Protein AF-A0A232FC56-F1 (afdb_monomer)

pLDDT: mean 75.75, std 22.45, range [29.06, 98.5]

Organism: NCBI:txid543379

Solvent-accessible surface area (backbone atoms only — not comparable to full-atom values): 25636 Å² total; per-residue (Å²): 140,79,86,85,84,91,86,78,90,81,88,80,90,76,88,80,89,85,82,89,82,84,87,84,91,85,81,89,82,89,86,88,88,80,90,79,92,80,81,89,80,88,79,88,84,85,89,83,85,78,91,80,86,84,81,91,82,88,83,77,88,79,90,85,90,76,86,85,78,86,85,81,76,92,76,78,90,75,93,75,88,89,87,82,78,78,82,78,58,68,67,71,63,67,73,72,69,74,78,70,48,70,65,59,51,49,50,52,52,47,51,53,48,49,55,53,48,50,51,52,50,50,51,52,52,48,55,51,50,52,54,52,51,51,52,56,39,63,73,30,86,90,45,34,82,61,46,85,76,55,58,84,70,68,77,69,46,63,65,62,58,48,52,52,48,53,54,49,50,50,52,50,50,54,50,48,56,53,48,53,52,50,53,53,52,47,50,55,50,51,54,52,46,54,55,51,51,51,52,50,50,53,54,50,52,56,46,52,53,49,51,51,60,49,55,67,67,66,67,65,97,86,61,59,68,71,60,53,47,55,51,50,52,50,50,53,51,51,49,55,51,53,53,49,52,53,49,50,53,52,50,53,49,53,52,50,50,52,54,51,51,56,48,49,52,52,51,52,56,66,34,44,77,48,96,94,35,43,53,66,54,52,53,51,50,51,52,51,53,50,55,51,49,54,50,52,49,53,49,51,52,49,49,56,51,49,54,54,50,52,53,53,49,52,53,52,50,50,52,51,49,55,52,48,51,57,47,52,50,53,51,52,53,50,50,55,52,51,53,49,53,51,51,52,51,51,51,54,51,50,54,51,50,53,52,50,50,53,52,52,50,51,49,53,49,54,50,49,52,48,60,75,52,47,55,69,86,35,57,69,58,43,54,47,53,52,51,51,50,52,50,52,52,52,51,47,54,50,51,50,52,48,49,53,46,49,56,51,47,52,51,48,51,54,52,55,61,65,74,73,116

Secondary structure (DSSP, 8-state):
-----------------------------------------------------------------------------------------HHHHHTS-----HHHHHHHHHHHHHHHHHHHHHHHHHHHHHHHHHHHHHT-TTTHHHHTTS-TTTTS-HHHHHHHHHHHHHHHHHHHHHHHHHHHHHHHHHHHHHHHHHHHHHHHHHHHHHHHHHHTTS--TTS-HHHHHHHHHHHHHHHHHHHHHHHHHHHHHHHHHHHHHHHHHHHHHHHEEETTEEHHHHHHHHHHHHHHHHHHHHHHHHHHHHHHHHHHHHHHHHHHHHHHHHHHHHHHHHHHHHHHHHHHHHHHHHHHHHHHHHHHHHHHHHHHHHHHHTTTT-HHHHHHHHHHHHHHHHHHHHHHHHHHHHHHHHHHHHHHHTT--

Mean predicted aligned error: 22.35 Å

Radius of gyration: 77.14 Å; Cα contacts (8 Å, |Δi|>4): 34; chains: 1; bounding box: 156×90×248 Å

Sequence (421 aa):
MDPTPNNGDSTLDLLDDNKPDANDEVDASDTIFTEADASSHELEEDVNSRDDETEIEDRQDFFDAKSIDHHVEEGSYNDFEDTDRPVIDYDAIRFRYDALTDDERNEIVAKLGELRNDFRVQMVKNKFLHKNYINVLRNSPSLANALDKFDEALVFEDVRYQIALENYTQIVEDLTARKESLESSLKSLEESYSALESSHHELREKLFTRELTTARKIRPGKIQQKLWHGEIDRLIESQKNRSLDVAKIRLDHVRLHYRLEKLKSKLKELDNLGPGFSMVDYESLRKKKQVYGEKCEEQRDNALKIGRRNLAQAATIRHIDEEFELYNEKVRNKSQVLNRLECENKIEHCNAVELAEKRTNLFKEITKLREEIGLLDKPFLLHKMESDLREIARLKKRSESVKSKIISDDRRISQLSNQNR

InterPro domains:
  IPR025254 CCDC113/CCDC96, coiled-coil [PF13870] (243-410)
  IPR051885 Coiled-coil domain-containing protein involved in ciliogenesis [PTHR15654] (126-405)

Structure (mmCIF, N/CA/C/O backbone):
data_AF-A0A232FC56-F1
#
_entry.id   AF-A0A232FC56-F1
#
loop_
_atom_site.group_PDB
_atom_site.id
_atom_site.type_symbol
_atom_site.label_atom_id
_atom_site.label_alt_id
_atom_site.label_comp_id
_atom_site.label_asym_id
_atom_site.label_entity_id
_atom_site.label_seq_id
_atom_site.pdbx_PDB_ins_code
_atom_site.Cartn_x
_atom_site.Cartn_y
_atom_site.Cartn_z
_atom_site.occupancy
_atom_site.B_iso_or_equiv
_atom_site.auth_seq_id
_atom_site.auth_comp_id
_atom_site.auth_asym_id
_atom_site.auth_atom_id
_atom_site.pdbx_PDB_model_num
ATOM 1 N N . MET A 1 1 ? 46.905 -38.685 4.005 1.00 44.09 1 MET A N 1
ATOM 2 C CA . MET A 1 1 ? 46.625 -38.004 2.721 1.00 44.09 1 MET A CA 1
ATOM 3 C C . MET A 1 1 ? 45.443 -37.046 2.907 1.00 44.09 1 MET A C 1
ATOM 5 O O . MET A 1 1 ? 44.421 -37.191 2.254 1.00 44.09 1 MET A O 1
ATOM 9 N N . ASP A 1 2 ? 45.406 -36.228 3.954 1.00 36.16 2 ASP A N 1
ATOM 10 C CA . ASP A 1 2 ? 46.302 -35.104 4.310 1.00 36.16 2 ASP A CA 1
ATOM 11 C C . ASP A 1 2 ? 45.860 -33.805 3.612 1.00 36.16 2 ASP A C 1
ATOM 13 O O . ASP A 1 2 ? 46.256 -33.553 2.474 1.00 36.16 2 ASP A O 1
ATOM 17 N N . PRO A 1 3 ? 45.015 -32.992 4.279 1.00 67.44 3 PRO A N 1
ATOM 18 C CA . PRO A 1 3 ? 44.788 -31.590 3.931 1.00 67.44 3 PRO A CA 1
ATOM 19 C C . PRO A 1 3 ? 45.934 -30.727 4.487 1.00 67.44 3 PRO A C 1
ATOM 21 O O . PRO A 1 3 ? 46.675 -31.207 5.341 1.00 67.44 3 PRO A O 1
ATOM 24 N N . THR A 1 4 ? 46.069 -29.458 4.075 1.00 53.41 4 THR A N 1
ATOM 25 C CA . THR A 1 4 ? 46.755 -28.363 4.822 1.00 53.41 4 THR A CA 1
ATOM 26 C C . THR A 1 4 ? 46.614 -27.003 4.059 1.00 53.41 4 THR A C 1
ATOM 28 O O . THR A 1 4 ? 46.105 -27.032 2.940 1.00 53.41 4 THR A O 1
ATOM 31 N N . PRO A 1 5 ? 46.882 -25.802 4.641 1.00 59.69 5 PRO A N 1
ATOM 32 C CA . PRO A 1 5 ? 45.889 -25.164 5.520 1.00 59.69 5 PRO A CA 1
ATOM 33 C C . PRO A 1 5 ? 45.857 -23.600 5.460 1.00 59.69 5 PRO A C 1
ATOM 35 O O . PRO A 1 5 ? 46.519 -22.969 4.648 1.00 59.69 5 PRO A O 1
ATOM 38 N N . ASN A 1 6 ? 45.123 -23.013 6.413 1.00 42.81 6 ASN A N 1
ATOM 39 C CA . ASN A 1 6 ? 45.411 -21.808 7.219 1.00 42.81 6 ASN A CA 1
ATOM 40 C C . ASN A 1 6 ? 45.897 -20.460 6.636 1.00 42.81 6 ASN A C 1
ATOM 42 O O . ASN A 1 6 ? 46.946 -20.362 6.005 1.00 42.81 6 ASN A O 1
ATOM 46 N N . ASN A 1 7 ? 45.216 -19.418 7.141 1.00 42.38 7 ASN A N 1
ATOM 47 C CA . ASN A 1 7 ? 45.668 -18.104 7.657 1.00 42.38 7 ASN A CA 1
ATOM 48 C C . ASN A 1 7 ? 44.749 -17.013 7.078 1.00 42.38 7 ASN A C 1
ATOM 50 O O . ASN A 1 7 ? 44.497 -17.008 5.880 1.00 42.38 7 ASN A O 1
ATOM 54 N N . GLY A 1 8 ? 44.207 -16.048 7.813 1.00 36.53 8 GLY A N 1
ATOM 55 C CA . GLY A 1 8 ? 44.360 -15.598 9.202 1.00 36.53 8 GLY A CA 1
ATOM 56 C C . GLY A 1 8 ? 43.785 -14.172 9.201 1.00 36.53 8 GLY A C 1
ATOM 57 O O . GLY A 1 8 ? 44.148 -13.380 8.340 1.00 36.53 8 GLY A O 1
ATOM 58 N N . ASP A 1 9 ? 42.657 -13.944 9.866 1.00 41.59 9 ASP A N 1
ATOM 59 C CA . ASP A 1 9 ? 42.582 -13.191 11.128 1.00 41.59 9 ASP A CA 1
ATOM 60 C C . ASP A 1 9 ? 43.237 -11.792 11.093 1.00 41.59 9 ASP A C 1
ATOM 62 O O . ASP A 1 9 ? 44.452 -11.653 10.961 1.00 41.59 9 ASP A O 1
ATOM 66 N N . SER A 1 10 ? 42.405 -10.757 11.240 1.00 47.94 10 SER A N 1
ATOM 67 C CA . SER A 1 10 ? 42.782 -9.402 11.668 1.00 47.94 10 SER A CA 1
ATOM 68 C C . SER A 1 10 ? 41.530 -8.637 12.097 1.00 47.94 10 SER A C 1
ATOM 70 O O . SER A 1 10 ? 40.937 -7.866 11.344 1.00 47.94 10 SER A O 1
ATOM 72 N N . THR A 1 11 ? 41.136 -8.894 13.339 1.00 44.03 11 THR A N 1
ATOM 73 C CA . THR A 1 11 ? 40.238 -8.045 14.132 1.00 44.03 11 THR A CA 1
ATOM 74 C C . THR A 1 11 ? 40.790 -6.616 14.219 1.00 44.03 11 THR A C 1
ATOM 76 O O . THR A 1 11 ? 41.982 -6.449 14.478 1.00 44.03 11 THR A O 1
ATOM 79 N N . LEU A 1 12 ? 39.947 -5.587 14.071 1.00 45.06 12 LEU A N 1
ATOM 80 C CA . LEU A 1 12 ? 40.287 -4.231 14.515 1.00 45.06 12 LEU A CA 1
ATOM 81 C C . LEU A 1 12 ? 39.025 -3.414 14.833 1.00 45.06 12 LEU A C 1
ATOM 83 O O . LEU A 1 12 ? 38.358 -2.893 13.940 1.00 45.06 12 LEU A O 1
ATOM 87 N N . ASP A 1 13 ? 38.720 -3.322 16.126 1.00 43.16 13 ASP A N 1
ATOM 88 C CA . ASP A 1 13 ? 37.767 -2.360 16.675 1.00 43.16 13 ASP A CA 1
ATOM 89 C C . ASP A 1 13 ? 38.292 -0.930 16.499 1.00 43.16 13 ASP A C 1
ATOM 91 O O . ASP A 1 13 ? 39.433 -0.638 16.862 1.00 43.16 13 ASP A O 1
ATOM 95 N N . LEU A 1 14 ? 37.426 -0.017 16.061 1.00 51.19 14 LEU A N 1
ATOM 96 C CA . LEU A 1 14 ? 37.528 1.393 16.430 1.00 51.19 14 LEU A CA 1
ATOM 97 C C . LEU A 1 14 ? 36.142 1.923 16.794 1.00 51.19 14 LEU A C 1
ATOM 99 O O . LEU A 1 14 ? 35.265 2.087 15.947 1.00 51.19 14 LEU A O 1
ATOM 103 N N . LEU A 1 15 ? 35.985 2.186 18.089 1.00 45.53 15 LEU A N 1
ATOM 104 C CA . LEU A 1 15 ? 35.001 3.111 18.630 1.00 45.53 15 LEU A CA 1
ATOM 105 C C . LEU A 1 15 ? 35.329 4.524 18.125 1.00 45.53 15 LEU A C 1
ATOM 107 O O . LEU A 1 15 ? 36.504 4.887 18.102 1.00 45.53 15 LEU A O 1
ATOM 111 N N . ASP A 1 16 ? 34.312 5.339 17.854 1.00 44.12 16 ASP A N 1
ATOM 112 C CA . ASP A 1 16 ? 34.264 6.650 18.506 1.00 44.12 16 ASP A CA 1
ATOM 113 C C . ASP A 1 16 ? 32.816 7.133 18.666 1.00 44.12 16 ASP A C 1
ATOM 115 O O . ASP A 1 16 ? 31.933 6.820 17.860 1.00 44.12 16 ASP A O 1
ATOM 119 N N . ASP A 1 17 ? 32.584 7.867 19.746 1.00 43.56 17 ASP A N 1
ATOM 120 C CA . ASP A 1 17 ? 31.291 8.414 20.137 1.00 43.56 17 ASP A CA 1
ATOM 121 C C . ASP A 1 17 ? 30.974 9.710 19.370 1.00 43.56 17 ASP A C 1
ATOM 123 O O . ASP A 1 17 ? 31.878 10.423 18.943 1.00 43.56 17 ASP A O 1
ATOM 127 N N . ASN A 1 18 ? 29.682 10.053 19.242 1.00 41.53 18 ASN A N 1
ATOM 128 C CA . ASN A 1 18 ? 29.158 11.416 19.469 1.00 41.53 18 ASN A CA 1
ATOM 129 C C . ASN A 1 18 ? 27.628 11.496 19.250 1.00 41.53 18 ASN A C 1
ATOM 131 O O . ASN A 1 18 ? 27.125 11.710 18.148 1.00 41.53 18 ASN A O 1
ATOM 135 N N . LYS A 1 19 ? 26.888 11.394 20.358 1.00 42.50 19 LYS A N 1
ATOM 136 C CA . LYS A 1 19 ? 25.696 12.220 20.647 1.00 42.50 19 LYS A CA 1
ATOM 137 C C . LYS A 1 19 ? 26.191 13.420 21.491 1.00 42.50 19 LYS A C 1
ATOM 139 O O . LYS A 1 19 ? 27.216 13.229 22.146 1.00 42.50 19 LYS A O 1
ATOM 144 N N . PRO A 1 20 ? 25.510 14.588 21.581 1.00 51.34 20 PRO A N 1
ATOM 145 C CA . PRO A 1 20 ? 24.043 14.714 21.647 1.00 51.34 20 PRO A CA 1
ATOM 146 C C . PRO A 1 20 ? 23.539 16.010 20.914 1.00 51.34 20 PRO A C 1
ATOM 148 O O . PRO A 1 20 ? 24.274 16.516 20.074 1.00 51.34 20 PRO A O 1
ATOM 151 N N . ASP A 1 21 ? 22.360 16.629 21.102 1.00 38.84 21 ASP A N 1
ATOM 152 C CA . ASP A 1 21 ? 21.077 16.273 21.748 1.00 38.84 21 ASP A CA 1
ATOM 153 C C . ASP A 1 21 ? 19.902 17.109 21.155 1.00 38.84 21 ASP A C 1
ATOM 155 O O . ASP A 1 21 ? 20.118 17.899 20.244 1.00 38.84 21 ASP A O 1
ATOM 159 N N . ALA A 1 22 ? 18.701 16.950 21.733 1.00 39.12 22 ALA A N 1
ATOM 160 C CA . ALA A 1 22 ? 17.673 17.972 22.023 1.00 39.12 22 ALA A CA 1
ATOM 161 C C . ALA A 1 22 ? 17.167 18.978 20.950 1.00 39.12 22 ALA A C 1
ATOM 163 O O . ALA A 1 22 ? 17.882 19.861 20.497 1.00 39.12 22 ALA A O 1
ATOM 164 N N . ASN A 1 23 ? 15.836 18.936 20.783 1.00 36.97 23 ASN A N 1
ATOM 165 C CA . ASN A 1 23 ? 14.885 20.060 20.697 1.00 36.97 23 ASN A CA 1
ATOM 166 C C . ASN A 1 23 ? 15.017 21.118 19.580 1.00 36.97 23 ASN A C 1
ATOM 168 O O . ASN A 1 23 ? 15.924 21.938 19.582 1.00 36.97 23 ASN A O 1
ATOM 172 N N . ASP A 1 24 ? 13.953 21.238 18.778 1.00 38.94 24 ASP A N 1
ATOM 173 C CA . ASP A 1 24 ? 13.073 22.410 18.906 1.00 38.94 24 ASP A CA 1
ATOM 174 C C . ASP A 1 24 ? 11.635 22.073 18.466 1.00 38.94 24 ASP A C 1
ATOM 176 O O . ASP A 1 24 ? 11.407 21.429 17.439 1.00 38.94 24 ASP A O 1
ATOM 180 N N . GLU A 1 25 ? 10.664 22.499 19.275 1.00 40.34 25 GLU A N 1
ATOM 181 C CA . GLU A 1 25 ? 9.236 22.508 18.945 1.00 40.34 25 GLU A CA 1
ATOM 182 C C . GLU A 1 25 ? 8.905 23.813 18.208 1.00 40.34 25 GLU A C 1
ATOM 184 O O . GLU A 1 25 ? 9.217 24.888 18.718 1.00 40.34 25 GLU A O 1
ATOM 189 N N . VAL A 1 26 ? 8.183 23.756 17.084 1.00 46.97 26 VAL A N 1
ATOM 190 C CA . VAL A 1 26 ? 7.295 24.862 16.682 1.00 46.97 26 VAL A CA 1
ATOM 191 C C . VAL A 1 26 ? 5.987 24.285 16.143 1.00 46.97 26 VAL A C 1
ATOM 193 O O . VAL A 1 26 ? 5.981 23.354 15.339 1.00 46.97 26 VAL A O 1
ATOM 196 N N . ASP A 1 27 ? 4.895 24.850 16.644 1.00 37.78 27 ASP A N 1
ATOM 197 C CA . ASP A 1 27 ? 3.503 24.434 16.474 1.00 37.78 27 ASP A CA 1
ATOM 198 C C . ASP A 1 27 ? 2.767 25.293 15.414 1.00 37.78 27 ASP A C 1
ATOM 200 O O . ASP A 1 27 ? 3.274 26.332 14.985 1.00 37.78 27 ASP A O 1
ATOM 204 N N . ALA A 1 28 ? 1.536 24.892 15.075 1.00 36.06 28 ALA A N 1
ATOM 205 C CA . ALA A 1 28 ? 0.545 25.579 14.235 1.00 36.06 28 ALA A CA 1
ATOM 206 C C . ALA A 1 28 ? 0.846 25.644 12.708 1.00 36.06 28 ALA A C 1
ATOM 208 O O . ALA A 1 28 ? 1.976 25.791 12.261 1.00 36.06 28 ALA A O 1
ATOM 209 N N . SER A 1 29 ? -0.147 25.564 11.812 1.00 39.06 29 SER A N 1
ATOM 210 C CA . SER A 1 29 ? -1.576 25.894 11.975 1.00 39.06 29 SER A CA 1
ATOM 211 C C . SER A 1 29 ? -2.504 25.121 11.021 1.00 39.06 29 SER A C 1
ATOM 213 O O . SER A 1 29 ? -2.070 24.564 10.013 1.00 39.06 29 SER A O 1
ATOM 215 N N . ASP A 1 30 ? -3.795 25.122 11.364 1.00 34.16 30 ASP A N 1
ATOM 216 C CA . ASP A 1 30 ? -4.915 24.533 10.624 1.00 34.16 30 ASP A CA 1
ATOM 217 C C . ASP A 1 30 ? -5.039 24.957 9.153 1.00 34.16 30 ASP A C 1
ATOM 219 O O . ASP A 1 30 ? -4.794 26.104 8.775 1.00 34.16 30 ASP A O 1
ATOM 223 N N . THR A 1 31 ? -5.649 24.085 8.344 1.00 36.56 31 THR A N 1
ATOM 224 C CA . THR A 1 31 ? -6.622 24.556 7.344 1.00 36.56 31 THR A CA 1
ATOM 225 C C . THR A 1 31 ? -7.725 23.517 7.127 1.00 36.56 31 THR A C 1
ATOM 227 O O . THR A 1 31 ? -7.490 22.429 6.608 1.00 36.56 31 THR A O 1
ATOM 230 N N . ILE A 1 32 ? -8.941 23.864 7.550 1.00 36.19 32 ILE A N 1
ATOM 231 C CA . ILE A 1 32 ? -10.180 23.094 7.362 1.00 36.19 32 ILE A CA 1
ATOM 232 C C . ILE A 1 32 ? -10.914 23.640 6.126 1.00 36.19 32 ILE A C 1
ATOM 234 O O . ILE A 1 32 ? -10.909 24.854 5.945 1.00 36.19 32 ILE A O 1
ATOM 238 N N . PHE A 1 33 ? -11.563 22.746 5.359 1.00 31.14 33 PHE A N 1
ATOM 239 C CA . PHE A 1 33 ? -12.666 22.889 4.368 1.00 31.14 33 PHE A CA 1
ATOM 240 C C . PHE A 1 33 ? -12.358 22.046 3.111 1.00 31.14 33 PHE A C 1
ATOM 242 O O . PHE A 1 33 ? -11.256 22.131 2.583 1.00 31.14 33 PHE A O 1
ATOM 249 N N . THR A 1 34 ? -13.256 21.243 2.529 1.00 35.72 34 THR A N 1
ATOM 250 C CA . THR A 1 34 ? -14.577 20.709 2.944 1.00 35.72 34 THR A CA 1
ATOM 251 C C . THR A 1 34 ? -14.877 19.507 2.047 1.00 35.72 34 THR A C 1
ATOM 253 O O . THR A 1 34 ? -14.597 19.567 0.850 1.00 35.72 34 THR A O 1
ATOM 256 N N . GLU A 1 35 ? -15.502 18.461 2.583 1.00 35.81 35 GLU A N 1
ATOM 257 C CA . GLU A 1 35 ? -16.172 17.442 1.765 1.00 35.81 35 GLU A CA 1
ATOM 258 C C . GLU A 1 35 ? -17.496 17.995 1.212 1.00 35.81 35 GLU A C 1
ATOM 260 O O . GLU A 1 35 ? -18.143 18.831 1.848 1.00 35.81 35 GLU A O 1
ATOM 265 N N . ALA A 1 36 ? -17.906 17.521 0.034 1.00 36.69 36 ALA A N 1
ATOM 266 C CA . ALA A 1 36 ? -19.243 17.742 -0.506 1.00 36.69 36 ALA A CA 1
ATOM 267 C C . ALA A 1 36 ? -19.734 16.456 -1.183 1.00 36.69 36 ALA A C 1
ATOM 269 O O . ALA A 1 36 ? -19.163 16.011 -2.180 1.00 36.69 36 ALA A O 1
ATOM 270 N N . ASP A 1 37 ? -20.785 15.869 -0.612 1.00 36.06 37 ASP A N 1
ATOM 271 C CA . ASP A 1 37 ? -21.491 14.705 -1.144 1.00 36.06 37 ASP A CA 1
ATOM 272 C C . ASP A 1 37 ? -22.093 14.960 -2.533 1.00 36.06 37 ASP A C 1
ATOM 274 O O . ASP A 1 37 ? -22.637 16.032 -2.809 1.00 36.06 37 ASP A O 1
ATOM 278 N N . ALA A 1 38 ? -22.136 13.910 -3.356 1.00 35.84 38 ALA A N 1
ATOM 279 C CA . ALA A 1 38 ? -23.133 13.771 -4.414 1.00 35.84 38 ALA A CA 1
ATOM 280 C C . ALA A 1 38 ? -23.520 12.291 -4.570 1.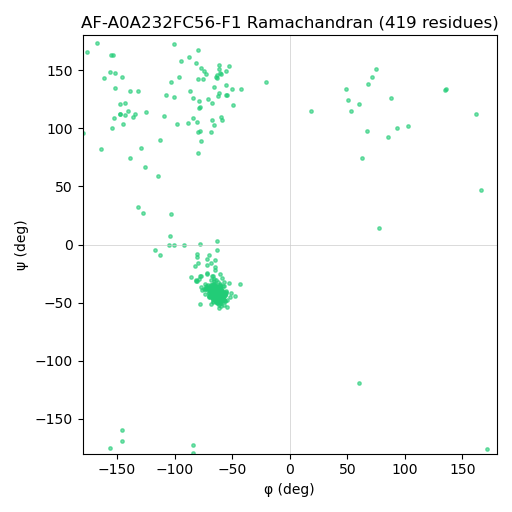00 35.84 38 ALA A C 1
ATOM 282 O O . ALA A 1 38 ? -22.772 11.479 -5.111 1.00 35.84 38 ALA A O 1
ATOM 283 N N . SER A 1 39 ? -24.698 11.954 -4.041 1.00 30.23 39 SER A N 1
ATOM 284 C CA . SER A 1 39 ? -25.276 10.608 -4.027 1.00 30.23 39 SER A CA 1
ATOM 285 C C . SER A 1 39 ? -25.576 10.055 -5.424 1.00 30.23 39 SER A C 1
ATOM 287 O O . SER A 1 39 ? -26.064 10.758 -6.304 1.00 30.23 39 SER A O 1
ATOM 289 N N . SER A 1 40 ? -25.406 8.738 -5.531 1.00 35.53 40 SER A N 1
ATOM 290 C CA . SER A 1 40 ? -26.207 7.802 -6.330 1.00 35.53 40 SER A CA 1
ATOM 291 C C . SER A 1 40 ? -27.617 8.267 -6.729 1.00 35.53 40 SER A C 1
ATOM 293 O O . SER A 1 40 ? -28.376 8.743 -5.880 1.00 35.53 40 SER A O 1
ATOM 295 N N . HIS A 1 41 ? -28.002 7.960 -7.973 1.00 31.12 41 HIS A N 1
ATOM 296 C CA . HIS A 1 41 ? -29.390 7.682 -8.346 1.00 31.12 41 HIS A CA 1
ATOM 297 C C . HIS A 1 41 ? -29.440 6.650 -9.487 1.00 31.12 41 HIS A C 1
ATOM 299 O O . HIS A 1 41 ? -29.021 6.929 -10.609 1.00 31.12 41 HIS A O 1
ATOM 305 N N . GLU A 1 42 ? -29.946 5.454 -9.193 1.00 38.97 42 GLU A N 1
ATOM 306 C CA . GLU A 1 42 ? -30.465 4.521 -10.201 1.00 38.97 42 GLU A CA 1
ATOM 307 C C . GLU A 1 42 ? -31.876 4.977 -10.594 1.00 38.97 42 GLU A C 1
ATOM 309 O O . GLU A 1 42 ? -32.628 5.402 -9.715 1.00 38.97 42 GLU A O 1
ATOM 314 N N . LEU A 1 43 ? -32.255 4.858 -11.867 1.00 35.88 43 LEU A N 1
ATOM 315 C CA . LEU A 1 43 ? -33.654 4.730 -12.284 1.00 35.88 43 LEU A CA 1
ATOM 316 C C . LEU A 1 43 ? -33.727 3.845 -13.534 1.00 35.88 43 LEU A C 1
ATOM 318 O O . LEU A 1 43 ? -33.133 4.156 -14.566 1.00 35.88 43 LEU A O 1
ATOM 322 N N . GLU A 1 44 ? -34.462 2.744 -13.411 1.00 38.12 44 GLU A N 1
ATOM 323 C CA . GLU A 1 44 ? -35.078 2.051 -14.541 1.00 38.12 44 GLU A CA 1
ATOM 324 C C . GLU A 1 44 ? -36.256 2.895 -15.047 1.00 38.12 44 GLU A C 1
ATOM 326 O O . GLU A 1 44 ? -36.961 3.490 -14.234 1.00 38.12 44 GLU A O 1
ATOM 331 N N . GLU A 1 45 ? -36.538 2.879 -16.350 1.00 32.09 45 GLU A N 1
ATOM 332 C CA . GLU A 1 45 ? -37.909 3.084 -16.830 1.00 32.09 45 GLU A CA 1
ATOM 333 C C . GLU A 1 45 ? -38.114 2.376 -18.178 1.00 32.09 45 GLU A C 1
ATOM 335 O O . GLU A 1 45 ? -37.556 2.745 -19.211 1.00 32.09 45 GLU A O 1
ATOM 340 N N . ASP A 1 46 ? -38.897 1.302 -18.123 1.00 33.62 46 ASP A N 1
ATOM 341 C CA . ASP A 1 46 ? -39.505 0.626 -19.268 1.00 33.62 46 ASP A CA 1
ATOM 342 C C . ASP A 1 46 ? -40.830 1.343 -19.642 1.00 33.62 46 ASP A C 1
ATOM 344 O O . ASP A 1 46 ? -41.289 2.228 -18.920 1.00 33.62 46 ASP A O 1
ATOM 348 N N . VAL A 1 47 ? -41.526 0.839 -20.673 1.00 35.28 47 VAL A N 1
ATOM 349 C CA . VAL A 1 47 ? -42.991 0.982 -20.920 1.00 35.28 47 VAL A CA 1
ATOM 350 C C . VAL A 1 47 ? -43.488 1.992 -21.993 1.00 35.28 47 VAL A C 1
ATOM 352 O O . VAL A 1 47 ? -43.785 3.154 -21.741 1.00 35.28 47 VAL A O 1
ATOM 355 N N . ASN A 1 48 ? -43.845 1.383 -23.137 1.00 29.06 48 ASN A N 1
ATOM 356 C CA . ASN A 1 48 ? -45.024 1.599 -24.009 1.00 29.06 48 ASN A CA 1
ATOM 357 C C . ASN A 1 48 ? -45.092 2.627 -25.158 1.00 29.06 48 ASN A C 1
ATOM 359 O O . ASN A 1 48 ? -45.255 3.828 -24.964 1.00 29.06 48 ASN A O 1
ATOM 363 N N . SER A 1 49 ? -45.464 2.026 -26.300 1.00 31.34 49 SER A N 1
ATOM 364 C CA . SER A 1 49 ? -46.423 2.510 -27.311 1.00 31.34 49 SER A CA 1
ATOM 365 C C . SER A 1 49 ? -45.936 3.639 -28.238 1.00 31.34 49 SER A C 1
ATOM 367 O O . SER A 1 49 ? -45.081 4.429 -27.872 1.00 31.34 49 SER A O 1
ATOM 369 N N . ARG A 1 50 ? -46.432 3.747 -29.475 1.00 32.66 50 ARG A N 1
ATOM 370 C CA . ARG A 1 50 ? -47.688 3.211 -30.033 1.00 32.66 50 ARG A CA 1
ATOM 371 C C . ARG A 1 50 ? -47.575 3.039 -31.553 1.00 32.66 50 ARG A C 1
ATOM 373 O O . ARG A 1 50 ? -46.680 3.615 -32.161 1.00 32.66 50 ARG A O 1
ATOM 380 N N . ASP A 1 51 ? -48.482 2.261 -32.131 1.00 37.47 51 ASP A N 1
ATOM 381 C CA . ASP A 1 51 ? -48.649 2.131 -33.580 1.00 37.47 51 ASP A CA 1
ATOM 382 C C . ASP A 1 51 ? -48.991 3.479 -34.236 1.00 37.47 51 ASP A C 1
ATOM 384 O O . ASP A 1 51 ? -49.740 4.263 -33.654 1.00 37.47 51 ASP A O 1
ATOM 388 N N . ASP A 1 52 ? -48.528 3.679 -35.471 1.00 34.25 52 ASP A N 1
ATOM 389 C CA . ASP A 1 52 ? -49.288 4.392 -36.502 1.00 34.25 52 ASP A CA 1
ATOM 390 C C . ASP A 1 52 ? -49.032 3.710 -37.859 1.00 34.25 52 ASP A C 1
ATOM 392 O O . ASP A 1 52 ? -47.891 3.533 -38.296 1.00 34.25 52 ASP A O 1
ATOM 396 N N . GLU A 1 53 ? -50.120 3.261 -38.486 1.00 35.72 53 GLU A N 1
ATOM 397 C CA . GLU A 1 53 ? -50.157 2.658 -39.823 1.00 35.72 53 GLU A CA 1
ATOM 398 C C . GLU A 1 53 ? -50.227 3.745 -40.922 1.00 35.72 53 GLU A C 1
ATOM 400 O O . GLU A 1 53 ? -50.208 4.939 -40.636 1.00 35.72 53 GLU A O 1
ATOM 405 N N . THR A 1 54 ? -50.415 3.308 -42.175 1.00 34.19 54 THR A N 1
ATOM 406 C CA . THR A 1 54 ? -50.552 4.045 -43.456 1.00 34.19 54 THR A CA 1
ATOM 407 C C . THR A 1 54 ? -49.236 4.221 -44.222 1.00 34.19 54 THR A C 1
ATOM 409 O O . THR A 1 54 ? -48.314 4.915 -43.813 1.00 34.19 54 THR A O 1
ATOM 412 N N . GLU A 1 55 ? -48.974 3.406 -45.246 1.00 33.09 55 GLU A N 1
ATOM 413 C CA . GLU A 1 55 ? -49.651 3.334 -46.560 1.00 33.09 55 GLU A CA 1
ATOM 414 C C . GLU A 1 55 ? -49.427 4.582 -47.427 1.00 33.09 55 GLU A C 1
ATOM 416 O O . GLU A 1 55 ? -50.085 5.605 -47.290 1.00 33.09 55 GLU A O 1
ATOM 421 N N . ILE A 1 56 ? -48.447 4.438 -48.327 1.00 45.16 56 ILE A N 1
ATOM 422 C CA . ILE A 1 56 ? -48.503 4.761 -49.762 1.00 45.16 56 ILE A CA 1
ATOM 423 C C . ILE A 1 56 ? -49.639 5.712 -50.184 1.00 45.16 56 ILE A C 1
ATOM 425 O O . ILE A 1 56 ? -50.786 5.288 -50.290 1.00 45.16 56 ILE A O 1
ATOM 429 N N . GLU A 1 57 ? -49.283 6.911 -50.652 1.00 31.62 57 GLU A N 1
ATOM 430 C CA . GLU A 1 57 ? -50.014 7.512 -51.773 1.00 31.62 57 GLU A CA 1
ATOM 431 C C . GLU A 1 57 ? -49.090 8.341 -52.679 1.00 31.62 57 GLU A C 1
ATOM 433 O O . GLU A 1 57 ? -48.107 8.945 -52.235 1.00 31.62 57 GLU A O 1
ATOM 438 N N . ASP A 1 58 ? -49.373 8.303 -53.980 1.00 36.56 58 ASP A N 1
ATOM 439 C CA . ASP A 1 58 ? -48.486 8.782 -55.035 1.00 36.56 58 ASP A CA 1
ATOM 440 C C . ASP A 1 58 ? -48.426 10.313 -55.144 1.00 36.56 58 ASP A C 1
ATOM 442 O O . ASP A 1 58 ? -49.444 11.009 -55.134 1.00 36.56 58 ASP A O 1
ATOM 446 N N . ARG A 1 59 ? -47.228 10.839 -55.433 1.00 32.78 59 ARG A N 1
ATOM 447 C CA . ARG A 1 59 ? -47.080 12.095 -56.187 1.00 32.78 59 ARG A CA 1
ATOM 448 C C . ARG A 1 59 ? -46.116 11.936 -57.353 1.00 32.78 59 ARG A C 1
ATOM 450 O O . ARG A 1 59 ? -44.936 12.271 -57.287 1.00 32.78 59 ARG A O 1
ATOM 457 N N . GLN A 1 60 ? -46.691 11.423 -58.432 1.00 36.31 60 GLN A N 1
ATOM 458 C CA . GLN A 1 60 ? -46.201 11.579 -59.794 1.00 36.31 60 GLN A CA 1
ATOM 459 C C . GLN A 1 60 ? -46.183 13.071 -60.200 1.00 36.31 60 GLN A C 1
ATOM 461 O O . GLN A 1 60 ? -47.021 13.836 -59.726 1.00 36.31 60 GLN A O 1
ATOM 466 N N . ASP A 1 61 ? -45.300 13.417 -61.148 1.00 34.75 61 ASP A N 1
ATOM 467 C CA . ASP A 1 61 ? -45.324 14.628 -61.999 1.00 34.75 61 ASP A CA 1
ATOM 468 C C . ASP A 1 61 ? -45.084 15.993 -61.291 1.00 34.75 61 ASP A C 1
ATOM 470 O O . ASP A 1 61 ? -45.592 16.274 -60.217 1.00 34.75 61 ASP A O 1
ATOM 474 N N . PHE A 1 62 ? -44.316 16.959 -61.803 1.00 31.42 62 PHE A N 1
ATOM 475 C CA . PHE A 1 62 ? -43.935 17.310 -63.171 1.00 31.42 62 PHE A CA 1
ATOM 476 C C . PHE A 1 62 ? -42.766 18.332 -63.135 1.00 31.42 62 PHE A C 1
ATOM 478 O O . PHE A 1 62 ? -42.391 18.824 -62.070 1.00 31.42 62 PHE A O 1
ATOM 485 N N . PHE A 1 63 ? -42.196 18.670 -64.295 1.00 37.34 63 PHE A N 1
ATOM 486 C CA . PHE A 1 63 ? -41.117 19.663 -64.445 1.00 37.34 63 PHE A CA 1
ATOM 487 C C . PHE A 1 63 ? -41.519 21.078 -63.990 1.00 37.34 63 PHE A C 1
ATOM 489 O O . PHE A 1 63 ? -42.645 21.490 -64.249 1.00 37.34 63 PHE A O 1
ATOM 496 N N . ASP A 1 64 ? -40.544 21.879 -63.531 1.00 29.95 64 ASP A N 1
ATOM 497 C CA . ASP A 1 64 ? -40.305 23.155 -64.223 1.00 29.95 64 ASP A CA 1
ATOM 498 C C . ASP A 1 64 ? -38.888 23.727 -64.046 1.00 29.95 64 ASP A C 1
ATOM 500 O O . ASP A 1 64 ? -38.235 23.545 -63.017 1.00 29.95 64 ASP A O 1
ATOM 504 N N . ALA A 1 65 ? -38.414 24.439 -65.070 1.00 43.44 65 ALA A N 1
ATOM 505 C CA . ALA A 1 65 ? -37.096 25.067 -65.093 1.00 43.44 65 ALA A CA 1
ATOM 506 C C . ALA A 1 65 ? -37.180 26.572 -64.785 1.00 43.44 65 ALA A C 1
ATOM 508 O O . ALA A 1 65 ? -37.860 27.321 -65.483 1.00 43.44 65 ALA A O 1
ATOM 509 N N . LYS A 1 66 ? -36.400 27.040 -63.803 1.00 34.28 66 LYS A N 1
ATOM 510 C CA . LYS A 1 66 ? -36.013 28.453 -63.633 1.00 34.28 66 LYS A CA 1
ATOM 511 C C . LYS A 1 66 ? -34.510 28.491 -63.349 1.00 34.28 66 LYS A C 1
ATOM 513 O O . LYS A 1 66 ? -34.044 27.872 -62.405 1.00 34.28 66 LYS A O 1
ATOM 518 N N . SER A 1 67 ? -33.704 29.029 -64.264 1.00 37.59 67 SER A N 1
ATOM 519 C CA . SER A 1 67 ? -33.456 30.475 -64.373 1.00 37.59 67 SER A CA 1
ATOM 520 C C . SER A 1 67 ? -32.786 31.005 -63.104 1.00 37.59 67 SER A C 1
ATOM 522 O O . SER A 1 67 ? -33.434 31.653 -62.285 1.00 37.59 67 SER A O 1
ATOM 524 N N . ILE A 1 68 ? -31.494 30.702 -62.946 1.00 34.75 68 ILE A N 1
ATOM 525 C CA . ILE A 1 68 ? -30.641 31.349 -61.944 1.00 34.75 68 ILE A CA 1
ATOM 526 C C . ILE A 1 68 ? -30.246 32.714 -62.503 1.00 34.75 68 ILE A C 1
ATOM 528 O O . ILE A 1 68 ? -29.627 32.799 -63.564 1.00 34.75 68 ILE A O 1
ATOM 532 N N . ASP A 1 69 ? -30.666 33.758 -61.798 1.00 32.00 69 ASP A N 1
ATOM 533 C CA . ASP A 1 69 ? -30.467 35.152 -62.181 1.00 32.00 69 ASP A CA 1
ATOM 534 C C . ASP A 1 69 ? -29.027 35.619 -61.894 1.00 32.00 69 ASP A C 1
ATOM 536 O O . ASP A 1 69 ? -28.350 35.102 -61.000 1.00 32.00 69 ASP A O 1
ATOM 540 N N . HIS A 1 70 ? -28.544 36.589 -62.667 1.00 34.97 70 HIS A N 1
ATOM 541 C CA . HIS A 1 70 ? -27.178 37.106 -62.568 1.00 34.97 70 HIS A CA 1
ATOM 542 C C . HIS A 1 70 ? -27.111 38.242 -61.541 1.00 34.97 70 HIS A C 1
ATOM 544 O O . HIS A 1 70 ? -27.484 39.377 -61.837 1.00 34.97 70 HIS A O 1
ATOM 550 N N . HIS A 1 71 ? -26.564 37.971 -60.352 1.00 34.66 71 HIS A N 1
ATOM 551 C CA . HIS A 1 71 ? -26.153 39.048 -59.453 1.00 34.66 71 HIS A CA 1
ATOM 552 C C . HIS A 1 71 ? -24.786 39.596 -59.876 1.00 34.66 71 HIS A C 1
ATOM 554 O O . HIS A 1 71 ? -23.749 38.964 -59.685 1.00 34.66 71 HIS A O 1
ATOM 560 N N . VAL A 1 72 ? -24.813 40.787 -60.471 1.00 37.16 72 VAL A N 1
ATOM 561 C CA . VAL A 1 72 ? -23.634 41.615 -60.733 1.00 37.16 72 VAL A CA 1
ATOM 562 C C . VAL A 1 72 ? -23.241 42.315 -59.431 1.00 37.16 72 VAL A C 1
ATOM 564 O O . VAL A 1 72 ? -24.054 43.048 -58.871 1.00 37.16 72 VAL A O 1
ATOM 567 N N . GLU A 1 73 ? -22.002 42.129 -58.974 1.00 36.66 73 GLU A N 1
ATOM 568 C CA . GLU A 1 73 ? -21.365 43.024 -58.001 1.00 36.66 73 GLU A CA 1
ATOM 569 C C . GLU A 1 73 ? -20.292 43.868 -58.698 1.00 36.66 73 GLU A C 1
ATOM 571 O O . GLU A 1 73 ? -19.430 43.361 -59.420 1.00 36.66 73 GLU A O 1
ATOM 576 N N . GLU A 1 74 ? -20.369 45.183 -58.498 1.00 37.50 74 GLU A N 1
ATOM 577 C CA . GLU A 1 74 ? -19.491 46.170 -59.123 1.00 37.50 74 GLU A CA 1
ATOM 578 C C . GLU A 1 74 ? -18.122 46.213 -58.420 1.00 37.50 74 GLU A C 1
ATOM 580 O O . GLU A 1 74 ? -17.933 46.877 -57.400 1.00 37.50 74 GLU A O 1
ATOM 585 N N . GLY A 1 75 ? -17.137 45.512 -58.986 1.00 35.53 75 GLY A N 1
ATOM 586 C CA . GLY A 1 75 ? -15.735 45.591 -58.571 1.00 35.53 75 GLY A CA 1
ATOM 587 C C . GLY A 1 75 ? -15.010 46.769 -59.230 1.00 35.53 75 GLY A C 1
ATOM 588 O O . GLY A 1 75 ? -14.730 46.727 -60.425 1.00 35.53 75 GLY A O 1
ATOM 589 N N . SER A 1 76 ? -14.700 47.805 -58.443 1.00 35.47 76 SER A N 1
ATOM 590 C CA . SER A 1 76 ? -14.028 49.046 -58.868 1.00 35.47 76 SER A CA 1
ATOM 591 C C . SER A 1 76 ? -12.851 48.845 -59.831 1.00 35.47 76 SER A C 1
ATOM 593 O O . SER A 1 76 ? -11.922 48.089 -59.545 1.00 35.47 76 SER A O 1
ATOM 595 N N . TYR A 1 77 ? -12.828 49.652 -60.897 1.00 35.47 77 TYR A N 1
ATOM 596 C CA . TYR A 1 77 ? -11.634 49.889 -61.708 1.00 35.47 77 TYR A CA 1
ATOM 597 C C . TYR A 1 77 ? -10.445 50.268 -60.814 1.00 35.47 77 TYR A C 1
ATOM 599 O O . TYR A 1 77 ? -10.562 51.154 -59.964 1.00 35.47 77 TYR A O 1
ATOM 607 N N . ASN A 1 78 ? -9.294 49.648 -61.067 1.00 40.69 78 ASN A N 1
ATOM 608 C CA . ASN A 1 78 ? -7.997 50.243 -60.786 1.00 40.69 78 ASN A CA 1
ATOM 609 C C . ASN A 1 78 ? -7.116 50.092 -62.023 1.00 40.69 78 ASN A C 1
ATOM 611 O O . ASN A 1 78 ? -7.049 49.030 -62.640 1.00 40.69 78 ASN A O 1
ATOM 615 N N . ASP A 1 79 ? -6.506 51.211 -62.376 1.00 43.41 79 ASP A N 1
ATOM 616 C CA . ASP A 1 79 ? -5.756 51.447 -63.597 1.00 43.41 79 ASP A CA 1
ATOM 617 C C . ASP A 1 79 ? -4.433 50.664 -63.581 1.00 43.41 79 ASP A C 1
ATOM 619 O O . ASP A 1 79 ? -3.648 50.784 -62.637 1.00 43.41 79 ASP A O 1
ATOM 623 N N . PHE A 1 80 ? -4.193 49.848 -64.606 1.00 37.88 80 PHE A N 1
ATOM 624 C CA . PHE A 1 80 ? -2.889 49.242 -64.868 1.00 37.88 80 PHE A CA 1
ATOM 625 C C . PHE A 1 80 ? -2.680 49.186 -66.379 1.00 37.88 80 PHE A C 1
ATOM 627 O O . PHE A 1 80 ? -3.386 48.467 -67.089 1.00 37.88 80 PHE A O 1
ATOM 634 N N . GLU A 1 81 ? -1.729 49.989 -66.855 1.00 44.81 81 GLU A N 1
ATOM 635 C CA . GLU A 1 81 ? -1.440 50.155 -68.277 1.00 44.81 81 GLU A CA 1
ATOM 636 C C . GLU A 1 81 ? -0.958 48.846 -68.925 1.00 44.81 81 GLU A C 1
ATOM 638 O O . GLU A 1 81 ? -0.244 48.036 -68.329 1.00 44.81 81 GLU A O 1
ATOM 643 N N . ASP A 1 82 ? -1.379 48.649 -70.173 1.00 42.84 82 ASP A N 1
ATOM 644 C CA . ASP A 1 82 ? -1.255 47.402 -70.922 1.00 42.84 82 ASP A CA 1
ATOM 645 C C . ASP A 1 82 ? -0.034 47.448 -71.859 1.00 42.84 82 ASP A C 1
ATOM 647 O O . ASP A 1 82 ? -0.079 48.076 -72.918 1.00 42.84 82 ASP A O 1
ATOM 651 N N . THR A 1 83 ? 1.058 46.769 -71.495 1.00 50.16 83 THR A N 1
ATOM 652 C CA . THR A 1 83 ? 2.169 46.453 -72.416 1.00 50.16 83 THR A CA 1
ATOM 653 C C . THR A 1 83 ? 2.668 45.023 -72.204 1.00 50.16 83 THR A C 1
ATOM 655 O O . THR A 1 83 ? 3.693 44.816 -71.561 1.00 50.16 83 THR A O 1
ATOM 658 N N . ASP A 1 84 ? 1.886 44.047 -72.680 1.00 56.09 84 ASP A N 1
ATOM 659 C CA . ASP A 1 84 ? 2.347 42.822 -73.380 1.00 56.09 84 ASP A CA 1
ATOM 660 C C . ASP A 1 84 ? 1.224 41.764 -73.482 1.00 56.09 84 ASP A C 1
ATOM 662 O O . ASP A 1 84 ? 1.414 40.566 -73.249 1.00 56.09 84 ASP A O 1
ATOM 666 N N . ARG A 1 85 ? 0.013 42.177 -73.884 1.00 49.44 85 ARG A N 1
ATOM 667 C CA . ARG A 1 85 ? -0.985 41.224 -74.392 1.00 49.44 85 ARG A CA 1
ATOM 668 C C . ARG A 1 85 ? -0.640 40.844 -75.835 1.00 49.44 85 ARG A C 1
ATOM 670 O O . ARG A 1 85 ? -0.675 41.719 -76.703 1.00 49.44 85 ARG A O 1
ATOM 677 N N . PRO A 1 86 ? -0.351 39.564 -76.143 1.00 48.16 86 PRO A N 1
ATOM 678 C CA . PRO A 1 86 ? -0.203 39.143 -77.527 1.00 48.16 86 PRO A CA 1
ATOM 679 C C . PRO A 1 86 ? -1.534 39.359 -78.251 1.00 48.16 86 PRO A C 1
ATOM 681 O O . PRO A 1 86 ? -2.584 38.899 -77.796 1.00 48.16 86 PRO A O 1
ATOM 684 N N . VAL A 1 87 ? -1.483 40.057 -79.386 1.00 49.22 87 VAL A N 1
ATOM 685 C CA . VAL A 1 87 ? -2.636 40.231 -80.273 1.00 49.22 87 VAL A CA 1
ATOM 686 C C . VAL A 1 87 ? -3.095 38.844 -80.714 1.00 49.22 87 VAL A C 1
ATOM 688 O O . VAL A 1 87 ? -2.418 38.181 -81.499 1.00 49.22 87 VAL A O 1
ATOM 691 N N . ILE A 1 88 ? -4.234 38.391 -80.185 1.00 51.34 88 ILE A N 1
ATOM 692 C CA . ILE A 1 88 ? -4.867 37.155 -80.638 1.00 51.34 88 ILE A CA 1
ATOM 693 C C . ILE A 1 88 ? -5.349 37.411 -82.063 1.00 51.34 88 ILE A C 1
ATOM 695 O O . ILE A 1 88 ? -6.309 38.147 -82.287 1.00 51.34 88 ILE A O 1
ATOM 699 N N . ASP A 1 89 ? -4.654 36.809 -83.022 1.00 46.75 89 ASP A N 1
ATOM 700 C CA . ASP A 1 89 ? -5.069 36.778 -84.415 1.00 46.75 89 ASP A CA 1
ATOM 701 C C . ASP A 1 89 ? -6.325 35.898 -84.543 1.00 46.75 89 ASP A C 1
ATOM 703 O O . ASP A 1 89 ? -6.267 34.665 -84.603 1.00 46.75 89 ASP A O 1
ATOM 707 N N . TYR A 1 90 ? -7.486 36.552 -84.539 1.00 53.53 90 TYR A N 1
ATOM 708 C CA . TYR A 1 90 ? -8.783 35.892 -84.667 1.00 53.53 90 TYR A CA 1
ATOM 709 C C . TYR A 1 90 ? -9.010 35.274 -86.058 1.00 53.53 90 TYR A C 1
ATOM 711 O O . TYR A 1 90 ? -9.870 34.397 -86.178 1.00 53.53 90 TYR A O 1
ATOM 719 N N . ASP A 1 91 ? -8.229 35.638 -87.083 1.00 53.88 91 ASP A N 1
ATOM 720 C CA . ASP A 1 91 ? -8.284 34.982 -88.394 1.00 53.88 91 ASP A CA 1
ATOM 721 C C . ASP A 1 91 ? -7.475 33.668 -88.404 1.00 53.88 91 ASP A C 1
ATOM 723 O O . ASP A 1 91 ? -7.900 32.691 -89.029 1.00 53.88 91 ASP A O 1
ATOM 727 N N . ALA A 1 92 ? -6.400 33.561 -87.611 1.00 52.66 92 ALA A N 1
ATOM 728 C CA . ALA A 1 92 ? -5.651 32.308 -87.428 1.00 52.66 92 ALA A CA 1
ATOM 729 C C . ALA A 1 92 ? -6.447 31.207 -86.689 1.00 52.66 92 ALA A C 1
ATOM 731 O O . ALA A 1 92 ? -6.225 30.015 -86.918 1.00 52.66 92 ALA A O 1
ATOM 732 N N . ILE A 1 93 ? -7.405 31.581 -85.831 1.00 52.06 93 ILE A N 1
ATOM 733 C CA . ILE A 1 93 ? -8.336 30.635 -85.180 1.00 52.06 93 ILE A CA 1
ATOM 734 C C . ILE A 1 93 ? -9.439 30.188 -86.159 1.00 52.06 93 ILE A C 1
ATOM 736 O O . ILE A 1 93 ? -9.949 29.069 -86.072 1.00 52.06 93 ILE A O 1
ATOM 740 N N . ARG A 1 94 ? -9.771 31.029 -87.145 1.00 48.81 94 ARG A N 1
ATOM 741 C CA . ARG A 1 94 ? -10.835 30.781 -88.129 1.00 48.81 94 ARG A CA 1
ATOM 742 C C . ARG A 1 94 ? -10.491 29.704 -89.164 1.00 48.81 94 ARG A C 1
ATOM 744 O O . ARG A 1 94 ? -11.398 29.151 -89.777 1.00 48.81 94 ARG A O 1
ATOM 751 N N . PHE A 1 95 ? -9.207 29.371 -89.307 1.00 47.84 95 PHE A N 1
ATOM 752 C CA . PHE A 1 95 ? -8.675 28.367 -90.238 1.00 47.84 95 PHE A CA 1
ATOM 753 C C . PHE A 1 95 ? -8.298 27.025 -89.579 1.00 47.84 95 PHE A C 1
ATOM 755 O O . PHE A 1 95 ? -7.448 26.295 -90.084 1.00 47.84 95 PHE A O 1
ATOM 762 N N . ARG A 1 96 ? -8.926 26.668 -88.447 1.00 49.06 96 ARG A N 1
ATOM 763 C CA . ARG A 1 96 ? -8.780 25.327 -87.839 1.00 49.06 96 ARG A CA 1
ATOM 764 C C . ARG A 1 96 ? -10.103 24.609 -87.542 1.00 49.06 96 ARG A C 1
ATOM 766 O O . ARG A 1 96 ? -10.165 23.744 -86.676 1.00 49.06 96 ARG A O 1
ATOM 773 N N . TYR A 1 97 ? -11.132 24.945 -88.317 1.00 50.84 97 TYR A N 1
ATOM 774 C CA . TYR A 1 97 ? -12.294 24.092 -88.574 1.00 50.84 97 TYR A CA 1
ATOM 775 C C . TYR A 1 97 ? -12.307 23.698 -90.058 1.00 50.84 97 TYR A C 1
ATOM 777 O O . TYR A 1 97 ? -13.270 23.959 -90.779 1.00 50.84 97 TYR A O 1
ATOM 785 N N . ASP A 1 98 ? -11.230 23.046 -90.511 1.00 57.69 98 ASP A N 1
ATOM 786 C CA . ASP A 1 98 ? -11.373 22.120 -91.635 1.00 57.69 98 ASP A CA 1
ATOM 787 C C . ASP A 1 98 ? -12.456 21.114 -91.242 1.00 57.69 98 ASP A C 1
ATOM 789 O O . ASP A 1 98 ? -12.467 20.598 -90.120 1.00 57.69 98 ASP A O 1
ATOM 793 N N . ALA A 1 99 ? -13.439 20.940 -92.120 1.00 59.84 99 ALA A N 1
ATOM 794 C CA . ALA A 1 99 ? -14.690 20.306 -91.750 1.00 59.84 99 ALA A CA 1
ATOM 795 C C . ALA A 1 99 ? -14.473 18.829 -91.393 1.00 59.84 99 ALA A C 1
ATOM 797 O O . ALA A 1 99 ? -14.403 17.991 -92.290 1.00 59.84 99 ALA A O 1
ATOM 798 N N . LEU A 1 100 ? -14.470 18.510 -90.087 1.00 59.94 100 LEU A N 1
ATOM 799 C CA . LEU A 1 100 ? -14.865 17.177 -89.633 1.00 59.94 100 LEU A CA 1
ATOM 800 C C . LEU A 1 100 ? -16.189 16.875 -90.315 1.00 59.94 100 LEU A C 1
ATOM 802 O O . LEU A 1 100 ? -17.165 17.623 -90.121 1.00 59.94 100 LEU A O 1
ATOM 806 N N . THR A 1 101 ? -16.193 15.803 -91.100 1.00 68.88 101 THR A N 1
ATOM 807 C CA . THR A 1 101 ? -17.408 15.299 -91.727 1.00 68.88 101 THR A CA 1
ATOM 808 C C . THR A 1 101 ? -18.445 15.034 -90.642 1.00 68.88 101 THR A C 1
ATOM 810 O O . THR A 1 101 ? -18.102 14.739 -89.491 1.00 68.88 101 THR A O 1
ATOM 813 N N . ASP A 1 102 ? -19.728 15.184 -90.974 1.00 70.75 102 ASP A N 1
ATOM 814 C CA . ASP A 1 102 ? -20.781 15.006 -89.972 1.00 70.75 102 ASP A CA 1
ATOM 815 C C . ASP A 1 102 ? -20.724 13.595 -89.357 1.00 70.75 102 ASP A C 1
ATOM 817 O O . ASP A 1 102 ? -20.998 13.442 -88.170 1.00 70.75 102 ASP A O 1
ATOM 821 N N . ASP A 1 103 ? -20.239 12.599 -90.106 1.00 73.69 103 ASP A N 1
ATOM 822 C CA . ASP A 1 103 ? -19.959 11.240 -89.630 1.00 73.69 103 ASP A CA 1
ATOM 823 C C . ASP A 1 103 ? -18.871 11.189 -88.538 1.00 73.69 103 ASP A C 1
ATOM 825 O O . ASP A 1 103 ? -19.117 10.638 -87.467 1.00 73.69 103 ASP A O 1
ATOM 829 N N . GLU A 1 104 ? -17.703 11.813 -88.736 1.00 76.88 104 GLU A N 1
ATOM 830 C CA . GLU A 1 104 ? -16.634 11.884 -87.716 1.00 76.88 104 GLU A CA 1
ATOM 831 C C . GLU A 1 104 ? -17.087 12.657 -86.471 1.00 76.88 104 GLU A C 1
ATOM 833 O O . GLU A 1 104 ? -16.747 12.314 -85.334 1.00 76.88 104 GLU A O 1
ATOM 838 N N . ARG A 1 105 ? -17.891 13.707 -86.671 1.00 74.00 105 ARG A N 1
ATOM 839 C CA . ARG A 1 105 ? -18.456 14.499 -85.575 1.00 74.00 105 ARG A CA 1
ATOM 840 C C . ARG A 1 105 ? -19.476 13.684 -84.781 1.00 74.00 105 ARG A C 1
ATOM 842 O O . ARG A 1 105 ? -19.445 13.711 -83.551 1.00 74.00 105 ARG A O 1
ATOM 849 N N . ASN A 1 106 ? -20.319 12.914 -85.468 1.00 79.06 106 ASN A N 1
ATOM 850 C CA . ASN A 1 106 ? -21.240 11.956 -84.863 1.00 79.06 106 ASN A CA 1
ATOM 851 C C . ASN A 1 106 ? -20.491 10.823 -84.144 1.00 79.06 106 ASN A C 1
ATOM 853 O O . ASN A 1 106 ? -20.916 10.424 -83.064 1.00 79.06 106 ASN A O 1
ATOM 857 N N . GLU A 1 107 ? -19.355 10.350 -84.666 1.00 83.69 107 GLU A N 1
ATOM 858 C CA . GLU A 1 107 ? -18.521 9.330 -84.015 1.00 83.69 107 GLU A CA 1
ATOM 859 C C . GLU A 1 107 ? -17.877 9.851 -82.718 1.00 83.69 107 GLU A C 1
ATOM 861 O O . GLU A 1 107 ? -17.874 9.155 -81.702 1.00 83.69 107 GLU A O 1
ATOM 866 N N . ILE A 1 108 ? -17.383 11.095 -82.703 1.00 81.50 108 ILE A N 1
ATOM 867 C CA . ILE A 1 108 ? -16.864 11.731 -81.480 1.00 81.50 108 ILE A CA 1
ATOM 868 C C . ILE A 1 108 ? -17.991 11.957 -80.464 1.00 81.50 108 ILE A C 1
ATOM 870 O O . ILE A 1 108 ? -17.805 11.683 -79.278 1.00 81.50 108 ILE A O 1
ATOM 874 N N . VAL A 1 109 ? -19.173 12.401 -80.903 1.00 82.50 109 VAL A N 1
ATOM 875 C CA . VAL A 1 109 ? -20.351 12.544 -80.028 1.00 82.50 109 VAL A CA 1
ATOM 876 C C . VAL A 1 109 ? -20.808 11.185 -79.483 1.00 82.50 109 VAL A C 1
ATOM 878 O O . VAL A 1 109 ? -21.135 11.096 -78.299 1.00 82.50 109 VAL A O 1
ATOM 881 N N . ALA A 1 110 ? -20.764 10.119 -80.286 1.00 84.12 110 ALA A N 1
ATOM 882 C CA . ALA A 1 110 ? -21.055 8.756 -79.848 1.00 84.12 110 ALA A CA 1
ATOM 883 C C . ALA A 1 110 ? -20.041 8.275 -78.800 1.00 84.12 110 ALA A C 1
ATOM 885 O O . ALA A 1 110 ? -20.451 7.862 -77.718 1.00 84.12 110 ALA A O 1
ATOM 886 N N . LYS A 1 111 ? -18.734 8.436 -79.048 1.00 85.12 111 LYS A N 1
ATOM 887 C CA . LYS A 1 111 ? -17.662 8.106 -78.090 1.00 85.12 111 LYS A CA 1
ATOM 888 C C . LYS A 1 111 ? -17.779 8.892 -76.784 1.00 85.12 111 LYS A C 1
ATOM 890 O O . LYS A 1 111 ? -17.621 8.316 -75.712 1.00 85.12 111 LYS A O 1
ATOM 895 N N . LEU A 1 112 ? -18.102 10.186 -76.839 1.00 82.00 112 LEU A N 1
ATOM 896 C CA . LEU A 1 112 ? -18.385 10.989 -75.643 1.00 82.00 112 LEU A CA 1
ATOM 897 C C . LEU A 1 112 ? -19.658 10.516 -74.920 1.00 82.00 112 LEU A C 1
ATOM 899 O O . LEU A 1 112 ? -19.709 10.548 -73.692 1.00 82.00 112 LEU A O 1
ATOM 903 N N . GLY A 1 113 ? -20.667 10.044 -75.656 1.00 85.75 113 GLY A N 1
ATOM 904 C CA . GLY A 1 113 ? -21.862 9.400 -75.109 1.00 85.75 113 GLY A CA 1
ATOM 905 C C . GLY A 1 113 ? -21.555 8.083 -74.389 1.00 85.75 113 GLY A C 1
ATOM 906 O O . GLY A 1 113 ? -22.023 7.884 -73.267 1.00 85.75 113 GLY A O 1
ATOM 907 N N . GLU A 1 114 ? -20.728 7.226 -74.992 1.00 86.88 114 GLU A N 1
ATOM 908 C CA . GLU A 1 114 ? -20.228 5.977 -74.405 1.00 86.88 114 GLU A CA 1
ATOM 909 C C . GLU A 1 114 ? -19.419 6.258 -73.136 1.00 86.88 114 GLU A C 1
ATOM 911 O O . GLU A 1 114 ? -19.808 5.797 -72.067 1.00 86.88 114 GLU A O 1
ATOM 916 N N . LEU A 1 115 ? -18.393 7.116 -73.204 1.00 87.31 115 LEU A N 1
ATOM 917 C CA . LEU A 1 115 ? -17.590 7.544 -72.048 1.00 87.31 115 LEU A CA 1
ATOM 918 C C . LEU A 1 115 ? -18.445 8.140 -70.919 1.00 87.31 115 LEU A C 1
ATOM 920 O O . LEU A 1 115 ? -18.208 7.856 -69.744 1.00 87.31 115 LEU A O 1
ATOM 924 N N . ARG A 1 116 ? -19.471 8.935 -71.246 1.00 81.00 116 ARG A N 1
ATOM 925 C CA . ARG A 1 116 ? -20.404 9.492 -70.254 1.00 81.00 116 ARG A CA 1
ATOM 926 C C . ARG A 1 116 ? -21.285 8.414 -69.621 1.00 81.00 116 ARG A C 1
ATOM 928 O O . ARG A 1 116 ? -21.582 8.495 -68.426 1.00 81.00 116 ARG A O 1
ATOM 935 N N . ASN A 1 117 ? -21.717 7.415 -70.388 1.00 83.25 117 ASN A N 1
ATOM 936 C CA . ASN A 1 117 ? -22.508 6.308 -69.860 1.00 83.25 117 ASN A CA 1
ATOM 937 C C . ASN A 1 117 ? -21.642 5.338 -69.039 1.00 83.25 117 ASN A C 1
ATOM 939 O O . ASN A 1 117 ? -22.076 4.925 -67.968 1.00 83.25 117 ASN A O 1
ATOM 943 N N . ASP A 1 118 ? -20.406 5.066 -69.457 1.00 84.94 118 ASP A N 1
ATOM 944 C CA . ASP A 1 118 ? -19.421 4.290 -68.699 1.00 84.94 118 ASP A CA 1
ATOM 945 C C . ASP A 1 118 ? -19.069 4.976 -67.380 1.00 84.94 118 ASP A C 1
ATOM 947 O O . ASP A 1 118 ? -19.120 4.338 -66.329 1.00 84.94 118 ASP A O 1
ATOM 951 N N . PHE A 1 119 ? -18.821 6.290 -67.388 1.00 80.88 119 PHE A N 1
ATOM 952 C CA . PHE A 1 119 ? -18.640 7.068 -66.160 1.00 80.88 119 PHE A CA 1
ATOM 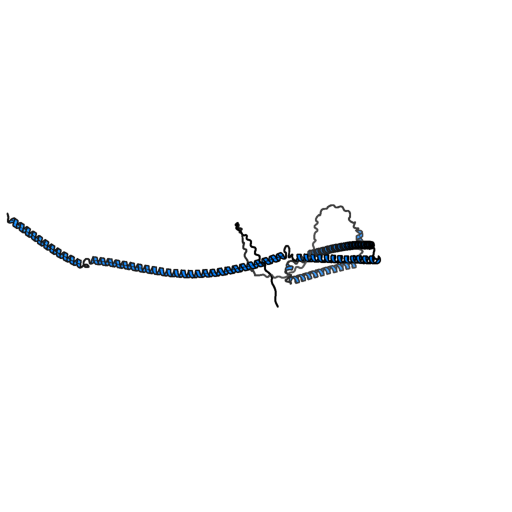953 C C . PHE A 1 119 ? -19.852 6.936 -65.225 1.00 80.88 119 PHE A C 1
ATOM 955 O O . PHE A 1 119 ? -19.698 6.690 -64.028 1.00 80.88 119 PHE A O 1
ATOM 962 N N . ARG A 1 120 ? -21.077 7.007 -65.768 1.00 81.12 120 ARG A N 1
ATOM 963 C CA . ARG A 1 120 ? -22.317 6.805 -65.002 1.00 81.12 120 ARG A CA 1
ATOM 964 C C . ARG A 1 120 ? -22.433 5.380 -64.440 1.00 81.12 120 ARG A C 1
ATOM 966 O O . ARG A 1 120 ? -22.845 5.218 -63.293 1.00 81.12 120 ARG A O 1
ATOM 973 N N . VAL A 1 121 ? -22.052 4.355 -65.204 1.00 85.38 121 VAL A N 1
ATOM 974 C CA . VAL A 1 121 ? -22.045 2.950 -64.762 1.00 85.38 121 VAL A CA 1
ATOM 975 C C . VAL A 1 121 ? -21.000 2.724 -63.668 1.00 85.38 121 VAL A C 1
ATOM 977 O O . VAL A 1 121 ? -21.320 2.109 -62.649 1.00 85.38 121 VAL A O 1
ATOM 980 N N . GLN A 1 122 ? -19.786 3.262 -63.814 1.00 82.88 122 GLN A N 1
ATOM 981 C CA . GLN A 1 122 ? -18.748 3.173 -62.783 1.00 82.88 122 GLN A CA 1
ATOM 982 C C . GLN A 1 122 ? -19.147 3.936 -61.515 1.00 82.88 122 GLN A C 1
ATOM 984 O O . GLN A 1 122 ? -18.970 3.405 -60.424 1.00 82.88 122 GLN A O 1
ATOM 989 N N . MET A 1 123 ? -19.780 5.108 -61.630 1.00 79.25 123 MET A N 1
ATOM 990 C CA . MET A 1 123 ? -20.379 5.830 -60.499 1.00 79.25 123 MET A CA 1
ATOM 991 C C . MET A 1 123 ? -21.399 4.975 -59.733 1.00 79.25 123 MET A C 1
ATOM 993 O O . MET A 1 123 ? -21.324 4.875 -58.508 1.00 79.25 123 MET A O 1
ATOM 997 N N . VAL A 1 124 ? -22.332 4.316 -60.429 1.00 79.56 124 VAL A N 1
ATOM 998 C CA . VAL A 1 124 ? -23.321 3.423 -59.792 1.00 79.56 124 VAL A CA 1
ATOM 999 C C . VAL A 1 124 ? -22.641 2.209 -59.150 1.00 79.56 124 VAL A C 1
ATOM 1001 O O . VAL A 1 124 ? -22.959 1.856 -58.014 1.00 79.56 124 VAL A O 1
ATOM 1004 N N . LYS A 1 125 ? -21.663 1.602 -59.831 1.00 86.56 125 LYS A N 1
ATOM 1005 C CA . LYS A 1 125 ? -20.879 0.477 -59.303 1.00 86.56 125 LYS A CA 1
ATOM 1006 C C . LYS A 1 125 ? -20.085 0.872 -58.056 1.00 86.56 125 LYS A C 1
ATOM 1008 O O . LYS A 1 125 ? -20.052 0.102 -57.100 1.00 86.56 125 LYS A O 1
ATOM 1013 N N . ASN A 1 126 ? -19.492 2.064 -58.035 1.00 79.94 126 ASN A N 1
ATOM 1014 C CA . ASN A 1 126 ? -18.727 2.551 -56.894 1.00 79.94 126 ASN A CA 1
ATOM 1015 C C . ASN A 1 126 ? -19.650 2.837 -55.698 1.00 79.94 126 ASN A C 1
ATOM 1017 O O . ASN A 1 126 ? -19.409 2.336 -54.602 1.00 79.94 126 ASN A O 1
ATOM 1021 N N . LYS A 1 127 ? -20.796 3.501 -55.922 1.00 77.56 127 LYS A N 1
ATOM 1022 C CA . LYS A 1 127 ? -21.849 3.670 -54.899 1.00 77.56 127 LYS A CA 1
ATOM 1023 C C . LYS A 1 127 ? -22.323 2.331 -54.316 1.00 77.56 127 LYS A C 1
ATOM 1025 O O . LYS A 1 127 ? -22.490 2.216 -53.103 1.00 77.56 127 LYS A O 1
ATOM 1030 N N . PHE A 1 128 ? -22.493 1.305 -55.152 1.00 81.69 128 PHE A N 1
ATOM 1031 C CA . PHE A 1 128 ? -22.845 -0.045 -54.700 1.00 81.69 128 PHE A CA 1
ATOM 1032 C C . PHE A 1 128 ? -21.735 -0.693 -53.852 1.00 81.69 128 PHE A C 1
ATOM 1034 O O . PHE A 1 128 ? -22.024 -1.258 -52.797 1.00 81.69 128 PHE A O 1
ATOM 1041 N N . LEU A 1 129 ? -20.470 -0.586 -54.274 1.00 82.38 129 LEU A N 1
ATOM 1042 C CA . LEU A 1 129 ? -19.324 -1.121 -53.532 1.00 82.38 129 LEU A CA 1
ATOM 1043 C C . LEU A 1 129 ? -19.147 -0.435 -52.172 1.00 82.38 129 LEU A C 1
ATOM 1045 O O . LEU A 1 129 ? -18.979 -1.134 -51.175 1.00 82.38 129 LEU A O 1
ATOM 1049 N N . HIS A 1 130 ? -19.272 0.894 -52.103 1.00 71.94 130 HIS A N 1
ATOM 1050 C CA . HIS A 1 130 ? -19.244 1.633 -50.838 1.00 71.94 130 HIS A CA 1
ATOM 1051 C C . HIS A 1 130 ? -20.375 1.199 -49.895 1.00 71.94 130 HIS A C 1
ATOM 1053 O O . HIS A 1 130 ? -20.107 0.908 -48.731 1.00 71.94 130 HIS A O 1
ATOM 1059 N N . LYS A 1 131 ? -21.613 1.044 -50.392 1.00 77.75 131 LYS A N 1
ATOM 1060 C CA . LYS A 1 131 ? -22.736 0.533 -49.584 1.00 77.75 131 LYS A CA 1
ATOM 1061 C C . LYS A 1 131 ? -22.472 -0.881 -49.046 1.00 77.75 131 LYS A C 1
ATOM 1063 O O . LYS A 1 131 ? -22.742 -1.156 -47.879 1.00 77.75 131 LYS A O 1
ATOM 1068 N N . ASN A 1 132 ? -21.902 -1.768 -49.863 1.00 80.75 132 ASN A N 1
ATOM 1069 C CA . ASN A 1 132 ? -21.521 -3.113 -49.420 1.00 80.75 132 ASN A CA 1
ATOM 1070 C C . ASN A 1 132 ? -20.390 -3.089 -48.380 1.00 80.75 132 ASN A C 1
ATOM 1072 O O . ASN A 1 132 ? -20.441 -3.838 -47.408 1.00 80.75 132 ASN A O 1
ATOM 1076 N N . TYR A 1 133 ? -19.396 -2.216 -48.550 1.00 75.62 133 TYR A N 1
ATOM 1077 C CA . TYR A 1 133 ? -18.296 -2.058 -47.600 1.00 75.62 133 TYR A CA 1
ATOM 1078 C C . TYR A 1 133 ? -18.795 -1.542 -46.241 1.00 75.62 133 TYR A C 1
ATOM 1080 O O . TYR A 1 133 ? -18.470 -2.130 -45.212 1.00 75.62 133 TYR A O 1
ATOM 1088 N N . ILE A 1 134 ? -19.675 -0.533 -46.235 1.00 69.94 134 ILE A N 1
ATOM 1089 C CA . ILE A 1 134 ? -20.342 -0.024 -45.024 1.00 69.94 134 ILE A CA 1
ATOM 1090 C C . ILE A 1 134 ? -21.121 -1.140 -44.315 1.00 69.94 134 ILE A C 1
ATOM 1092 O O . ILE A 1 134 ? -20.983 -1.297 -43.104 1.00 69.94 134 ILE A O 1
ATOM 1096 N N . ASN A 1 135 ? -21.878 -1.965 -45.048 1.00 76.62 135 ASN A N 1
ATOM 1097 C CA . ASN A 1 135 ? -22.602 -3.101 -44.464 1.00 76.62 135 ASN A CA 1
ATOM 1098 C C . ASN A 1 135 ? -21.660 -4.133 -43.818 1.00 76.62 135 ASN A C 1
ATOM 1100 O O . ASN A 1 135 ? -21.930 -4.606 -42.716 1.00 76.62 135 ASN A O 1
ATOM 1104 N N . VAL A 1 136 ? -20.540 -4.471 -44.469 1.00 77.44 136 VAL A N 1
ATOM 1105 C CA . VAL A 1 136 ? -19.532 -5.390 -43.908 1.00 77.44 136 VAL A CA 1
ATOM 1106 C C . VAL A 1 136 ? -18.903 -4.814 -42.636 1.00 77.44 136 VAL A C 1
ATOM 1108 O O . VAL A 1 136 ? -18.717 -5.552 -41.670 1.00 77.44 136 VAL A O 1
ATOM 1111 N N . LEU A 1 137 ? -18.627 -3.507 -42.602 1.00 69.38 137 LEU A N 1
ATOM 1112 C CA . LEU A 1 137 ? -18.070 -2.842 -41.424 1.00 69.38 137 LEU A CA 1
ATOM 1113 C C . LEU A 1 137 ? -19.077 -2.743 -40.266 1.00 69.38 137 LEU A C 1
ATOM 1115 O O . LEU A 1 137 ? -18.716 -3.094 -39.142 1.00 69.38 137 LEU A O 1
ATOM 1119 N N . ARG A 1 138 ? -20.339 -2.365 -40.529 1.00 69.50 138 ARG A N 1
ATOM 1120 C CA . ARG A 1 138 ? -21.431 -2.359 -39.529 1.00 69.50 138 ARG A CA 1
ATOM 1121 C C . ARG A 1 138 ? -21.647 -3.746 -38.908 1.00 69.50 138 ARG A C 1
ATOM 1123 O O . ARG A 1 138 ? -21.876 -3.847 -37.709 1.00 69.50 138 ARG A O 1
ATOM 1130 N N . ASN A 1 139 ? -21.489 -4.813 -39.693 1.00 73.31 139 ASN A N 1
ATOM 1131 C CA . ASN A 1 139 ? -21.609 -6.199 -39.226 1.00 73.31 139 ASN A CA 1
ATOM 1132 C C . ASN A 1 139 ? -20.375 -6.721 -38.455 1.00 73.31 139 ASN A C 1
ATOM 1134 O O . ASN A 1 139 ? -20.368 -7.880 -38.037 1.00 73.31 139 ASN A O 1
ATOM 1138 N N . SER A 1 140 ? -19.326 -5.909 -38.262 1.00 69.69 140 SER A N 1
ATOM 1139 C CA . SER A 1 140 ? -18.102 -6.301 -37.550 1.00 69.69 140 SER A CA 1
ATOM 1140 C C . SER A 1 140 ? -17.996 -5.605 -36.175 1.00 69.69 140 SER A C 1
ATOM 1142 O O . SER A 1 140 ? -17.763 -4.395 -36.115 1.00 69.69 140 SER A O 1
ATOM 1144 N N . PRO A 1 141 ? -18.122 -6.333 -35.042 1.00 65.94 141 PRO A N 1
ATOM 1145 C CA . PRO A 1 141 ? -18.211 -5.710 -33.713 1.00 65.94 141 PRO A CA 1
ATOM 1146 C C . PRO A 1 141 ? -16.992 -4.872 -33.302 1.00 65.94 141 PRO A C 1
ATOM 1148 O O . PRO A 1 141 ? -17.118 -3.959 -32.494 1.00 65.94 141 PRO A O 1
ATOM 1151 N N . SER A 1 142 ? -15.806 -5.160 -33.849 1.00 65.19 142 SER A N 1
ATOM 1152 C CA . SER A 1 142 ? -14.575 -4.422 -33.541 1.00 65.19 142 SER A CA 1
ATOM 1153 C C . SER A 1 142 ? -14.408 -3.114 -34.321 1.00 65.19 142 SER A C 1
ATOM 1155 O O . SER A 1 142 ? -13.606 -2.280 -33.903 1.00 65.19 142 SER A O 1
ATOM 1157 N N . LEU A 1 143 ? -15.126 -2.922 -35.438 1.00 60.66 143 LEU A N 1
ATOM 1158 C CA . LEU A 1 143 ? -15.047 -1.711 -36.271 1.00 60.66 143 LEU A CA 1
ATOM 1159 C C . LEU A 1 143 ? -16.332 -0.867 -36.258 1.00 60.66 143 LEU A C 1
ATOM 1161 O O . LEU A 1 143 ? -16.288 0.273 -36.715 1.00 60.66 143 LEU A O 1
ATOM 1165 N N . ALA A 1 144 ? -17.436 -1.349 -35.676 1.00 59.97 144 ALA A N 1
ATOM 1166 C CA . ALA A 1 144 ? -18.655 -0.555 -35.489 1.00 59.97 144 ALA A CA 1
ATOM 1167 C C . ALA A 1 144 ? -18.381 0.797 -34.787 1.00 59.97 144 ALA A C 1
ATOM 1169 O O . ALA A 1 144 ? -18.771 1.844 -35.296 1.00 59.97 144 ALA A O 1
ATOM 1170 N N . ASN A 1 145 ? -17.576 0.801 -33.714 1.00 61.88 145 ASN A N 1
ATOM 1171 C CA . ASN A 1 145 ? -17.168 2.021 -32.992 1.00 61.88 145 ASN A CA 1
ATOM 1172 C C . ASN A 1 145 ? -16.290 2.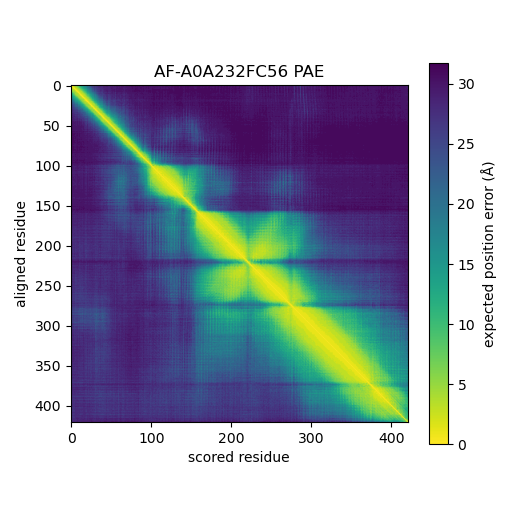991 -33.814 1.00 61.88 145 ASN A C 1
ATOM 1174 O O . ASN A 1 145 ? -16.059 4.123 -33.385 1.00 61.88 145 ASN A O 1
ATOM 1178 N N . ALA A 1 146 ? -15.754 2.564 -34.962 1.00 60.22 146 ALA A N 1
ATOM 1179 C CA . ALA A 1 146 ? -15.063 3.456 -35.889 1.00 60.22 146 ALA A CA 1
ATOM 1180 C C . ALA A 1 146 ? -16.043 4.145 -36.855 1.00 60.22 146 ALA A C 1
ATOM 1182 O O . ALA A 1 146 ? -15.757 5.256 -37.292 1.00 60.22 146 ALA A O 1
ATOM 1183 N N . LEU A 1 147 ? -17.188 3.517 -37.161 1.00 53.94 147 LEU A N 1
ATOM 1184 C CA . LEU A 1 147 ? -18.192 4.034 -38.098 1.00 53.94 147 LEU A CA 1
ATOM 1185 C C . LEU A 1 147 ? -19.075 5.140 -37.518 1.00 53.94 147 LEU A C 1
ATOM 1187 O O . LEU A 1 147 ? -19.485 6.009 -38.274 1.00 53.94 147 LEU A O 1
ATOM 1191 N N . ASP A 1 148 ? -19.291 5.173 -36.203 1.00 57.53 148 ASP A N 1
ATOM 1192 C CA . ASP A 1 148 ? -20.054 6.236 -35.515 1.00 57.53 148 ASP A CA 1
ATOM 1193 C C . ASP A 1 148 ? -19.406 7.637 -35.623 1.00 57.53 148 ASP A C 1
ATOM 1195 O O . ASP A 1 148 ? -19.964 8.637 -35.182 1.00 57.53 148 ASP A O 1
ATOM 1199 N N . LYS A 1 149 ? -18.207 7.722 -36.217 1.00 57.69 149 LYS A N 1
ATOM 1200 C CA . LYS A 1 149 ? -17.497 8.969 -36.553 1.00 57.69 149 LYS A CA 1
ATOM 1201 C C . LYS A 1 149 ? -17.526 9.308 -38.049 1.00 57.69 149 LYS A C 1
ATOM 1203 O O . LYS A 1 149 ? -16.940 10.312 -38.452 1.00 57.69 149 LYS A O 1
ATOM 1208 N N . PHE A 1 150 ? -18.151 8.467 -38.872 1.00 54.41 150 PHE A N 1
ATOM 1209 C CA . PHE A 1 150 ? -18.310 8.655 -40.311 1.00 54.41 150 PHE A CA 1
ATOM 1210 C C . PHE A 1 150 ? -19.786 8.885 -40.638 1.00 54.41 150 PHE A C 1
ATOM 1212 O O . PHE A 1 150 ? -20.522 7.947 -40.942 1.00 54.41 150 PHE A O 1
ATOM 1219 N N . ASP A 1 151 ? -20.196 10.153 -40.624 1.00 54.94 151 ASP A N 1
ATOM 1220 C CA . ASP A 1 151 ? -21.491 10.566 -41.160 1.00 54.94 151 ASP A CA 1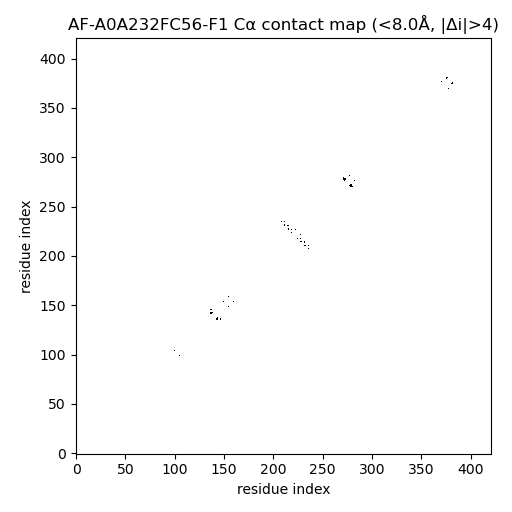
ATOM 1221 C C . ASP A 1 151 ? -21.650 10.095 -42.612 1.00 54.94 151 ASP A C 1
ATOM 1223 O O . ASP A 1 151 ? -20.806 10.358 -43.475 1.00 54.94 151 ASP A O 1
ATOM 1227 N N . GLU A 1 152 ? -22.770 9.431 -42.901 1.00 53.22 152 GLU A N 1
ATOM 1228 C CA . GLU A 1 152 ? -23.032 8.785 -44.195 1.00 53.22 152 GLU A CA 1
ATOM 1229 C C . GLU A 1 152 ? -23.125 9.802 -45.357 1.00 53.22 152 GLU A C 1
ATOM 1231 O O . GLU A 1 152 ? -22.909 9.444 -46.513 1.00 53.22 152 GLU A O 1
ATOM 1236 N N . ALA A 1 153 ? -23.355 11.088 -45.052 1.00 53.69 153 ALA A N 1
ATOM 1237 C CA . ALA A 1 153 ? -23.300 12.204 -46.002 1.00 53.69 153 ALA A CA 1
ATOM 1238 C C . ALA A 1 153 ? -21.867 12.704 -46.295 1.00 53.69 153 ALA A C 1
ATOM 1240 O O . ALA A 1 153 ? -21.576 13.137 -47.408 1.00 53.69 153 ALA A O 1
ATOM 1241 N N . LEU A 1 154 ? -20.952 12.606 -45.326 1.00 52.56 154 LEU A N 1
ATOM 1242 C CA . LEU A 1 154 ? -19.591 13.165 -45.387 1.00 52.56 154 LEU A CA 1
ATOM 1243 C C . LEU A 1 154 ? -18.595 12.306 -46.180 1.00 52.56 154 LEU A C 1
ATOM 1245 O O . LEU A 1 154 ? -17.482 12.745 -46.466 1.00 52.56 154 LEU A O 1
ATOM 1249 N N . VAL A 1 155 ? -19.003 11.096 -46.572 1.00 53.06 155 VAL A N 1
ATOM 1250 C CA . VAL A 1 155 ? -18.285 10.243 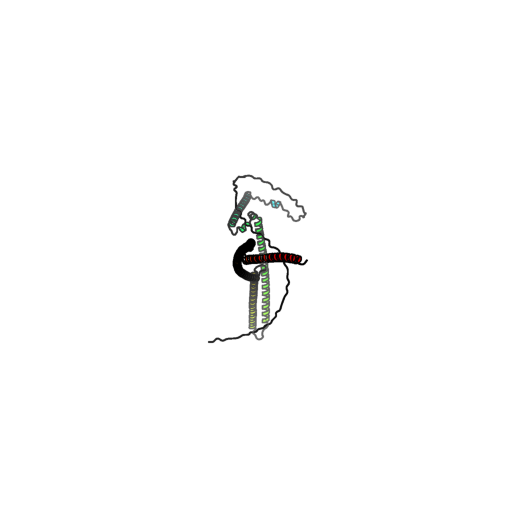-47.535 1.00 53.06 155 VAL A CA 1
ATOM 1251 C C . VAL A 1 155 ? -18.554 10.679 -48.988 1.00 53.06 155 VAL A C 1
ATOM 1253 O O . VAL A 1 155 ? -17.804 10.299 -49.883 1.00 53.06 155 VAL A O 1
ATOM 1256 N N . PHE A 1 156 ? -19.593 11.491 -49.236 1.00 52.19 156 PHE A N 1
ATOM 1257 C CA . PHE A 1 156 ? -19.990 11.943 -50.579 1.00 52.19 156 PHE A CA 1
ATOM 1258 C C . PHE A 1 156 ? -19.539 13.364 -50.945 1.00 52.19 156 PHE A C 1
ATOM 1260 O O . PHE A 1 156 ? -19.789 13.800 -52.068 1.00 52.19 156 PHE A O 1
ATOM 1267 N N . GLU A 1 157 ? -18.841 14.077 -50.059 1.00 57.78 157 GLU A N 1
ATOM 1268 C CA . GLU A 1 157 ? -18.097 15.273 -50.459 1.00 57.78 157 GLU A CA 1
ATOM 1269 C C . GLU A 1 157 ? -16.766 14.854 -51.094 1.00 57.78 157 GLU A C 1
ATOM 1271 O O . GLU A 1 157 ? -15.772 14.642 -50.391 1.00 57.78 157 GLU A O 1
ATOM 1276 N N . ASP A 1 158 ? -16.741 14.792 -52.435 1.00 59.12 158 ASP A N 1
ATOM 1277 C CA . ASP A 1 158 ? -15.528 14.589 -53.254 1.00 59.12 158 ASP A CA 1
ATOM 1278 C C . ASP A 1 158 ? -14.351 15.438 -52.741 1.00 59.12 158 ASP A C 1
ATOM 1280 O O . ASP A 1 158 ? -13.215 14.975 -52.716 1.00 59.12 158 ASP A O 1
ATOM 1284 N N . VAL A 1 159 ? -14.642 16.637 -52.223 1.00 64.88 159 VAL A N 1
ATOM 1285 C CA . VAL A 1 159 ? -13.710 17.583 -51.594 1.00 64.88 159 VAL A CA 1
ATOM 1286 C C . VAL A 1 159 ? -12.782 16.936 -50.555 1.00 64.88 159 VAL A C 1
ATOM 1288 O O . VAL A 1 159 ? -11.586 17.206 -50.582 1.00 64.88 159 VAL A O 1
ATOM 1291 N N . ARG A 1 160 ? -13.255 16.063 -49.649 1.00 64.25 160 ARG A N 1
ATOM 1292 C CA . ARG A 1 160 ? -12.359 15.449 -48.640 1.00 64.25 160 ARG A CA 1
ATOM 1293 C C . ARG A 1 160 ? -11.430 14.401 -49.241 1.00 64.25 160 ARG A C 1
ATOM 1295 O O . ARG A 1 160 ? -10.272 14.308 -48.835 1.00 64.25 160 ARG A O 1
ATOM 1302 N N . TYR A 1 161 ? -11.927 13.620 -50.196 1.00 75.56 161 TYR A N 1
ATOM 1303 C CA . TYR A 1 161 ? -11.115 12.644 -50.920 1.00 75.56 161 TYR A CA 1
ATOM 1304 C C . TYR A 1 161 ? -10.104 13.344 -51.837 1.00 75.56 161 TYR A C 1
ATOM 1306 O O . TYR A 1 161 ? -8.945 12.943 -51.895 1.00 75.56 161 TYR A O 1
ATOM 1314 N N . GLN A 1 162 ? -10.511 14.444 -52.465 1.00 80.50 162 GLN A N 1
ATOM 1315 C CA . GLN A 1 162 ? -9.666 15.291 -53.291 1.00 80.50 162 GLN A CA 1
ATOM 1316 C C . GLN A 1 162 ? -8.582 15.994 -52.463 1.00 80.50 162 GLN A C 1
ATOM 1318 O O . GLN A 1 162 ? -7.417 15.883 -52.816 1.00 80.50 162 GLN A O 1
ATOM 1323 N N . ILE A 1 163 ? -8.907 16.578 -51.304 1.00 83.06 163 ILE A N 1
ATOM 1324 C CA . ILE A 1 163 ? -7.906 17.113 -50.361 1.00 83.06 163 ILE A CA 1
ATOM 1325 C C . ILE A 1 163 ? -6.946 16.006 -49.892 1.00 83.06 163 ILE A C 1
ATOM 1327 O O . ILE A 1 163 ? -5.748 16.240 -49.750 1.00 83.06 163 ILE A O 1
ATOM 1331 N N . ALA A 1 164 ? -7.426 14.783 -49.646 1.00 81.62 164 ALA A N 1
ATOM 1332 C CA . ALA A 1 164 ? -6.555 13.663 -49.283 1.00 81.62 164 ALA A CA 1
ATOM 1333 C C . ALA A 1 164 ? -5.629 13.234 -50.441 1.00 81.62 164 ALA A C 1
ATOM 1335 O O . ALA A 1 164 ? -4.469 12.901 -50.195 1.00 81.62 164 ALA A O 1
ATOM 1336 N N . LEU A 1 165 ? -6.114 13.278 -51.687 1.00 87.00 165 LEU A N 1
ATOM 1337 C CA . LEU A 1 165 ? -5.316 13.047 -52.892 1.00 87.00 165 LEU A CA 1
ATOM 1338 C C . LEU A 1 165 ? -4.291 14.161 -53.124 1.00 87.00 165 LEU A C 1
ATOM 1340 O O . LEU A 1 165 ? -3.136 13.839 -53.361 1.00 87.00 165 LEU A O 1
ATOM 1344 N N . GLU A 1 166 ? -4.673 15.431 -52.994 1.00 89.44 166 GLU A N 1
ATOM 1345 C CA . GLU A 1 166 ? -3.791 16.599 -53.140 1.00 89.44 166 GLU A CA 1
ATOM 1346 C C . GLU A 1 166 ? -2.680 16.598 -52.077 1.00 89.44 166 GLU A C 1
ATOM 1348 O O . GLU A 1 166 ? -1.506 16.796 -52.389 1.00 89.44 166 GLU A O 1
ATOM 1353 N N . ASN A 1 167 ? -3.012 16.263 -50.825 1.00 89.62 167 ASN A N 1
ATOM 1354 C CA . ASN A 1 167 ? -2.010 16.043 -49.779 1.00 89.62 167 ASN A CA 1
ATOM 1355 C C . ASN A 1 167 ? -1.088 14.856 -50.105 1.00 89.62 167 ASN A C 1
ATOM 1357 O O . ASN A 1 167 ? 0.113 14.918 -49.850 1.00 89.62 167 ASN A O 1
ATOM 1361 N N . TYR A 1 168 ? -1.622 13.768 -50.670 1.00 91.12 168 TYR A N 1
ATOM 1362 C CA . TYR A 1 168 ? -0.812 12.621 -51.077 1.00 91.12 168 TYR A CA 1
ATOM 1363 C C . TYR A 1 168 ? 0.117 12.958 -52.252 1.00 91.12 168 TYR A C 1
ATOM 1365 O O . TYR A 1 168 ? 1.291 12.594 -52.201 1.00 91.12 168 TYR A O 1
ATOM 1373 N N . THR A 1 169 ? -0.356 13.682 -53.273 1.00 93.50 169 THR A N 1
ATOM 1374 C CA . THR A 1 169 ? 0.485 14.133 -54.391 1.00 93.50 169 THR A CA 1
ATOM 1375 C C . THR A 1 169 ? 1.560 15.095 -53.911 1.00 93.50 169 THR A C 1
ATOM 1377 O O . THR A 1 169 ? 2.715 14.882 -54.258 1.00 93.50 169 THR A O 1
ATOM 1380 N N . GLN A 1 170 ? 1.242 16.044 -53.022 1.00 93.56 170 GLN A N 1
ATOM 1381 C CA . GLN A 1 170 ? 2.244 16.933 -52.425 1.00 93.56 170 GLN A CA 1
ATOM 1382 C C . GLN A 1 170 ? 3.322 16.149 -51.660 1.00 93.56 170 GLN A C 1
ATOM 1384 O O . GLN A 1 170 ? 4.510 16.390 -51.846 1.00 93.56 170 GLN A O 1
ATOM 1389 N N . ILE A 1 171 ? 2.936 15.157 -50.846 1.00 92.31 171 ILE A N 1
ATOM 1390 C CA . ILE A 1 171 ? 3.895 14.294 -50.135 1.00 92.31 171 ILE A CA 1
ATOM 1391 C C . ILE A 1 171 ? 4.761 13.493 -51.121 1.00 92.31 171 ILE A C 1
ATOM 1393 O O . ILE A 1 171 ? 5.957 13.320 -50.883 1.00 92.31 171 ILE A O 1
ATOM 1397 N N . VAL A 1 172 ? 4.189 12.989 -52.218 1.00 95.00 172 VAL A N 1
ATOM 1398 C CA . VAL A 1 172 ? 4.944 12.273 -53.258 1.00 95.00 172 VAL A CA 1
ATOM 1399 C C . VAL A 1 172 ? 5.920 13.213 -53.970 1.00 95.00 172 VAL A C 1
ATOM 1401 O O . VAL A 1 172 ? 7.088 12.855 -54.113 1.00 95.00 172 VAL A O 1
ATOM 1404 N N . GLU A 1 173 ? 5.485 14.412 -54.353 1.00 95.00 173 GLU A N 1
ATOM 1405 C CA . GLU A 1 173 ? 6.316 15.436 -54.990 1.00 95.00 173 GLU A CA 1
ATOM 1406 C C . GLU A 1 173 ? 7.475 15.857 -54.074 1.00 95.00 173 GLU A C 1
ATOM 1408 O O . GLU A 1 173 ? 8.636 15.731 -54.470 1.00 95.00 173 GLU A O 1
ATOM 1413 N N . ASP A 1 174 ? 7.197 16.199 -52.812 1.00 93.38 174 ASP A N 1
ATOM 1414 C CA . ASP A 1 174 ? 8.204 16.520 -51.791 1.00 93.38 174 ASP A CA 1
ATOM 1415 C C . ASP A 1 174 ? 9.224 15.379 -51.603 1.00 93.38 174 ASP A C 1
ATOM 1417 O O . ASP A 1 174 ? 10.435 15.612 -51.496 1.00 93.38 174 ASP A O 1
ATOM 1421 N N . LEU A 1 175 ? 8.760 14.122 -51.581 1.00 92.00 175 LEU A N 1
ATOM 1422 C CA . LEU A 1 175 ? 9.629 12.946 -51.489 1.00 92.00 175 LEU A CA 1
ATOM 1423 C C . LEU A 1 175 ? 10.480 12.754 -52.751 1.00 92.00 175 LEU A C 1
ATOM 1425 O O . LEU A 1 175 ? 11.657 12.408 -52.622 1.00 92.00 175 LEU A O 1
ATOM 1429 N N . THR A 1 176 ? 9.934 12.988 -53.949 1.00 93.94 176 THR A N 1
ATOM 1430 C CA . THR A 1 176 ? 10.703 12.916 -55.205 1.00 93.94 176 THR A CA 1
ATOM 1431 C C . THR A 1 176 ? 11.752 14.021 -55.291 1.00 93.94 176 THR A C 1
ATOM 1433 O O . THR A 1 176 ? 12.928 13.704 -55.459 1.00 93.94 176 THR A O 1
ATOM 1436 N N . ALA A 1 177 ? 11.390 15.281 -55.032 1.00 92.81 177 ALA A N 1
ATOM 1437 C CA . ALA A 1 177 ? 12.323 16.405 -55.010 1.00 92.81 177 ALA A CA 1
ATOM 1438 C C . ALA A 1 177 ? 13.444 16.196 -53.976 1.00 92.81 177 ALA A C 1
ATOM 1440 O O . ALA A 1 177 ? 14.627 16.412 -54.258 1.00 92.81 177 ALA A O 1
ATOM 1441 N N . ARG A 1 178 ? 13.109 15.688 -52.781 1.00 93.06 178 ARG A N 1
ATOM 1442 C CA . ARG A 1 178 ? 14.107 15.343 -51.759 1.00 93.06 178 ARG A CA 1
ATOM 1443 C C . ARG A 1 178 ? 15.002 14.178 -52.185 1.00 93.06 178 ARG A C 1
ATOM 1445 O O . ARG A 1 178 ? 16.195 14.199 -51.882 1.00 93.06 178 ARG A O 1
ATOM 1452 N N . LYS A 1 179 ? 14.464 13.173 -52.881 1.00 93.62 179 LYS A N 1
ATOM 1453 C CA . LYS A 1 179 ? 15.244 12.053 -53.425 1.00 93.62 179 LYS A CA 1
ATOM 1454 C C . LYS A 1 179 ? 16.223 12.534 -54.497 1.00 93.62 179 LYS A C 1
ATOM 1456 O O . LYS A 1 179 ? 17.400 12.204 -54.414 1.00 93.62 179 LYS A O 1
ATOM 1461 N N . GLU A 1 180 ? 15.776 13.356 -55.440 1.00 94.00 180 GLU A N 1
ATOM 1462 C CA . GLU A 1 180 ? 16.615 13.930 -56.501 1.00 94.00 180 GLU A CA 1
ATOM 1463 C C . GLU A 1 180 ? 17.703 14.861 -55.942 1.00 94.00 180 GLU A C 1
ATOM 1465 O O . GLU A 1 180 ? 18.858 14.809 -56.374 1.00 94.00 180 GLU A O 1
ATOM 1470 N N . SER A 1 181 ? 17.380 15.649 -54.912 1.00 93.94 181 SER A N 1
ATOM 1471 C CA . SER A 1 181 ? 18.357 16.452 -54.164 1.00 93.94 181 SER A CA 1
ATOM 1472 C C . SER A 1 181 ? 19.416 15.583 -53.465 1.00 93.94 181 SER A C 1
ATOM 1474 O O . SER A 1 181 ? 20.610 15.879 -53.533 1.00 93.94 181 SER A O 1
ATOM 1476 N N . LEU A 1 182 ? 19.019 14.463 -52.851 1.00 92.81 182 LEU A N 1
ATOM 1477 C CA . LEU A 1 182 ? 19.962 13.520 -52.241 1.00 92.81 182 LEU A CA 1
ATOM 1478 C C . LEU A 1 182 ? 20.808 12.779 -53.288 1.00 92.81 182 LEU A C 1
ATOM 1480 O O . LEU A 1 182 ? 22.005 12.608 -53.081 1.00 92.81 182 LEU A O 1
ATOM 1484 N N . GLU A 1 183 ? 20.228 12.370 -54.418 1.00 94.25 183 GLU A N 1
ATOM 1485 C CA . GLU A 1 183 ? 20.952 11.702 -55.508 1.00 94.25 183 GLU A CA 1
ATOM 1486 C C . GLU A 1 183 ? 21.960 12.634 -56.200 1.00 94.25 183 GLU A C 1
ATOM 1488 O O . GLU A 1 183 ? 23.072 12.211 -56.514 1.00 94.25 183 GLU A O 1
ATOM 1493 N N . SER A 1 184 ? 21.613 13.905 -56.418 1.00 92.81 184 SER A N 1
ATOM 1494 C CA . SER A 1 184 ? 22.542 14.911 -56.958 1.00 92.81 184 SER A CA 1
ATOM 1495 C C . SER A 1 184 ? 23.643 15.279 -55.952 1.00 92.81 184 SER A C 1
ATOM 1497 O O . SER A 1 184 ? 24.818 15.373 -56.323 1.00 92.81 184 SER A O 1
ATOM 1499 N N . SER A 1 185 ? 23.311 15.381 -54.660 1.00 93.38 185 SER A N 1
ATOM 1500 C CA . SER A 1 185 ? 24.310 15.545 -53.598 1.00 93.38 185 SER A CA 1
ATOM 1501 C C . SER A 1 185 ? 25.253 14.339 -53.494 1.00 93.38 185 SER A C 1
ATOM 1503 O O . SER A 1 185 ? 26.450 14.536 -53.300 1.00 93.38 185 SER A O 1
ATOM 1505 N N . LEU A 1 186 ? 24.757 13.107 -53.647 1.00 92.62 186 LEU A N 1
ATOM 1506 C CA . LEU A 1 186 ? 25.594 11.902 -53.666 1.00 92.62 186 LEU A CA 1
ATOM 1507 C C . LEU A 1 186 ? 26.550 11.900 -54.862 1.00 92.62 186 LEU A C 1
ATOM 1509 O O . LEU A 1 186 ? 27.746 11.729 -54.658 1.00 92.62 186 LEU A O 1
ATOM 1513 N N . LYS A 1 187 ? 26.058 12.175 -56.077 1.00 93.44 187 LYS A N 1
ATOM 1514 C CA . LYS A 1 187 ? 26.892 12.244 -57.293 1.00 93.44 187 LYS A CA 1
ATOM 1515 C C . LYS A 1 187 ? 28.020 13.270 -57.163 1.00 93.44 187 LYS A C 1
ATOM 1517 O O . LYS A 1 187 ? 29.178 12.938 -57.390 1.00 93.44 187 LYS A O 1
ATOM 1522 N N . SER A 1 188 ? 27.713 14.487 -56.708 1.00 93.00 188 SER A N 1
ATOM 1523 C CA . SER A 1 188 ? 28.742 15.522 -56.492 1.00 93.00 188 SER A CA 1
ATOM 1524 C C . SER A 1 188 ? 29.759 15.149 -55.400 1.00 93.00 188 SER A C 1
ATOM 1526 O O . SER A 1 188 ? 30.935 15.509 -55.499 1.00 93.00 188 SER A O 1
ATOM 1528 N N . LEU A 1 189 ? 29.349 14.380 -54.384 1.00 92.56 189 LEU A N 1
ATOM 1529 C CA . LEU A 1 189 ? 30.251 13.849 -53.361 1.00 92.56 189 LEU A CA 1
ATOM 1530 C C . LEU A 1 189 ? 31.130 12.703 -53.895 1.00 92.56 189 LEU A C 1
ATOM 1532 O O . LEU A 1 189 ? 32.310 12.649 -53.557 1.00 92.56 189 LEU A O 1
ATOM 1536 N N . GLU A 1 190 ? 30.594 11.820 -54.741 1.00 92.50 190 GLU A N 1
ATOM 1537 C CA . GLU A 1 190 ? 31.340 10.754 -55.431 1.00 92.50 190 GLU A CA 1
ATOM 1538 C C . GLU A 1 190 ? 32.379 11.332 -56.407 1.00 92.50 190 GLU A C 1
ATOM 1540 O O . GLU A 1 190 ? 33.543 10.924 -56.396 1.00 92.50 190 GLU A O 1
ATOM 1545 N N . GLU A 1 191 ? 32.000 12.343 -57.191 1.00 92.50 191 GLU A N 1
ATOM 1546 C CA . GLU A 1 191 ? 32.906 13.101 -58.062 1.00 92.50 191 GLU A CA 1
ATOM 1547 C C . GLU A 1 191 ? 34.024 13.768 -57.247 1.00 92.50 191 GLU A C 1
ATOM 1549 O O . GLU A 1 191 ? 35.207 13.564 -57.531 1.00 92.50 191 GLU A O 1
ATOM 1554 N N . SER A 1 192 ? 33.674 14.486 -56.172 1.00 93.19 192 SER A N 1
ATOM 1555 C CA . SER A 1 192 ? 34.648 15.108 -55.265 1.00 93.19 192 SER A CA 1
ATOM 1556 C C . SER A 1 192 ? 35.592 14.082 -54.622 1.00 93.19 192 SER A C 1
ATOM 1558 O O . SER A 1 192 ? 36.807 14.302 -54.572 1.00 93.19 192 SER A O 1
ATOM 1560 N N . TYR A 1 193 ? 35.061 12.936 -54.183 1.00 90.50 193 TYR A N 1
ATOM 1561 C CA . TYR A 1 193 ? 35.843 11.850 -53.596 1.00 90.50 193 TYR A CA 1
ATOM 1562 C C . TYR A 1 193 ? 36.817 11.239 -54.608 1.00 90.50 193 TYR A C 1
ATOM 1564 O O . TYR A 1 193 ? 37.996 11.096 -54.295 1.00 90.50 193 TYR A O 1
ATOM 1572 N N . SER A 1 194 ? 36.366 10.935 -55.829 1.00 91.19 194 SER A N 1
ATOM 1573 C CA . SER A 1 194 ? 37.212 10.339 -56.875 1.00 91.19 194 SER A CA 1
ATOM 1574 C C . SER A 1 194 ? 38.342 11.275 -57.331 1.00 91.19 194 SER A C 1
ATOM 1576 O O . SER A 1 194 ? 39.479 10.832 -57.535 1.00 91.19 194 SER A O 1
ATOM 1578 N N . ALA A 1 195 ? 38.080 12.584 -57.406 1.00 91.50 195 ALA A N 1
ATOM 1579 C CA . ALA A 1 195 ? 39.097 13.600 -57.671 1.00 91.50 195 ALA A CA 1
ATOM 1580 C C . ALA A 1 195 ? 40.127 13.694 -56.529 1.00 91.50 195 ALA A C 1
ATOM 1582 O O . ALA A 1 195 ? 41.337 13.760 -56.772 1.00 91.50 195 ALA A O 1
ATOM 1583 N N . LEU A 1 196 ? 39.666 13.649 -55.274 1.00 92.12 196 LEU A N 1
ATOM 1584 C CA . LEU A 1 196 ? 40.528 13.672 -54.093 1.00 92.12 196 LEU A CA 1
ATOM 1585 C C . LEU A 1 196 ? 41.361 12.384 -53.954 1.00 92.12 196 LEU A C 1
ATOM 1587 O O . LEU A 1 196 ? 42.552 12.457 -53.650 1.00 92.12 196 LEU A O 1
ATOM 1591 N N . GLU A 1 197 ? 40.777 11.216 -54.229 1.00 88.94 197 GLU A N 1
ATOM 1592 C CA . GLU A 1 197 ? 41.471 9.924 -54.255 1.00 88.94 197 GLU A CA 1
ATOM 1593 C C . GLU A 1 197 ? 4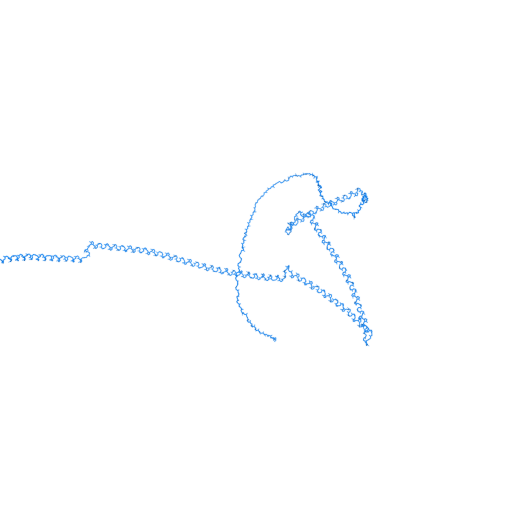2.562 9.901 -55.333 1.00 88.94 197 GLU A C 1
ATOM 1595 O O . GLU A 1 197 ? 43.701 9.530 -55.040 1.00 88.94 197 GLU A O 1
ATOM 1600 N N . SER A 1 198 ? 42.260 10.391 -56.539 1.00 90.62 198 SER A N 1
ATOM 1601 C CA . SER A 1 198 ? 43.234 10.523 -57.632 1.00 90.62 198 SER A CA 1
ATOM 1602 C C . SER A 1 198 ? 44.408 11.431 -57.239 1.00 90.62 198 SER A C 1
ATOM 1604 O O . SER A 1 198 ? 45.572 11.054 -57.391 1.00 90.62 198 SER A O 1
ATOM 1606 N N . SER A 1 199 ? 44.119 12.590 -56.637 1.00 93.06 199 SER A N 1
ATOM 1607 C CA . SER A 1 199 ? 45.132 13.525 -56.126 1.00 93.06 199 SER A CA 1
ATOM 1608 C C . SER A 1 199 ? 46.005 12.901 -55.023 1.00 93.06 199 SER A C 1
ATOM 1610 O O . SER A 1 199 ? 47.236 13.016 -55.042 1.00 93.06 199 SER A O 1
ATOM 1612 N N . HIS A 1 200 ? 45.399 12.163 -54.087 1.00 87.75 200 HIS A N 1
ATOM 1613 C CA . HIS A 1 200 ? 46.129 11.426 -53.056 1.00 87.75 200 HIS A CA 1
ATOM 1614 C C . HIS A 1 200 ? 46.983 10.289 -53.629 1.00 87.75 200 HIS A C 1
ATOM 1616 O O . HIS A 1 200 ? 48.107 10.091 -53.160 1.00 87.75 200 HIS A O 1
ATOM 1622 N N . HIS A 1 201 ? 46.492 9.563 -54.636 1.00 88.12 201 HIS A N 1
ATOM 1623 C CA . HIS A 1 201 ? 47.240 8.509 -55.315 1.00 88.12 201 HIS A CA 1
ATOM 1624 C C . HIS A 1 201 ? 48.478 9.081 -56.021 1.00 88.12 201 HIS A C 1
ATOM 1626 O O . HIS A 1 201 ? 49.594 8.612 -55.787 1.00 88.12 201 HIS A O 1
ATOM 1632 N N . GLU A 1 202 ? 48.312 10.162 -56.790 1.00 91.69 202 GLU A N 1
ATOM 1633 C CA . GLU A 1 202 ? 49.425 10.883 -57.410 1.00 91.69 202 GLU A CA 1
ATOM 1634 C C . GLU A 1 202 ? 50.462 11.357 -56.387 1.00 91.69 202 GLU A C 1
ATOM 1636 O O . GLU A 1 202 ? 51.663 11.159 -56.579 1.00 91.69 202 GLU A O 1
ATOM 1641 N N . LEU A 1 203 ? 50.023 11.999 -55.299 1.00 91.31 203 LEU A N 1
ATOM 1642 C CA . LEU A 1 203 ? 50.924 12.504 -54.262 1.00 91.31 203 LEU A CA 1
ATOM 1643 C C . LEU A 1 203 ? 51.691 11.363 -53.579 1.00 91.31 203 LEU A C 1
ATOM 1645 O O . LEU A 1 203 ? 52.879 11.505 -53.281 1.00 91.31 203 LEU A O 1
ATOM 1649 N N . ARG A 1 204 ? 51.033 10.219 -53.371 1.00 87.44 204 ARG A N 1
ATOM 1650 C CA . ARG A 1 204 ? 51.614 9.019 -52.765 1.00 87.44 204 ARG A CA 1
ATOM 1651 C C . ARG A 1 204 ? 52.661 8.364 -53.670 1.00 87.44 204 ARG A C 1
ATOM 1653 O O . ARG A 1 204 ? 53.743 8.041 -53.185 1.00 87.44 204 ARG A O 1
ATOM 1660 N N . GLU A 1 205 ? 52.419 8.248 -54.974 1.00 88.50 205 GLU A N 1
ATOM 1661 C CA . GLU A 1 205 ? 53.438 7.750 -55.913 1.00 88.50 205 GLU A CA 1
ATOM 1662 C C . GLU A 1 205 ? 54.581 8.761 -56.134 1.00 88.50 205 GLU A C 1
ATOM 1664 O O . GLU A 1 205 ? 55.748 8.364 -56.196 1.00 88.50 205 GLU A O 1
ATOM 1669 N N . LYS A 1 206 ? 54.308 10.075 -56.136 1.00 91.88 206 LYS A N 1
ATOM 1670 C CA . LYS A 1 206 ? 55.352 11.126 -56.111 1.00 91.88 206 LYS A CA 1
ATOM 1671 C C . LYS A 1 206 ? 56.226 11.028 -54.850 1.00 91.88 206 LYS A C 1
ATOM 1673 O O . LYS A 1 206 ? 57.441 11.215 -54.923 1.00 91.88 206 LYS A O 1
ATOM 1678 N N . LEU A 1 207 ? 55.641 10.686 -53.700 1.00 90.00 207 LEU A N 1
ATOM 1679 C CA . LEU A 1 207 ? 56.374 10.451 -52.455 1.00 90.00 207 LEU A CA 1
ATOM 1680 C C . LEU A 1 207 ? 57.236 9.182 -52.537 1.00 90.00 207 LEU A C 1
ATOM 1682 O O . LEU A 1 207 ? 58.444 9.275 -52.320 1.00 90.00 207 LEU A O 1
ATOM 1686 N N . PHE A 1 208 ? 56.671 8.037 -52.933 1.00 88.69 208 PHE A N 1
ATOM 1687 C CA . PHE A 1 208 ? 57.429 6.784 -53.049 1.00 88.69 208 PHE A CA 1
ATOM 1688 C C . PHE A 1 208 ? 58.556 6.859 -54.086 1.00 88.69 208 PHE A C 1
ATOM 1690 O O . PHE A 1 208 ? 59.656 6.374 -53.834 1.00 88.69 208 PHE A O 1
ATOM 1697 N N . THR A 1 209 ? 58.339 7.508 -55.233 1.00 88.50 209 THR A N 1
ATOM 1698 C CA . THR A 1 209 ? 59.395 7.714 -56.242 1.00 88.50 209 THR A CA 1
ATOM 1699 C C . THR A 1 209 ? 60.505 8.642 -55.737 1.00 88.50 209 THR A C 1
ATOM 1701 O O . THR A 1 209 ? 61.685 8.404 -56.022 1.00 88.50 209 THR A O 1
ATOM 1704 N N . ARG A 1 210 ? 60.183 9.657 -54.921 1.00 89.50 210 ARG A N 1
ATOM 1705 C CA . ARG A 1 210 ? 61.187 10.501 -54.250 1.00 89.50 210 ARG A CA 1
ATOM 1706 C C . ARG A 1 210 ? 61.971 9.733 -53.181 1.00 89.50 210 ARG A C 1
ATOM 1708 O O . ARG A 1 210 ? 63.192 9.869 -53.120 1.00 89.50 210 ARG A O 1
ATOM 1715 N N . GLU A 1 211 ? 61.305 8.920 -52.365 1.00 88.69 211 GLU A N 1
ATOM 1716 C CA . GLU A 1 211 ? 61.951 8.062 -51.360 1.00 88.69 211 GLU A CA 1
ATOM 1717 C C . GLU A 1 211 ? 62.887 7.050 -52.029 1.00 88.69 211 GLU A C 1
ATOM 1719 O O . GLU A 1 211 ? 64.074 7.004 -51.707 1.00 88.69 211 GLU A O 1
ATOM 1724 N N . LEU A 1 212 ? 62.396 6.346 -53.053 1.00 88.44 212 LEU A N 1
ATOM 1725 C CA . LEU A 1 212 ? 63.155 5.411 -53.879 1.00 88.44 212 LEU A CA 1
ATOM 1726 C C . LEU A 1 212 ? 64.401 6.068 -54.491 1.00 88.44 212 LEU A C 1
ATOM 1728 O O . LEU A 1 212 ? 65.518 5.585 -54.312 1.00 88.44 212 LEU A O 1
ATOM 1732 N N . THR A 1 213 ? 64.245 7.194 -55.192 1.00 87.94 213 THR A N 1
ATOM 1733 C CA . THR A 1 213 ? 65.380 7.891 -55.828 1.00 87.94 213 THR A CA 1
ATOM 1734 C C . THR A 1 213 ? 66.374 8.473 -54.822 1.00 87.94 213 THR A C 1
ATOM 1736 O O . THR A 1 213 ? 67.556 8.590 -55.150 1.00 87.94 213 THR A O 1
ATOM 1739 N N . THR A 1 214 ? 65.940 8.804 -53.604 1.00 87.75 214 THR A N 1
ATOM 1740 C CA . THR A 1 214 ? 66.817 9.294 -52.531 1.00 87.75 214 THR A CA 1
ATOM 1741 C C . THR A 1 214 ? 67.582 8.145 -51.875 1.00 87.75 214 THR A C 1
ATOM 1743 O O . THR A 1 214 ? 68.811 8.179 -51.839 1.00 87.75 214 THR A O 1
ATOM 1746 N N . ALA A 1 215 ? 66.897 7.077 -51.455 1.00 84.81 215 ALA A N 1
ATOM 1747 C CA . ALA A 1 215 ? 67.519 5.889 -50.868 1.00 84.81 215 ALA A CA 1
ATOM 1748 C C . ALA A 1 215 ? 68.540 5.244 -51.824 1.00 84.81 215 ALA A C 1
ATOM 1750 O O . ALA A 1 215 ? 69.655 4.906 -51.428 1.00 84.81 215 ALA A O 1
ATOM 1751 N N . ARG A 1 216 ? 68.215 5.173 -53.122 1.00 83.12 216 ARG A N 1
ATOM 1752 C CA . ARG A 1 216 ? 69.112 4.635 -54.160 1.00 83.12 216 ARG A CA 1
ATOM 1753 C C . ARG A 1 216 ? 70.395 5.461 -54.365 1.00 83.12 216 ARG A C 1
ATOM 1755 O O . ARG A 1 216 ? 71.382 4.907 -54.853 1.00 83.12 216 ARG A O 1
ATOM 1762 N N . LYS A 1 217 ? 70.415 6.750 -53.987 1.00 83.06 217 LYS A N 1
ATOM 1763 C CA . LYS A 1 217 ? 71.624 7.607 -53.987 1.00 83.06 217 LYS A CA 1
ATOM 1764 C C . LYS A 1 217 ? 72.496 7.394 -52.744 1.00 83.06 217 LYS A C 1
ATOM 1766 O O . LYS A 1 217 ? 73.716 7.510 -52.835 1.00 83.06 217 LYS A O 1
ATOM 1771 N N . ILE A 1 218 ? 71.896 7.053 -51.604 1.00 81.56 218 ILE A N 1
ATOM 1772 C CA . ILE A 1 218 ? 72.594 6.796 -50.337 1.00 81.56 218 ILE A CA 1
ATOM 1773 C C . ILE A 1 218 ? 73.174 5.372 -50.375 1.00 81.56 218 ILE A C 1
ATOM 1775 O O . ILE A 1 218 ? 72.596 4.440 -49.831 1.00 81.56 218 ILE A O 1
ATOM 1779 N N . ARG A 1 219 ? 74.305 5.163 -51.065 1.00 70.56 219 ARG A N 1
ATOM 1780 C CA . ARG A 1 219 ? 74.949 3.837 -51.149 1.00 70.56 219 ARG A CA 1
ATOM 1781 C C . ARG A 1 219 ? 75.860 3.566 -49.937 1.00 70.56 219 ARG A C 1
ATOM 1783 O O . ARG A 1 219 ? 76.834 4.297 -49.756 1.00 70.56 219 ARG A O 1
ATOM 1790 N N . PRO A 1 220 ? 75.688 2.448 -49.207 1.00 69.69 220 PRO A N 1
ATOM 1791 C CA . PRO A 1 220 ? 76.706 1.934 -48.293 1.00 69.69 220 PRO A CA 1
ATOM 1792 C C . PRO A 1 220 ? 77.932 1.438 -49.077 1.00 69.69 220 PRO A C 1
ATOM 1794 O O . PRO A 1 220 ? 77.823 0.533 -49.906 1.00 69.69 220 PRO A O 1
ATOM 1797 N N . GLY A 1 221 ? 79.116 1.995 -48.806 1.00 66.00 221 GLY A N 1
ATOM 1798 C CA . GLY A 1 221 ? 80.332 1.816 -49.623 1.00 66.00 221 GLY A CA 1
ATOM 1799 C C . GLY A 1 221 ? 80.915 0.395 -49.751 1.00 66.00 221 GLY A C 1
ATOM 1800 O O . GLY A 1 221 ? 81.959 0.237 -50.374 1.00 66.00 221 GLY A O 1
ATOM 1801 N N . LYS A 1 222 ? 80.274 -0.633 -49.178 1.00 65.38 222 LYS A N 1
ATOM 1802 C CA . LYS A 1 222 ? 80.718 -2.043 -49.203 1.00 65.38 222 LYS A CA 1
ATOM 1803 C C . LYS A 1 222 ? 79.754 -3.006 -49.919 1.00 65.38 222 LYS A C 1
ATOM 1805 O O . LYS A 1 222 ? 80.081 -4.180 -50.053 1.00 65.38 222 LYS A O 1
ATOM 1810 N N . ILE A 1 223 ? 78.578 -2.551 -50.365 1.00 70.62 223 ILE A N 1
ATOM 1811 C CA . ILE A 1 223 ? 77.530 -3.422 -50.933 1.00 70.62 223 ILE A CA 1
ATOM 1812 C C . ILE A 1 223 ? 77.494 -3.307 -52.465 1.00 70.62 223 ILE A C 1
ATOM 1814 O O . ILE A 1 223 ? 77.605 -2.214 -53.027 1.00 70.62 223 ILE A O 1
ATOM 1818 N N . GLN A 1 224 ? 77.306 -4.438 -53.157 1.00 74.94 224 GLN A N 1
ATOM 1819 C CA . GLN A 1 224 ? 77.103 -4.449 -54.607 1.00 74.94 224 GLN A CA 1
ATOM 1820 C C . GLN A 1 224 ? 75.836 -3.669 -54.982 1.00 74.94 224 GLN A C 1
ATOM 1822 O O . GLN A 1 224 ? 74.753 -3.934 -54.464 1.00 74.94 224 GLN A O 1
ATOM 1827 N N . GLN A 1 225 ? 75.953 -2.755 -55.948 1.00 75.50 225 GLN A N 1
ATOM 1828 C CA . GLN A 1 225 ? 74.877 -1.841 -56.349 1.00 75.50 225 GLN A CA 1
ATOM 1829 C C . GLN A 1 225 ? 73.539 -2.546 -56.641 1.00 75.50 225 GLN A C 1
ATOM 1831 O O . GLN A 1 225 ? 72.495 -2.052 -56.230 1.00 75.50 225 GLN A O 1
ATOM 1836 N N . LYS A 1 226 ? 73.560 -3.703 -57.319 1.00 77.50 226 LYS A N 1
ATOM 1837 C CA . LYS A 1 226 ? 72.343 -4.465 -57.652 1.00 77.50 226 LYS A CA 1
ATOM 1838 C C . LYS A 1 226 ? 71.621 -5.008 -56.410 1.00 77.50 226 LYS A C 1
ATOM 1840 O O . LYS A 1 226 ? 70.399 -4.958 -56.365 1.00 77.50 226 LYS A O 1
ATOM 1845 N N . LEU A 1 227 ? 72.370 -5.472 -55.405 1.00 78.31 227 LEU A N 1
ATOM 1846 C CA . LEU A 1 227 ? 71.809 -5.969 -54.143 1.00 78.31 227 LEU A CA 1
ATOM 1847 C C . LEU A 1 227 ? 71.205 -4.824 -53.316 1.00 78.31 227 LEU A C 1
ATOM 1849 O O . LEU A 1 227 ? 70.125 -4.981 -52.762 1.00 78.31 227 LEU A O 1
ATO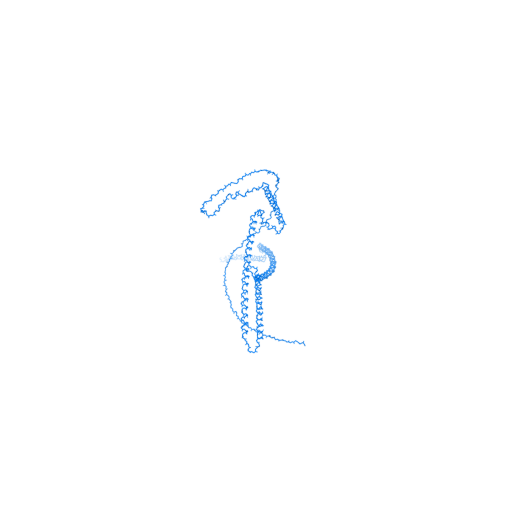M 1853 N N . TRP A 1 228 ? 71.861 -3.657 -53.296 1.00 82.44 228 TRP A N 1
ATOM 1854 C CA . TRP A 1 228 ? 71.345 -2.460 -52.619 1.00 82.44 228 TRP A CA 1
ATOM 1855 C C . TRP A 1 228 ? 70.024 -1.962 -53.223 1.00 82.44 228 TRP A C 1
ATOM 1857 O O . TRP A 1 228 ? 69.075 -1.715 -52.485 1.00 82.44 228 TRP A O 1
ATOM 1867 N N . HIS A 1 229 ? 69.929 -1.869 -54.558 1.00 85.38 229 HIS A N 1
ATOM 1868 C CA . HIS A 1 229 ? 68.674 -1.482 -55.219 1.00 85.38 229 HIS A CA 1
ATOM 1869 C C . HIS A 1 229 ? 67.552 -2.487 -54.936 1.00 85.38 229 HIS A C 1
ATOM 1871 O O . HIS A 1 229 ? 66.469 -2.069 -54.546 1.00 85.38 229 HIS A O 1
ATOM 1877 N N . GLY A 1 230 ? 67.822 -3.794 -55.043 1.00 85.62 230 GLY A N 1
ATOM 1878 C CA . GLY A 1 230 ? 66.818 -4.829 -54.770 1.00 85.62 230 GLY A CA 1
ATOM 1879 C C . GLY A 1 230 ? 66.296 -4.830 -53.327 1.00 85.62 230 GLY A C 1
ATOM 1880 O O . GLY A 1 230 ? 65.126 -5.129 -53.105 1.00 85.62 230 GLY A O 1
ATOM 1881 N N . GLU A 1 231 ? 67.128 -4.464 -52.349 1.00 86.38 231 GLU A N 1
ATOM 1882 C CA . GLU A 1 231 ? 66.697 -4.365 -50.951 1.00 86.38 231 GLU A CA 1
ATOM 1883 C C . GLU A 1 231 ? 65.881 -3.090 -50.676 1.00 86.38 231 GLU A C 1
ATOM 1885 O O . GLU A 1 231 ? 64.879 -3.151 -49.967 1.00 86.38 231 GLU A O 1
ATOM 1890 N N . ILE A 1 232 ? 66.222 -1.954 -51.299 1.00 87.31 232 ILE A N 1
ATOM 1891 C CA . ILE A 1 232 ? 65.369 -0.751 -51.246 1.00 87.31 232 ILE A CA 1
ATOM 1892 C C . ILE A 1 232 ? 64.004 -1.034 -51.877 1.00 87.31 232 ILE A C 1
ATOM 1894 O O . ILE A 1 232 ? 62.983 -0.658 -51.305 1.00 87.31 232 ILE A O 1
ATOM 1898 N N . ASP A 1 233 ? 63.973 -1.711 -53.024 1.00 87.69 233 ASP A N 1
ATOM 1899 C CA . ASP A 1 233 ? 62.728 -2.019 -53.732 1.00 87.69 233 ASP A CA 1
ATOM 1900 C C . ASP A 1 233 ? 61.802 -2.887 -52.856 1.00 87.69 233 ASP A C 1
ATOM 1902 O O . ASP A 1 233 ? 60.608 -2.609 -52.751 1.00 87.69 233 ASP A O 1
ATOM 1906 N N . ARG A 1 234 ? 62.363 -3.859 -52.118 1.00 90.62 234 ARG A N 1
ATOM 1907 C CA . ARG A 1 234 ? 61.637 -4.644 -51.100 1.00 90.62 234 ARG A CA 1
ATOM 1908 C C . ARG A 1 234 ? 61.136 -3.806 -49.925 1.00 90.62 234 ARG A C 1
ATOM 1910 O O . ARG A 1 234 ? 60.029 -4.046 -49.448 1.00 90.62 234 ARG A O 1
ATOM 1917 N N . LEU A 1 235 ? 61.928 -2.851 -49.436 1.00 89.00 235 LEU A N 1
ATOM 1918 C CA . LEU A 1 235 ? 61.530 -1.980 -48.324 1.00 89.00 235 LEU A CA 1
ATOM 1919 C C . LEU A 1 235 ? 60.384 -1.041 -48.723 1.00 89.00 235 LEU A C 1
ATOM 1921 O O . LEU A 1 235 ? 59.414 -0.931 -47.972 1.00 89.00 235 LEU A O 1
ATOM 1925 N N . ILE A 1 236 ? 60.451 -0.434 -49.912 1.00 89.06 236 ILE A N 1
ATOM 1926 C CA . ILE A 1 236 ? 59.372 0.400 -50.462 1.00 89.06 236 ILE A CA 1
ATOM 1927 C C . ILE A 1 236 ? 58.109 -0.439 -50.683 1.00 89.06 236 ILE A C 1
ATOM 1929 O O . ILE A 1 236 ? 57.026 -0.017 -50.287 1.00 89.06 236 ILE A O 1
ATOM 1933 N N . GLU A 1 237 ? 58.227 -1.653 -51.223 1.00 89.56 237 GLU A N 1
ATOM 1934 C CA . GLU A 1 237 ? 57.078 -2.547 -51.393 1.00 89.56 237 GLU A CA 1
ATOM 1935 C C . GLU A 1 237 ? 56.481 -2.980 -50.038 1.00 89.56 237 GLU A C 1
ATOM 1937 O O . GLU A 1 237 ? 55.264 -2.967 -49.846 1.00 89.56 237 GLU A O 1
ATOM 1942 N N . SER A 1 238 ? 57.312 -3.260 -49.029 1.00 91.25 238 SER A N 1
ATOM 1943 C CA . SER A 1 238 ? 56.837 -3.516 -47.661 1.00 91.25 238 SER A CA 1
ATOM 1944 C C . SER A 1 238 ? 56.125 -2.297 -47.055 1.00 91.25 238 SER A C 1
ATOM 1946 O O . SER A 1 238 ? 55.109 -2.454 -46.379 1.00 91.25 238 SER A O 1
ATOM 1948 N N . GLN A 1 239 ? 56.602 -1.080 -47.326 1.00 89.69 239 GLN A N 1
ATOM 1949 C CA . GLN A 1 239 ? 55.971 0.172 -46.897 1.00 89.69 239 GLN A CA 1
ATOM 1950 C C . GLN A 1 239 ? 54.633 0.420 -47.616 1.00 89.69 239 GLN A C 1
ATOM 1952 O O . GLN A 1 239 ? 53.665 0.822 -46.963 1.00 89.69 239 GLN A O 1
ATOM 1957 N N . LYS A 1 240 ? 54.536 0.121 -48.923 1.00 88.75 240 LYS A N 1
ATOM 1958 C CA . LYS A 1 240 ? 53.273 0.156 -49.682 1.00 88.75 240 LYS A CA 1
ATOM 1959 C C . LYS A 1 240 ? 52.232 -0.766 -49.049 1.00 88.75 240 LYS A C 1
ATOM 1961 O O . LYS A 1 240 ? 51.146 -0.288 -48.713 1.00 88.75 240 LYS A O 1
ATOM 1966 N N . ASN A 1 241 ? 52.596 -2.026 -48.806 1.00 91.06 241 ASN A N 1
ATOM 1967 C CA . ASN A 1 241 ? 51.717 -3.036 -48.211 1.00 91.06 241 ASN A CA 1
ATOM 1968 C C . ASN A 1 241 ? 51.292 -2.673 -46.776 1.00 91.06 241 ASN A C 1
ATOM 1970 O O . ASN A 1 241 ? 50.097 -2.576 -46.505 1.00 91.06 241 ASN A O 1
ATOM 1974 N N . ARG A 1 242 ? 52.231 -2.305 -45.889 1.00 92.12 242 ARG A N 1
ATOM 1975 C CA . ARG A 1 242 ? 51.900 -1.835 -44.525 1.00 92.12 242 ARG A CA 1
ATOM 1976 C C . ARG A 1 242 ? 50.960 -0.628 -44.524 1.00 92.12 242 ARG A C 1
ATOM 1978 O O . ARG A 1 242 ? 50.111 -0.505 -43.647 1.00 92.12 242 ARG A O 1
ATOM 1985 N N . SER A 1 243 ? 51.091 0.278 -45.494 1.00 88.19 243 SER A N 1
ATOM 1986 C CA . SER A 1 243 ? 50.186 1.424 -45.611 1.00 88.19 243 SER A CA 1
ATOM 1987 C C . SER A 1 243 ? 48.778 1.033 -46.081 1.00 88.19 243 SER A C 1
ATOM 1989 O O . SER A 1 243 ? 47.842 1.774 -45.778 1.00 88.19 243 SER A O 1
ATOM 1991 N N . LEU A 1 244 ? 48.603 -0.088 -46.792 1.00 88.88 244 LEU A N 1
ATOM 1992 C CA . LEU A 1 244 ? 47.283 -0.667 -47.078 1.00 88.88 244 LEU A CA 1
ATOM 1993 C C . LEU A 1 244 ? 46.694 -1.327 -45.823 1.00 88.88 244 LEU A C 1
ATOM 1995 O O . LEU A 1 244 ? 45.533 -1.076 -45.504 1.00 88.88 244 LEU A O 1
ATOM 1999 N N . ASP A 1 245 ? 47.499 -2.066 -45.054 1.00 92.56 245 ASP A N 1
ATOM 2000 C CA . ASP A 1 245 ? 47.067 -2.658 -43.778 1.00 92.56 245 ASP A CA 1
ATOM 2001 C C . ASP A 1 245 ? 46.605 -1.586 -42.778 1.00 92.56 245 ASP A C 1
ATOM 2003 O O . ASP A 1 245 ? 45.531 -1.697 -42.187 1.00 92.56 245 ASP A O 1
ATOM 2007 N N . VAL A 1 246 ? 47.363 -0.492 -42.639 1.00 93.06 246 VAL A N 1
ATOM 2008 C CA . VAL A 1 246 ? 46.980 0.654 -41.794 1.00 93.06 246 VAL A CA 1
ATOM 2009 C C . VAL A 1 246 ? 45.691 1.317 -42.290 1.00 93.06 246 VAL A C 1
ATOM 2011 O O . VAL A 1 246 ? 44.859 1.706 -41.470 1.00 93.06 246 VAL A O 1
ATOM 2014 N N . ALA A 1 247 ? 45.485 1.436 -43.607 1.00 89.56 247 ALA A N 1
ATOM 2015 C CA . ALA A 1 247 ? 44.238 1.967 -44.160 1.00 89.56 247 ALA A CA 1
ATOM 2016 C C . ALA A 1 247 ? 43.041 1.050 -43.847 1.00 89.56 247 ALA A C 1
ATOM 2018 O O . ALA A 1 247 ? 41.996 1.536 -43.413 1.00 89.56 247 ALA A O 1
ATOM 2019 N N . LYS A 1 248 ? 43.216 -0.272 -43.970 1.00 94.38 248 LYS A N 1
ATOM 2020 C CA . LYS A 1 248 ? 42.209 -1.278 -43.607 1.00 94.38 248 LYS A CA 1
ATOM 2021 C C . LYS A 1 248 ? 41.853 -1.217 -42.118 1.00 94.38 248 LYS A C 1
ATOM 2023 O O . LYS A 1 248 ? 40.678 -1.107 -41.784 1.00 94.38 248 LYS A O 1
ATOM 2028 N N . ILE A 1 249 ? 42.851 -1.188 -41.230 1.00 95.12 249 ILE A N 1
ATOM 2029 C CA . ILE A 1 249 ? 42.646 -1.075 -39.774 1.00 95.12 249 ILE A CA 1
ATOM 2030 C C . ILE A 1 249 ? 41.907 0.224 -39.418 1.00 95.12 249 ILE A C 1
ATOM 2032 O O . ILE A 1 249 ? 41.002 0.206 -38.586 1.00 95.12 249 ILE A O 1
ATOM 2036 N N . ARG A 1 250 ? 42.242 1.352 -40.062 1.00 95.25 250 ARG A N 1
ATOM 2037 C CA . ARG A 1 250 ? 41.528 2.628 -39.870 1.00 95.25 250 ARG A CA 1
ATOM 2038 C C . ARG A 1 250 ? 40.069 2.544 -40.319 1.00 95.25 250 ARG A C 1
ATOM 2040 O O . ARG A 1 250 ? 39.194 3.011 -39.595 1.00 95.25 250 ARG A O 1
ATOM 2047 N N . LEU A 1 251 ? 39.798 1.929 -41.470 1.00 93.62 251 LEU A N 1
ATOM 2048 C CA . LEU A 1 251 ? 38.436 1.725 -41.965 1.00 93.62 251 LEU A CA 1
ATOM 2049 C C . LEU A 1 251 ? 37.618 0.830 -41.022 1.00 93.62 251 LEU A C 1
ATOM 2051 O O . LEU A 1 251 ? 36.477 1.156 -40.697 1.00 93.62 251 LEU A O 1
ATOM 2055 N N . ASP A 1 252 ? 38.204 -0.263 -40.535 1.00 95.31 252 ASP A N 1
ATOM 2056 C CA . ASP A 1 252 ? 37.543 -1.166 -39.591 1.00 95.31 252 ASP A CA 1
ATOM 2057 C C . ASP A 1 252 ? 37.327 -0.502 -38.219 1.00 95.31 252 ASP A C 1
ATOM 2059 O O . ASP A 1 252 ? 36.262 -0.671 -37.625 1.00 95.31 252 ASP A O 1
ATOM 2063 N N . HIS A 1 253 ? 38.248 0.353 -37.757 1.00 96.31 253 HIS A N 1
ATOM 2064 C CA . HIS A 1 253 ? 38.040 1.198 -36.575 1.00 96.31 253 HIS A CA 1
ATOM 2065 C C . HIS A 1 253 ? 36.855 2.164 -36.752 1.00 96.31 253 HIS A C 1
ATOM 2067 O O . HIS A 1 253 ? 35.986 2.218 -35.883 1.00 96.31 253 HIS A O 1
ATOM 2073 N N . VAL A 1 254 ? 36.761 2.873 -37.884 1.00 96.69 254 VAL A N 1
ATOM 2074 C CA . VAL A 1 254 ? 35.630 3.776 -38.185 1.00 96.69 254 VAL A CA 1
ATOM 2075 C C . VAL A 1 254 ? 34.303 3.009 -38.239 1.00 96.69 254 VAL A C 1
ATOM 2077 O O . VAL A 1 254 ? 33.311 3.447 -37.654 1.00 96.69 254 VAL A O 1
ATOM 2080 N N . ARG A 1 255 ? 34.278 1.827 -38.870 1.00 96.06 255 ARG A N 1
ATOM 2081 C CA . ARG A 1 255 ? 33.098 0.942 -38.913 1.00 96.06 255 ARG A CA 1
ATOM 2082 C C . ARG A 1 255 ? 32.667 0.481 -37.519 1.00 96.06 255 ARG A C 1
ATOM 2084 O O . ARG A 1 255 ? 31.475 0.507 -37.210 1.00 96.06 255 ARG A O 1
ATOM 2091 N N . LEU A 1 256 ? 33.618 0.065 -36.680 1.00 96.31 256 LEU A N 1
ATOM 2092 C CA . LEU A 1 256 ? 33.355 -0.354 -35.302 1.00 96.31 256 LEU A CA 1
ATOM 2093 C C . LEU A 1 256 ? 32.853 0.813 -34.448 1.00 96.31 256 LEU A C 1
ATOM 2095 O O . LEU A 1 256 ? 31.869 0.643 -33.734 1.00 96.31 256 LEU A O 1
ATOM 2099 N N . HIS A 1 257 ? 33.457 1.997 -34.574 1.00 97.12 257 HIS A N 1
ATOM 2100 C CA . HIS A 1 257 ? 33.014 3.212 -33.889 1.00 97.12 257 HIS A CA 1
ATOM 2101 C C . HIS A 1 257 ? 31.577 3.585 -34.280 1.00 97.12 257 HIS A C 1
ATOM 2103 O O . HIS A 1 257 ? 30.729 3.775 -33.412 1.00 97.12 257 HIS A O 1
ATOM 2109 N N . TYR A 1 258 ? 31.256 3.607 -35.578 1.00 96.44 258 TYR A N 1
ATOM 2110 C CA . TYR A 1 258 ? 29.894 3.873 -36.052 1.00 96.44 258 TYR A CA 1
ATOM 2111 C C . TYR A 1 258 ? 28.880 2.833 -35.540 1.00 96.44 258 TYR A C 1
ATOM 2113 O O . TYR A 1 258 ? 27.788 3.189 -35.096 1.00 96.44 258 TYR A O 1
ATOM 2121 N N . ARG A 1 259 ? 29.241 1.541 -35.539 1.00 96.44 259 ARG A N 1
ATOM 2122 C CA . ARG A 1 259 ? 28.395 0.476 -34.975 1.00 96.44 259 ARG A CA 1
ATOM 2123 C C . ARG A 1 259 ? 28.179 0.653 -33.469 1.00 96.44 259 ARG A C 1
ATOM 2125 O O . ARG A 1 259 ? 27.072 0.411 -32.995 1.00 96.44 259 ARG A O 1
ATOM 2132 N N . LEU A 1 260 ? 29.212 1.061 -32.736 1.00 96.56 260 LEU A N 1
ATOM 2133 C CA . LEU A 1 260 ? 29.170 1.309 -31.297 1.00 96.56 260 LEU A CA 1
ATOM 2134 C C . LEU A 1 260 ? 28.258 2.497 -30.970 1.00 96.56 260 LEU A C 1
ATOM 2136 O O . LEU A 1 260 ? 27.379 2.356 -30.123 1.00 96.56 260 LEU A O 1
ATOM 2140 N N . GLU A 1 261 ? 28.376 3.619 -31.684 1.00 97.12 261 GLU A N 1
ATOM 2141 C CA . GLU A 1 261 ? 27.467 4.761 -31.508 1.00 97.12 261 GLU A CA 1
ATOM 2142 C C . GLU A 1 261 ? 26.022 4.408 -31.888 1.00 97.12 261 GLU A C 1
ATOM 2144 O O . GLU A 1 261 ? 25.100 4.718 -31.138 1.00 97.12 261 GLU A O 1
ATOM 2149 N N . LYS A 1 262 ? 25.800 3.641 -32.966 1.00 96.44 262 LYS A N 1
ATOM 2150 C CA . LYS A 1 262 ? 24.459 3.138 -33.315 1.00 96.44 262 LYS A CA 1
ATOM 2151 C C . LYS A 1 262 ? 23.857 2.239 -32.225 1.00 96.44 262 LYS A C 1
ATOM 2153 O O . LYS A 1 262 ? 22.646 2.265 -32.019 1.00 96.44 262 LYS A O 1
ATOM 2158 N N . LEU A 1 263 ? 24.675 1.447 -31.527 1.00 95.81 263 LEU A N 1
ATOM 2159 C CA . LEU A 1 263 ? 24.233 0.648 -30.379 1.00 95.81 263 LEU A CA 1
ATOM 2160 C C . LEU A 1 263 ? 23.968 1.513 -29.138 1.00 95.81 263 LEU A C 1
ATOM 2162 O O . LEU A 1 263 ? 22.983 1.266 -28.451 1.00 95.81 263 LEU A O 1
ATOM 2166 N N . LYS A 1 264 ? 24.776 2.551 -28.879 1.00 94.25 264 LYS A N 1
ATOM 2167 C CA . LYS A 1 264 ? 24.520 3.525 -27.803 1.00 94.25 264 LYS A CA 1
ATOM 2168 C C . LYS A 1 264 ? 23.219 4.297 -28.013 1.00 94.25 264 LYS A C 1
ATOM 2170 O O . LYS A 1 264 ? 22.474 4.451 -27.052 1.00 94.25 264 LYS A O 1
ATOM 2175 N N . SER A 1 265 ? 22.930 4.766 -29.230 1.00 93.12 265 SER A N 1
ATOM 2176 C CA . SER A 1 265 ? 21.664 5.455 -29.524 1.00 93.12 265 SER A CA 1
ATOM 2177 C C . SER A 1 265 ? 20.472 4.540 -29.262 1.00 93.12 265 SER A C 1
ATOM 2179 O O . SER A 1 265 ? 19.588 4.916 -28.504 1.00 93.12 265 SER A O 1
ATOM 2181 N N . LYS A 1 266 ? 20.519 3.291 -29.746 1.00 92.00 266 LYS A N 1
ATOM 2182 C CA . LYS A 1 266 ? 19.497 2.279 -29.435 1.00 92.00 266 LYS A CA 1
ATOM 2183 C C . LYS A 1 266 ? 19.361 1.982 -27.942 1.00 92.00 266 LYS A C 1
ATOM 2185 O O . LYS A 1 266 ? 18.256 1.765 -27.467 1.00 92.00 266 LYS A O 1
ATOM 2190 N N . LEU A 1 267 ? 20.464 1.956 -27.194 1.00 90.62 267 LEU A N 1
ATOM 2191 C CA . LEU A 1 267 ? 20.414 1.750 -25.747 1.00 90.62 267 LEU A CA 1
ATOM 2192 C C . LEU A 1 267 ? 19.728 2.929 -25.039 1.00 90.62 267 LEU A C 1
ATOM 2194 O O . LEU A 1 267 ? 18.919 2.698 -24.151 1.00 90.62 267 LEU A O 1
ATOM 2198 N N . LYS A 1 268 ? 19.989 4.170 -25.472 1.00 88.50 268 LYS A N 1
ATOM 2199 C CA . LYS A 1 268 ? 19.286 5.368 -24.978 1.00 88.50 268 LYS A CA 1
ATOM 2200 C C . LYS A 1 268 ? 17.806 5.384 -25.372 1.00 88.50 268 LYS A C 1
ATOM 2202 O O . LYS A 1 268 ? 16.977 5.773 -24.566 1.00 88.50 268 LYS A O 1
ATOM 2207 N N . GLU A 1 269 ? 17.470 4.949 -26.586 1.00 88.38 269 GLU A N 1
ATOM 2208 C CA . GLU A 1 269 ? 16.079 4.774 -27.036 1.00 88.38 269 GLU A CA 1
ATOM 2209 C C . GLU A 1 269 ? 15.327 3.743 -26.178 1.00 88.38 269 GLU A C 1
ATOM 2211 O O . GLU A 1 269 ? 14.151 3.937 -25.904 1.00 88.38 269 GLU A O 1
ATOM 2216 N N . LEU A 1 270 ? 15.997 2.674 -25.728 1.00 87.38 270 LEU A N 1
ATOM 2217 C CA . LEU A 1 270 ? 15.413 1.650 -24.849 1.00 87.38 270 LEU A CA 1
ATOM 2218 C C . LEU A 1 270 ? 15.342 2.065 -23.370 1.00 87.38 270 LEU A C 1
ATOM 2220 O O . LEU A 1 270 ? 14.459 1.596 -22.659 1.00 87.38 270 LEU A O 1
ATOM 2224 N N . ASP A 1 271 ? 16.264 2.909 -22.902 1.00 88.06 271 ASP A N 1
ATOM 2225 C CA . ASP A 1 271 ? 16.224 3.502 -21.556 1.00 88.06 271 ASP A CA 1
ATOM 2226 C C . ASP A 1 271 ? 15.111 4.563 -21.449 1.00 88.06 271 ASP A C 1
ATOM 2228 O O . ASP A 1 271 ? 14.424 4.654 -20.435 1.00 88.06 271 ASP A O 1
ATOM 2232 N N . ASN A 1 272 ? 14.863 5.315 -22.525 1.00 88.19 272 ASN A N 1
ATOM 2233 C CA . ASN A 1 272 ? 13.785 6.299 -22.613 1.00 88.19 272 ASN A CA 1
ATOM 2234 C C . ASN A 1 272 ? 12.416 5.626 -22.844 1.00 88.19 272 ASN A C 1
ATOM 2236 O O . ASN A 1 272 ? 11.951 5.495 -23.975 1.00 88.19 272 ASN A O 1
ATOM 2240 N N . LEU A 1 273 ? 11.725 5.270 -21.760 1.00 81.62 273 LEU A N 1
ATOM 2241 C CA . LEU A 1 273 ? 10.376 4.685 -21.793 1.00 81.62 273 LEU A CA 1
ATOM 2242 C C . LEU A 1 273 ? 9.273 5.691 -22.183 1.00 81.62 273 LEU A C 1
ATOM 2244 O O . LEU A 1 273 ? 8.143 5.293 -22.466 1.00 81.62 273 LEU A O 1
ATOM 2248 N N . GLY A 1 274 ? 9.582 6.989 -22.195 1.00 83.75 274 GLY A N 1
ATOM 2249 C CA . GLY A 1 274 ? 8.681 8.054 -22.630 1.00 83.75 274 GLY A CA 1
ATOM 225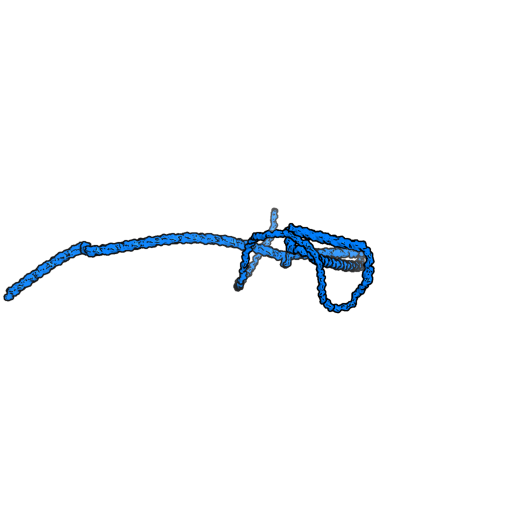0 C C . GLY A 1 274 ? 9.241 9.449 -22.331 1.00 83.75 274 GLY A C 1
ATOM 2251 O O . GLY A 1 274 ? 10.363 9.570 -21.831 1.00 83.75 274 GLY A O 1
ATOM 2252 N N . PRO A 1 275 ? 8.480 10.525 -22.610 1.00 80.56 275 PRO A N 1
ATOM 2253 C CA . PRO A 1 275 ? 8.889 11.888 -22.282 1.00 80.56 275 PRO A CA 1
ATOM 2254 C C . PRO A 1 275 ? 9.112 12.044 -20.770 1.00 80.56 275 PRO A C 1
ATOM 2256 O O . PRO A 1 275 ? 8.162 12.008 -19.994 1.00 80.56 275 PRO A O 1
ATOM 2259 N N . GLY A 1 276 ? 10.372 12.203 -20.355 1.00 80.62 276 GLY A N 1
ATOM 2260 C CA . GLY A 1 276 ? 10.743 12.381 -18.946 1.00 80.62 276 GLY A CA 1
ATOM 2261 C C . GLY A 1 276 ? 10.744 11.110 -18.085 1.00 80.62 276 GLY A C 1
ATOM 2262 O O . GLY A 1 276 ? 10.792 11.243 -16.868 1.00 80.62 276 GLY A O 1
ATOM 2263 N N . PHE A 1 277 ? 10.708 9.910 -18.679 1.00 85.88 277 PHE A N 1
ATOM 2264 C CA . PHE A 1 277 ? 10.754 8.639 -17.941 1.00 85.88 277 PHE A CA 1
ATOM 2265 C C . PHE A 1 277 ? 11.892 7.734 -18.432 1.00 85.88 277 PHE A C 1
ATOM 2267 O O . PHE A 1 277 ? 11.843 7.226 -19.555 1.00 85.88 277 PHE A O 1
ATOM 2274 N N . SER A 1 278 ? 12.886 7.497 -17.571 1.00 92.12 278 SER A N 1
ATOM 2275 C CA . SER A 1 278 ? 13.925 6.475 -17.755 1.00 92.12 278 SER A CA 1
ATOM 2276 C C . SER A 1 278 ? 13.478 5.117 -17.192 1.00 92.12 278 SER A C 1
ATOM 2278 O O . SER A 1 278 ? 12.607 5.024 -16.319 1.00 92.12 278 SER A O 1
ATOM 2280 N N . MET A 1 279 ? 14.136 4.041 -17.626 1.00 91.06 279 MET A N 1
ATOM 2281 C CA . MET A 1 279 ? 14.059 2.721 -16.998 1.00 91.06 279 MET A CA 1
ATOM 2282 C C . MET A 1 279 ? 14.357 2.773 -15.485 1.00 91.06 279 MET A C 1
ATOM 2284 O O . MET A 1 279 ? 13.743 2.042 -14.703 1.00 91.06 279 MET A O 1
ATOM 2288 N N . VAL A 1 280 ? 15.235 3.684 -15.046 1.00 90.81 280 VAL A N 1
ATOM 2289 C CA . VAL A 1 280 ? 15.548 3.912 -13.623 1.00 90.81 280 VAL A CA 1
ATOM 2290 C C . VAL A 1 280 ? 14.329 4.435 -12.853 1.00 90.81 280 VAL A C 1
ATOM 2292 O O . VAL A 1 280 ? 14.070 3.992 -11.730 1.00 90.81 280 VAL A O 1
ATOM 2295 N N . ASP A 1 281 ? 13.536 5.323 -13.458 1.00 92.94 281 ASP A N 1
ATOM 2296 C CA . ASP A 1 281 ? 12.312 5.856 -12.849 1.00 92.94 281 ASP A CA 1
ATOM 2297 C C . ASP A 1 281 ? 11.238 4.773 -12.731 1.00 92.94 281 ASP A C 1
ATOM 2299 O O . ASP A 1 281 ? 10.571 4.669 -11.699 1.00 92.94 281 ASP A O 1
ATOM 2303 N N . TYR A 1 282 ? 11.121 3.909 -13.744 1.00 92.19 282 TYR A N 1
ATOM 2304 C CA . TYR A 1 282 ? 10.242 2.741 -13.696 1.00 92.19 282 TYR A CA 1
ATOM 2305 C C . TYR A 1 282 ? 10.639 1.770 -12.573 1.00 92.19 282 TYR A C 1
ATOM 2307 O O . TYR A 1 282 ? 9.783 1.343 -11.795 1.00 92.19 282 TYR A O 1
ATOM 2315 N N . GLU A 1 283 ? 11.929 1.453 -12.422 1.00 94.12 283 GLU A N 1
ATOM 2316 C CA . GLU A 1 283 ? 12.404 0.628 -11.307 1.00 94.12 283 GLU A CA 1
ATOM 2317 C C . GLU A 1 283 ? 12.156 1.280 -9.942 1.00 94.12 283 GLU A C 1
ATOM 2319 O O . GLU A 1 283 ? 11.758 0.599 -8.993 1.00 94.12 283 GLU A O 1
ATOM 2324 N N . SER A 1 284 ? 12.379 2.592 -9.833 1.00 95.62 284 SER A N 1
ATOM 2325 C CA . SER A 1 284 ? 12.108 3.380 -8.627 1.00 95.62 284 SER A CA 1
ATOM 2326 C C . SER A 1 284 ? 10.621 3.338 -8.262 1.00 95.62 284 SER A C 1
ATOM 2328 O O . SER A 1 284 ? 10.264 3.034 -7.122 1.00 95.62 284 SER A O 1
ATOM 2330 N N . LEU A 1 285 ? 9.735 3.545 -9.239 1.00 95.50 285 LEU A N 1
ATOM 2331 C CA . LEU A 1 285 ? 8.287 3.472 -9.059 1.00 95.50 285 LEU A CA 1
ATOM 2332 C C . LEU A 1 285 ? 7.823 2.052 -8.704 1.00 95.50 285 LEU A C 1
ATOM 2334 O O . LEU A 1 285 ? 6.966 1.888 -7.837 1.00 95.50 285 LEU A O 1
ATOM 2338 N N . ARG A 1 286 ? 8.424 1.017 -9.305 1.00 97.06 286 ARG A N 1
ATOM 2339 C CA . ARG A 1 286 ? 8.158 -0.391 -8.975 1.00 97.06 286 ARG A CA 1
ATOM 2340 C C . ARG A 1 286 ? 8.551 -0.721 -7.531 1.00 97.06 286 ARG A C 1
ATOM 2342 O O . ARG A 1 286 ? 7.753 -1.338 -6.828 1.00 97.06 286 ARG A O 1
ATOM 2349 N N . LYS A 1 287 ? 9.726 -0.267 -7.073 1.00 98.06 287 LYS A N 1
ATOM 2350 C CA . LYS A 1 287 ? 10.183 -0.403 -5.674 1.00 98.06 287 LYS A CA 1
ATOM 2351 C C . LYS A 1 287 ? 9.241 0.335 -4.714 1.00 98.06 287 LYS A C 1
ATOM 2353 O O . LYS A 1 287 ? 8.777 -0.259 -3.747 1.00 98.06 287 LYS A O 1
ATOM 2358 N N . LYS A 1 288 ? 8.867 1.585 -5.020 1.00 98.00 288 LYS A N 1
ATOM 2359 C CA . LYS A 1 288 ? 7.876 2.351 -4.236 1.00 98.00 288 LYS A CA 1
ATOM 2360 C C . LYS A 1 288 ? 6.531 1.624 -4.150 1.00 98.00 288 LYS A C 1
ATOM 2362 O O . LYS A 1 288 ? 5.994 1.485 -3.058 1.00 98.00 288 LYS A O 1
ATOM 2367 N N . LYS A 1 289 ? 6.007 1.113 -5.271 1.00 97.94 289 LYS A N 1
ATOM 2368 C CA . LYS A 1 289 ? 4.752 0.342 -5.310 1.00 97.94 289 LYS A CA 1
ATOM 2369 C C . LYS A 1 289 ? 4.810 -0.900 -4.416 1.00 97.94 289 LYS A C 1
ATOM 2371 O O . LYS A 1 289 ? 3.832 -1.175 -3.729 1.00 97.94 289 LYS A O 1
ATOM 2376 N N . GLN A 1 290 ? 5.933 -1.622 -4.409 1.00 98.31 290 GLN A N 1
ATOM 2377 C CA . GLN A 1 290 ? 6.133 -2.762 -3.513 1.00 98.31 290 GLN A CA 1
ATOM 2378 C C . GLN A 1 290 ? 6.076 -2.329 -2.038 1.00 98.31 290 GLN A C 1
ATOM 2380 O O . GLN A 1 290 ? 5.262 -2.861 -1.291 1.00 98.31 290 GLN A O 1
ATOM 2385 N N . VAL A 1 291 ? 6.851 -1.310 -1.647 1.00 98.38 291 VAL A N 1
ATOM 2386 C CA . VAL A 1 291 ? 6.889 -0.796 -0.262 1.00 98.38 291 VAL A CA 1
ATOM 2387 C C . VAL A 1 291 ? 5.520 -0.281 0.204 1.00 98.38 291 VAL A C 1
ATOM 2389 O O . VAL A 1 291 ? 5.126 -0.509 1.346 1.00 98.38 291 VAL A O 1
ATOM 2392 N N . TYR A 1 292 ? 4.753 0.385 -0.667 1.00 98.38 292 TYR A N 1
ATOM 2393 C CA . TYR A 1 292 ? 3.377 0.778 -0.338 1.00 98.38 292 TYR A CA 1
ATOM 2394 C C . TYR A 1 292 ? 2.445 -0.432 -0.182 1.00 98.38 292 TYR A C 1
ATOM 2396 O O . TYR A 1 292 ? 1.601 -0.414 0.708 1.00 98.38 292 TYR A O 1
ATOM 2404 N N . GLY A 1 293 ? 2.617 -1.488 -0.985 1.00 98.44 293 GLY A N 1
ATOM 2405 C CA . GLY A 1 293 ? 1.895 -2.753 -0.818 1.00 98.44 293 GLY A CA 1
ATOM 2406 C C . GLY A 1 293 ? 2.156 -3.390 0.548 1.00 98.44 293 GLY A C 1
ATOM 2407 O O . GLY A 1 293 ? 1.212 -3.624 1.299 1.00 98.44 293 GLY A O 1
ATOM 2408 N N . GLU A 1 294 ? 3.432 -3.559 0.904 1.00 98.25 294 GLU A N 1
ATOM 2409 C CA . GLU A 1 294 ? 3.879 -4.084 2.204 1.00 98.25 294 GLU A CA 1
ATOM 2410 C C . GLU A 1 294 ? 3.316 -3.249 3.372 1.00 98.25 294 GLU A C 1
ATOM 2412 O O . GLU A 1 294 ? 2.766 -3.795 4.328 1.00 98.25 294 GLU A O 1
ATOM 2417 N N . LYS A 1 295 ? 3.340 -1.911 3.265 1.00 98.50 295 LYS A N 1
ATOM 2418 C CA . LYS A 1 295 ? 2.765 -1.008 4.277 1.00 98.50 295 LYS A CA 1
ATOM 2419 C C . LYS A 1 295 ? 1.238 -1.121 4.389 1.00 98.50 295 LYS A C 1
ATOM 2421 O O . LYS A 1 295 ? 0.698 -1.050 5.493 1.00 98.50 295 LYS A O 1
ATOM 2426 N N . CYS A 1 296 ? 0.524 -1.301 3.277 1.00 98.12 296 CYS A N 1
ATOM 2427 C CA . CYS A 1 296 ? -0.923 -1.534 3.291 1.00 98.12 296 CYS A CA 1
ATOM 2428 C C . CYS A 1 296 ? -1.285 -2.897 3.905 1.00 98.12 296 CYS A C 1
ATOM 2430 O O . CYS A 1 296 ? -2.309 -3.009 4.581 1.00 98.12 296 CYS A O 1
ATOM 2432 N N . GLU A 1 297 ? -0.460 -3.925 3.701 1.00 98.25 297 GLU A N 1
ATOM 2433 C CA . GLU A 1 297 ? -0.614 -5.227 4.356 1.00 98.25 297 GLU A CA 1
ATOM 2434 C C . GLU A 1 297 ? -0.357 -5.126 5.864 1.00 98.25 297 GLU A C 1
ATOM 2436 O O . GLU A 1 297 ? -1.197 -5.571 6.647 1.00 98.25 297 GLU A O 1
ATOM 2441 N N . GLU A 1 298 ? 0.704 -4.434 6.289 1.00 98.25 298 GLU A N 1
ATOM 2442 C CA . GLU A 1 298 ? 0.985 -4.185 7.708 1.00 98.25 298 GLU A CA 1
ATOM 2443 C C . GLU A 1 298 ? -0.163 -3.426 8.403 1.00 98.25 298 GLU A C 1
ATOM 2445 O O . GLU A 1 298 ? -0.601 -3.795 9.497 1.00 98.25 298 GLU A O 1
ATOM 2450 N N . GLN A 1 299 ? -0.707 -2.390 7.753 1.00 98.12 299 GLN A N 1
ATOM 2451 C CA . GLN A 1 299 ? -1.865 -1.647 8.259 1.00 98.12 299 GLN A CA 1
ATOM 2452 C C . GLN A 1 299 ? -3.118 -2.523 8.361 1.00 98.12 299 GLN A C 1
ATOM 2454 O O . GLN A 1 299 ? -3.820 -2.454 9.374 1.00 98.12 299 GLN A O 1
ATOM 2459 N N . ARG A 1 300 ? -3.384 -3.384 7.368 1.00 98.19 300 ARG A N 1
ATOM 2460 C CA . ARG A 1 300 ? -4.497 -4.347 7.402 1.00 98.19 300 ARG A CA 1
ATOM 2461 C C . ARG A 1 300 ? -4.344 -5.326 8.568 1.00 98.19 300 ARG A C 1
ATOM 2463 O O . ARG A 1 300 ? -5.293 -5.531 9.324 1.00 98.19 300 ARG A O 1
ATOM 2470 N N . ASP A 1 301 ? -3.149 -5.867 8.772 1.00 98.38 301 ASP A N 1
ATOM 2471 C CA . ASP A 1 301 ? -2.842 -6.758 9.893 1.00 98.38 301 ASP A CA 1
ATOM 2472 C C . ASP A 1 301 ? -2.989 -6.062 11.248 1.00 98.38 301 ASP A C 1
ATOM 2474 O O . ASP A 1 301 ? -3.508 -6.647 12.204 1.00 98.38 301 ASP A O 1
ATOM 2478 N N . ASN A 1 302 ? -2.570 -4.802 11.350 1.00 98.25 302 ASN A N 1
ATOM 2479 C CA . ASN A 1 302 ? -2.720 -4.009 12.564 1.00 98.25 302 ASN A CA 1
ATOM 2480 C C . ASN A 1 302 ? -4.195 -3.671 12.846 1.00 98.25 302 ASN A C 1
ATOM 2482 O O . ASN A 1 302 ? -4.626 -3.809 13.994 1.00 98.25 302 ASN A O 1
ATOM 2486 N N . ALA A 1 303 ? -5.002 -3.373 11.824 1.00 98.38 303 ALA A N 1
ATOM 2487 C CA . ALA A 1 303 ? -6.454 -3.238 11.953 1.00 98.38 303 ALA A CA 1
ATOM 2488 C C . ALA A 1 303 ? -7.114 -4.551 12.424 1.00 98.38 303 ALA A C 1
ATOM 2490 O O . ALA A 1 303 ? -7.907 -4.538 13.365 1.00 98.38 303 ALA A O 1
ATOM 2491 N N . LEU A 1 304 ? -6.718 -5.707 11.873 1.00 98.31 304 LEU A N 1
ATOM 2492 C CA . LEU A 1 304 ? -7.190 -7.029 12.318 1.00 98.31 304 LEU A CA 1
ATOM 2493 C C . LEU A 1 304 ? -6.737 -7.386 13.747 1.00 98.31 304 LEU A C 1
ATOM 2495 O O . LEU A 1 304 ? -7.440 -8.102 14.465 1.00 98.31 304 LEU A O 1
ATOM 2499 N N . LYS A 1 305 ? -5.562 -6.923 14.193 1.00 98.50 305 LYS A N 1
ATOM 2500 C CA . LYS A 1 305 ? -5.124 -7.048 15.597 1.00 98.50 305 LYS A CA 1
ATOM 2501 C C . LYS A 1 305 ? -5.982 -6.171 16.515 1.00 98.50 305 LYS A C 1
ATOM 2503 O O . LYS A 1 305 ? -6.400 -6.651 17.564 1.00 98.50 305 LYS A O 1
ATOM 2508 N N . ILE A 1 306 ? -6.277 -4.927 16.127 1.00 98.31 306 ILE A N 1
ATOM 2509 C CA . ILE A 1 306 ? -7.144 -4.015 16.895 1.00 98.31 306 ILE A CA 1
ATOM 2510 C C . ILE A 1 306 ? -8.571 -4.569 16.978 1.00 98.31 306 ILE A C 1
ATOM 2512 O O . ILE A 1 306 ? -9.078 -4.728 18.082 1.00 98.31 306 ILE A O 1
ATOM 2516 N N . GLY A 1 307 ? -9.174 -4.983 15.860 1.00 98.38 307 GLY A N 1
ATOM 2517 C CA . GLY A 1 307 ? -10.515 -5.580 15.842 1.00 98.38 307 GLY A CA 1
ATOM 2518 C C . GLY A 1 307 ? -10.647 -6.797 16.767 1.00 98.38 307 GLY A C 1
ATOM 2519 O O . GLY A 1 307 ? -11.618 -6.902 17.514 1.00 98.38 307 GLY A O 1
ATOM 2520 N N . ARG A 1 308 ? -9.627 -7.669 16.812 1.00 98.44 308 ARG A N 1
ATOM 2521 C CA . ARG A 1 308 ? -9.575 -8.796 17.763 1.00 98.44 308 ARG A CA 1
ATOM 2522 C C . ARG A 1 308 ? -9.494 -8.352 19.229 1.00 98.44 308 ARG A C 1
ATOM 2524 O O . ARG A 1 308 ? -10.149 -8.966 20.067 1.00 98.44 308 ARG A O 1
ATOM 2531 N N . ARG A 1 309 ? -8.740 -7.291 19.552 1.00 98.38 309 ARG A N 1
ATOM 2532 C CA . ARG A 1 309 ? -8.707 -6.727 20.918 1.00 98.38 309 ARG A CA 1
ATOM 2533 C C . ARG A 1 309 ? -10.046 -6.100 21.301 1.00 98.38 309 ARG A C 1
ATOM 2535 O O . ARG A 1 309 ? -10.527 -6.370 22.394 1.00 98.38 309 ARG A O 1
ATOM 2542 N N . ASN A 1 310 ? -10.661 -5.335 20.401 1.00 98.19 310 ASN A N 1
ATOM 2543 C CA . ASN A 1 310 ? -11.958 -4.699 20.635 1.00 98.19 310 ASN A CA 1
ATOM 2544 C C . ASN A 1 310 ? -13.056 -5.750 20.873 1.00 98.19 310 ASN A C 1
ATOM 2546 O O . ASN A 1 310 ? -13.856 -5.593 21.788 1.00 98.19 310 ASN A O 1
ATOM 2550 N N . LEU A 1 311 ? -13.058 -6.855 20.115 1.00 98.44 311 LEU A N 1
ATOM 2551 C CA . LEU A 1 311 ? -13.991 -7.966 20.330 1.00 98.44 311 LEU A CA 1
ATOM 2552 C C . LEU A 1 311 ? -13.789 -8.636 21.702 1.00 98.44 311 LEU A C 1
ATOM 2554 O O . LEU A 1 311 ? -14.765 -8.918 22.394 1.00 98.44 311 LEU A O 1
ATOM 2558 N N . ALA A 1 312 ? -12.537 -8.850 22.122 1.00 98.19 312 ALA A N 1
ATOM 2559 C CA . ALA A 1 312 ? -12.237 -9.380 23.453 1.00 98.19 312 ALA A CA 1
ATOM 2560 C C . ALA A 1 312 ? -12.675 -8.415 24.572 1.00 98.19 312 ALA A C 1
ATOM 2562 O O . ALA A 1 312 ? -13.271 -8.847 25.554 1.00 98.19 312 ALA A O 1
ATOM 2563 N N . GLN A 1 313 ? -12.446 -7.108 24.408 1.00 98.25 313 GLN A N 1
ATOM 2564 C CA . GLN A 1 313 ? -12.903 -6.085 25.354 1.00 98.25 313 GLN A CA 1
ATOM 2565 C C . GLN A 1 313 ? -14.433 -6.011 25.431 1.00 98.25 313 GLN A C 1
ATOM 2567 O O . GLN A 1 313 ? -14.971 -5.943 26.531 1.00 98.25 313 GLN A O 1
ATOM 2572 N N . ALA A 1 314 ? -15.138 -6.089 24.299 1.00 98.50 314 ALA A N 1
ATOM 2573 C CA . ALA A 1 314 ? -16.599 -6.126 24.266 1.00 98.50 314 ALA A CA 1
ATOM 2574 C C . ALA A 1 314 ? -17.165 -7.362 24.991 1.00 98.50 314 ALA A C 1
ATOM 2576 O O . ALA A 1 314 ? -18.156 -7.249 25.709 1.00 98.50 314 ALA A O 1
ATOM 2577 N N . ALA A 1 315 ? -16.509 -8.522 24.870 1.00 98.19 315 ALA A N 1
ATOM 2578 C CA . ALA A 1 315 ? -16.869 -9.715 25.637 1.00 98.19 315 ALA A CA 1
ATOM 2579 C C . ALA A 1 315 ? -16.655 -9.524 27.153 1.00 98.19 315 ALA A C 1
ATOM 2581 O O . ALA A 1 315 ? -17.513 -9.921 27.940 1.00 98.19 315 ALA A O 1
ATOM 2582 N N . THR A 1 316 ? -15.563 -8.871 27.569 1.00 98.38 316 THR A N 1
ATOM 2583 C CA . THR A 1 316 ? -15.322 -8.531 28.983 1.00 98.38 316 THR A CA 1
ATOM 2584 C C . THR A 1 316 ? -16.349 -7.536 29.525 1.00 98.38 316 THR A C 1
ATOM 2586 O O . THR A 1 316 ? -16.857 -7.743 30.622 1.00 98.38 316 THR A O 1
ATOM 2589 N N . ILE A 1 317 ? -16.681 -6.482 28.769 1.00 98.38 317 ILE A N 1
ATOM 2590 C CA . ILE A 1 317 ? -17.711 -5.500 29.154 1.00 98.38 317 ILE A CA 1
ATOM 2591 C C . ILE A 1 317 ? -19.050 -6.211 29.350 1.00 98.38 317 ILE A C 1
ATOM 2593 O O . ILE A 1 317 ? -19.644 -6.097 30.416 1.00 98.38 317 ILE A O 1
ATOM 2597 N N . ARG A 1 318 ? -19.455 -7.050 28.390 1.00 98.38 318 ARG A N 1
ATOM 2598 C CA . ARG A 1 318 ? -20.682 -7.843 28.493 1.00 98.38 318 ARG A CA 1
ATOM 2599 C C . ARG A 1 318 ? -20.710 -8.738 29.742 1.00 98.38 318 ARG A C 1
ATOM 2601 O O . ARG A 1 318 ? -21.746 -8.822 30.386 1.00 98.38 318 ARG A O 1
ATOM 2608 N N . HIS A 1 319 ? -19.602 -9.391 30.105 1.00 98.31 319 HIS A N 1
ATOM 2609 C CA . HIS A 1 319 ? -19.539 -10.186 31.341 1.00 98.31 319 HIS A CA 1
ATOM 2610 C C . HIS A 1 319 ? -19.726 -9.315 32.595 1.00 98.31 319 HIS A C 1
ATOM 2612 O O . HIS A 1 319 ? -20.401 -9.722 33.536 1.00 98.31 319 HIS A O 1
ATOM 2618 N N . ILE A 1 320 ? -19.147 -8.109 32.613 1.00 98.31 320 ILE A N 1
ATOM 2619 C CA . ILE A 1 320 ? -19.318 -7.151 33.715 1.00 98.31 320 ILE A CA 1
ATOM 2620 C C . ILE A 1 320 ? -20.775 -6.672 33.797 1.00 98.31 320 ILE A C 1
ATOM 2622 O O . ILE A 1 320 ? -21.314 -6.589 34.899 1.00 98.31 320 ILE A O 1
ATOM 2626 N N . ASP A 1 321 ? -21.425 -6.415 32.660 1.00 98.38 321 ASP A N 1
ATOM 2627 C CA . ASP A 1 321 ? -22.845 -6.049 32.604 1.00 98.38 321 ASP A CA 1
ATOM 2628 C C . ASP A 1 321 ? -23.735 -7.193 33.130 1.00 98.38 321 ASP A C 1
ATOM 2630 O O . ASP A 1 321 ? -24.585 -6.962 33.990 1.00 98.38 321 ASP A O 1
ATOM 2634 N N . GLU A 1 322 ? -23.484 -8.441 32.710 1.00 98.38 322 GLU A N 1
ATOM 2635 C CA . GLU A 1 322 ? -24.179 -9.641 33.211 1.00 98.38 322 GLU A CA 1
ATOM 2636 C C . GLU A 1 322 ? -23.995 -9.815 34.740 1.00 98.38 322 GLU A C 1
ATOM 2638 O O . GLU A 1 322 ? -24.961 -10.074 35.466 1.00 98.38 322 GLU A O 1
ATOM 2643 N N . GLU A 1 323 ? -22.785 -9.610 35.277 1.00 98.38 323 GLU A N 1
ATOM 2644 C CA . GLU A 1 323 ? -22.541 -9.631 36.730 1.00 98.38 323 GLU A CA 1
ATOM 2645 C C . GLU A 1 323 ? -23.221 -8.467 37.473 1.00 98.38 323 GLU A C 1
ATOM 2647 O O . GLU A 1 323 ? -23.716 -8.649 38.594 1.00 98.38 323 GLU A O 1
ATOM 2652 N N . PHE A 1 324 ? -23.280 -7.281 36.862 1.00 98.19 324 PHE A N 1
ATOM 2653 C CA . PHE A 1 324 ? -23.941 -6.103 37.419 1.00 98.19 324 PHE A CA 1
ATOM 2654 C C . PHE A 1 324 ? -25.465 -6.272 37.469 1.00 98.19 324 PHE A C 1
ATOM 2656 O O . PHE A 1 324 ? -26.080 -5.959 38.492 1.00 98.19 324 PHE A O 1
ATOM 2663 N N . GLU A 1 325 ? -26.086 -6.833 36.429 1.00 98.25 325 GLU A N 1
ATOM 2664 C CA . GLU A 1 325 ? -27.509 -7.192 36.430 1.00 98.25 325 GLU A CA 1
ATOM 2665 C C . GLU A 1 325 ? -27.831 -8.207 37.537 1.00 98.25 325 GLU A C 1
ATOM 2667 O O . GLU A 1 325 ? -28.735 -7.972 38.347 1.00 98.25 325 GLU A O 1
ATOM 2672 N N . LEU A 1 326 ? -27.028 -9.271 37.667 1.00 98.19 326 LEU A N 1
ATOM 2673 C CA . LEU A 1 326 ? -27.151 -10.258 38.749 1.00 98.19 326 LEU A CA 1
ATOM 2674 C C . LEU A 1 326 ? -26.969 -9.639 40.146 1.00 98.19 326 LEU A C 1
ATOM 2676 O O . LEU A 1 326 ? -27.594 -10.081 41.117 1.00 98.19 326 LEU A O 1
ATOM 2680 N N . TYR A 1 327 ? -26.108 -8.628 40.291 1.00 98.44 327 TYR A N 1
ATOM 2681 C CA . TYR A 1 327 ? -25.956 -7.891 41.546 1.00 98.44 327 TYR A CA 1
ATOM 2682 C C . TYR A 1 327 ? -27.182 -7.017 41.842 1.00 98.44 327 TYR A C 1
ATOM 2684 O O . TYR A 1 327 ? -27.714 -7.060 42.955 1.00 98.44 327 TYR A O 1
ATOM 2692 N N . ASN A 1 328 ? -27.683 -6.282 40.847 1.00 98.19 328 ASN A N 1
ATOM 2693 C CA . ASN A 1 328 ? -28.880 -5.450 40.970 1.00 98.19 328 ASN A CA 1
ATOM 2694 C C . ASN A 1 328 ? -30.124 -6.276 41.313 1.00 98.19 328 ASN A C 1
ATOM 2696 O O . ASN A 1 328 ? -30.928 -5.852 42.147 1.00 98.19 328 ASN A O 1
ATOM 2700 N N . GLU A 1 329 ? -30.265 -7.477 40.750 1.00 98.31 329 GLU A N 1
ATOM 2701 C CA . GLU A 1 329 ? -31.336 -8.404 41.115 1.00 98.31 329 GLU A CA 1
ATOM 2702 C C . GLU A 1 329 ? -31.238 -8.816 42.595 1.00 98.31 329 GLU A C 1
ATOM 2704 O O . GLU A 1 329 ? -32.215 -8.715 43.341 1.00 98.31 329 GLU A O 1
ATOM 2709 N N . LYS A 1 330 ? -30.039 -9.181 43.075 1.00 98.12 330 LYS A N 1
ATOM 2710 C CA . LYS A 1 330 ? -29.797 -9.497 44.497 1.00 98.12 330 LYS A CA 1
ATOM 2711 C C . LYS A 1 330 ? -30.115 -8.311 45.415 1.00 98.12 330 LYS A C 1
ATOM 2713 O O . LYS A 1 330 ? -30.683 -8.520 46.489 1.00 98.12 330 LYS A O 1
ATOM 2718 N N . VAL A 1 331 ? -29.778 -7.082 45.016 1.00 98.12 331 VAL A N 1
ATOM 2719 C CA . VAL A 1 331 ? -30.111 -5.857 45.767 1.00 98.12 331 VAL A CA 1
ATOM 2720 C C . VAL A 1 331 ? -31.622 -5.622 45.791 1.00 98.12 331 VAL A C 1
ATOM 2722 O O . VAL A 1 331 ? -32.180 -5.415 46.870 1.00 98.12 331 VAL A O 1
ATOM 2725 N N . ARG A 1 332 ? -32.308 -5.732 44.645 1.00 98.31 332 ARG A N 1
ATOM 2726 C CA . ARG A 1 332 ? -33.773 -5.623 44.545 1.00 98.31 332 ARG A CA 1
ATOM 2727 C C . ARG A 1 332 ? -34.468 -6.658 45.433 1.00 98.31 332 ARG A C 1
ATOM 2729 O O . ARG A 1 332 ? -35.352 -6.291 46.204 1.00 98.31 332 ARG A O 1
ATOM 2736 N N . ASN A 1 333 ? -34.032 -7.916 45.392 1.00 98.12 333 ASN A N 1
ATOM 2737 C CA . ASN A 1 333 ? -34.592 -8.997 46.206 1.00 98.12 333 ASN A CA 1
ATOM 2738 C C . ASN A 1 333 ? -34.379 -8.742 47.711 1.00 98.12 333 ASN A C 1
ATOM 2740 O O . ASN A 1 333 ? -35.321 -8.862 48.496 1.00 98.12 333 ASN A O 1
ATOM 2744 N N . LYS A 1 334 ? -33.185 -8.292 48.128 1.00 97.75 334 LYS A N 1
ATOM 2745 C CA . LYS A 1 334 ? -32.927 -7.887 49.525 1.00 97.75 334 LYS A CA 1
ATOM 2746 C C . LYS A 1 334 ? -33.772 -6.689 49.963 1.00 97.75 334 LYS A C 1
ATOM 2748 O O . LYS A 1 334 ? -34.292 -6.705 51.074 1.00 97.75 334 LYS A O 1
ATOM 2753 N N . SER A 1 335 ? -33.945 -5.683 49.105 1.00 98.12 335 SER A N 1
ATOM 2754 C CA . SER A 1 335 ? -34.802 -4.523 49.384 1.00 98.12 335 SER A CA 1
ATOM 2755 C C . SER A 1 335 ? -36.269 -4.931 49.552 1.00 98.12 335 SER A C 1
ATOM 2757 O O . SER A 1 335 ? -36.912 -4.498 50.503 1.00 98.12 335 SER A O 1
ATOM 2759 N N . GLN A 1 336 ? -36.787 -5.836 48.713 1.00 97.94 336 GLN A N 1
ATOM 2760 C CA . GLN A 1 336 ? -38.140 -6.378 48.879 1.00 97.94 336 GLN A CA 1
ATOM 2761 C C . GLN A 1 336 ? -38.315 -7.127 50.209 1.00 97.94 336 GLN A C 1
ATOM 2763 O O . GLN A 1 336 ? -39.339 -6.953 50.866 1.00 97.94 336 GLN A O 1
ATOM 2768 N N . VAL A 1 337 ? -37.331 -7.933 50.626 1.00 98.06 337 VAL A N 1
ATOM 2769 C CA . VAL A 1 337 ? -37.357 -8.617 51.933 1.00 98.06 337 VAL A CA 1
ATOM 2770 C C . VAL A 1 337 ? -37.318 -7.610 53.085 1.00 98.06 337 VAL A C 1
ATOM 2772 O O . VAL A 1 337 ? -38.110 -7.729 54.015 1.00 98.06 337 VAL A O 1
ATOM 2775 N N . LEU A 1 338 ? -36.459 -6.590 53.008 1.00 98.12 338 LEU A N 1
ATOM 2776 C CA . LEU A 1 338 ? -36.360 -5.549 54.032 1.00 98.12 338 LEU A CA 1
ATOM 2777 C C . LEU A 1 338 ? -37.670 -4.757 54.171 1.00 98.12 338 LEU A C 1
ATOM 2779 O O . LEU A 1 338 ? -38.146 -4.569 55.286 1.00 98.12 338 LEU A O 1
ATOM 2783 N N . ASN A 1 339 ? -38.304 -4.388 53.055 1.00 98.00 339 ASN A N 1
ATOM 2784 C CA . ASN A 1 339 ? -39.598 -3.700 53.057 1.00 98.00 339 ASN A CA 1
ATOM 2785 C C . ASN A 1 339 ? -40.711 -4.561 53.687 1.00 98.00 339 ASN A C 1
ATOM 2787 O O . ASN A 1 339 ? -41.551 -4.034 54.413 1.00 98.00 339 ASN A O 1
ATOM 2791 N N . ARG A 1 340 ? -40.716 -5.886 53.452 1.00 98.00 340 ARG A N 1
ATOM 2792 C CA . ARG A 1 340 ? -41.665 -6.811 54.106 1.00 98.00 340 ARG A CA 1
ATOM 2793 C C . ARG A 1 340 ? -41.453 -6.853 55.618 1.00 98.00 340 ARG A C 1
ATOM 2795 O O . ARG A 1 340 ? -42.411 -6.646 56.353 1.00 98.00 340 ARG A O 1
ATOM 2802 N N . LEU A 1 341 ? -40.207 -7.018 56.067 1.00 97.56 341 LEU A N 1
ATOM 2803 C CA . LEU A 1 341 ? -39.854 -6.998 57.492 1.00 97.56 341 LEU A CA 1
ATOM 2804 C C . LEU A 1 341 ? -40.197 -5.655 58.156 1.00 97.56 341 LEU A C 1
ATOM 2806 O O . LEU A 1 341 ? -40.623 -5.628 59.307 1.00 97.56 341 LEU A O 1
ATOM 2810 N N . GLU A 1 342 ? -40.055 -4.532 57.446 1.00 97.56 342 GLU A N 1
ATOM 2811 C CA . GLU A 1 342 ? -40.457 -3.217 57.954 1.00 97.56 342 GLU A CA 1
ATOM 2812 C C . GLU A 1 342 ? -41.985 -3.098 58.097 1.00 97.56 342 GLU A C 1
ATOM 2814 O O . GLU A 1 342 ? -42.471 -2.548 59.087 1.00 97.56 342 GLU A O 1
ATOM 2819 N N . CYS A 1 343 ? -42.759 -3.642 57.151 1.00 97.38 343 CYS A N 1
ATOM 2820 C CA . CYS A 1 343 ? -44.216 -3.740 57.261 1.00 97.38 343 CYS A CA 1
ATOM 2821 C C . CYS A 1 343 ? -44.654 -4.652 58.419 1.00 97.38 343 CYS A C 1
ATOM 2823 O O . CYS A 1 343 ? -45.513 -4.252 59.202 1.00 97.38 343 CYS A O 1
ATOM 2825 N N . GLU A 1 344 ? -44.048 -5.831 58.565 1.00 97.44 344 GLU A N 1
ATOM 2826 C CA . GLU A 1 344 ? -44.304 -6.762 59.674 1.00 97.44 344 GLU A CA 1
ATOM 2827 C C . GLU A 1 344 ? -43.994 -6.107 61.030 1.00 97.44 344 GLU A C 1
ATOM 2829 O O . GLU A 1 344 ? -44.837 -6.102 61.924 1.00 97.44 344 GLU A O 1
ATOM 2834 N N . ASN A 1 345 ? -42.842 -5.442 61.160 1.00 97.50 345 ASN A N 1
ATOM 2835 C CA . ASN A 1 345 ? -42.461 -4.717 62.375 1.00 97.50 345 ASN A CA 1
ATOM 2836 C C . ASN A 1 345 ? -43.428 -3.559 62.701 1.00 97.50 345 ASN A C 1
ATOM 2838 O O . ASN A 1 345 ? -43.765 -3.342 63.862 1.00 97.50 345 ASN A O 1
ATOM 2842 N N . LYS A 1 346 ? -43.937 -2.835 61.692 1.00 97.50 346 LYS A N 1
ATOM 2843 C CA . LYS A 1 346 ? -44.979 -1.808 61.896 1.00 97.50 346 LYS A CA 1
ATOM 2844 C C . LYS A 1 346 ? -46.284 -2.411 62.422 1.00 97.50 346 LYS A C 1
ATOM 2846 O O . LYS A 1 346 ? -46.879 -1.834 63.328 1.00 97.50 346 LYS A O 1
ATOM 2851 N N . ILE A 1 347 ? -46.704 -3.566 61.897 1.00 97.19 347 ILE A N 1
ATOM 2852 C CA . ILE A 1 347 ? -47.894 -4.290 62.372 1.00 97.19 347 ILE A CA 1
ATOM 2853 C C . ILE A 1 347 ? -47.700 -4.733 63.829 1.00 97.19 347 ILE A C 1
ATOM 2855 O O . ILE A 1 347 ? -48.542 -4.428 64.673 1.00 97.19 347 ILE A O 1
ATOM 2859 N N . GLU A 1 348 ? -46.570 -5.364 64.156 1.00 96.75 348 GLU A N 1
ATOM 2860 C CA . GLU A 1 348 ? -46.275 -5.792 65.530 1.00 96.75 348 GLU A CA 1
ATOM 2861 C C . GLU A 1 348 ? -46.152 -4.615 66.507 1.00 96.75 348 GLU A C 1
ATOM 2863 O O . GLU A 1 348 ? -46.635 -4.689 67.638 1.00 96.75 348 GLU A O 1
ATOM 2868 N N . HIS A 1 349 ? -45.594 -3.483 66.072 1.00 96.81 349 HIS A N 1
ATOM 2869 C CA . HIS A 1 349 ? -45.572 -2.262 66.874 1.00 96.81 349 HIS A CA 1
ATOM 2870 C C . HIS A 1 349 ? -46.991 -1.729 67.145 1.00 96.81 349 HIS A C 1
ATOM 2872 O O . HIS A 1 349 ? -47.297 -1.356 68.279 1.00 96.81 349 HIS A O 1
ATOM 2878 N N . CYS A 1 350 ? -47.883 -1.716 66.148 1.00 97.06 350 CYS A N 1
ATOM 2879 C CA . CYS A 1 350 ? -49.291 -1.360 66.350 1.00 97.06 350 CYS A CA 1
ATOM 2880 C C . CYS A 1 350 ? -49.987 -2.318 67.334 1.00 97.06 350 CYS A C 1
ATOM 2882 O O . CYS A 1 350 ? -50.610 -1.851 68.289 1.00 97.06 350 CYS A O 1
ATOM 2884 N N . ASN A 1 351 ? -49.802 -3.634 67.178 1.00 96.62 351 ASN A N 1
ATOM 2885 C CA . ASN A 1 351 ? -50.329 -4.649 68.099 1.00 96.62 351 ASN A CA 1
ATOM 2886 C C . ASN A 1 351 ? -49.843 -4.414 69.543 1.00 96.62 351 ASN A C 1
ATOM 2888 O O . ASN A 1 351 ? -50.627 -4.468 70.495 1.00 96.62 351 ASN A O 1
ATOM 2892 N N . ALA A 1 352 ? -48.552 -4.116 69.721 1.00 96.56 352 ALA A N 1
ATOM 2893 C CA . ALA A 1 352 ? -47.956 -3.841 71.025 1.00 96.56 352 ALA A CA 1
ATOM 2894 C C . ALA A 1 352 ? -48.514 -2.560 71.674 1.00 96.56 352 ALA A C 1
ATOM 2896 O O . ALA A 1 352 ? -48.774 -2.551 72.881 1.00 96.56 352 ALA A O 1
ATOM 2897 N N . VAL A 1 353 ? -48.748 -1.502 70.887 1.00 97.06 353 VAL A N 1
ATOM 2898 C CA . VAL A 1 353 ? -49.394 -0.263 71.356 1.00 97.06 353 VAL A CA 1
ATOM 2899 C C . VAL A 1 353 ? -50.836 -0.534 71.788 1.00 97.06 353 VAL A C 1
ATOM 2901 O O . VAL A 1 353 ? -51.195 -0.185 72.912 1.00 97.06 353 VAL A O 1
ATOM 2904 N N . GLU A 1 354 ? -51.638 -1.239 70.984 1.00 96.69 354 GLU A N 1
ATOM 2905 C CA . GLU A 1 354 ? -53.006 -1.613 71.370 1.00 96.69 354 GLU A CA 1
ATOM 2906 C C . GLU A 1 354 ? -53.053 -2.425 72.673 1.00 96.69 354 GLU A C 1
ATOM 2908 O O . GLU A 1 354 ? -53.921 -2.213 73.523 1.00 96.69 354 GLU A O 1
ATOM 2913 N N . LEU A 1 355 ? -52.130 -3.376 72.852 1.00 96.00 355 LEU A N 1
ATOM 2914 C CA . LEU A 1 355 ? -52.034 -4.167 74.080 1.00 96.00 355 LEU A CA 1
ATOM 2915 C C . LEU A 1 355 ? -51.626 -3.302 75.283 1.00 96.00 355 LEU A C 1
ATOM 2917 O O . LEU A 1 355 ? -52.154 -3.494 76.383 1.00 96.00 355 LEU A O 1
ATOM 2921 N N . ALA A 1 356 ? -50.741 -2.321 75.091 1.00 96.62 356 ALA A N 1
ATOM 2922 C CA . ALA A 1 356 ? -50.368 -1.363 76.129 1.00 96.62 356 ALA A CA 1
ATOM 2923 C C . ALA A 1 356 ? -51.538 -0.438 76.518 1.00 96.62 356 ALA A C 1
ATOM 2925 O O . ALA A 1 356 ? -51.724 -0.161 77.709 1.00 96.62 356 ALA A O 1
ATOM 2926 N N . GLU A 1 357 ? -52.364 -0.012 75.559 1.00 96.19 357 GLU A N 1
ATOM 2927 C CA . GLU A 1 357 ? -53.595 0.744 75.814 1.00 96.19 357 GLU A CA 1
ATOM 2928 C C . GLU A 1 357 ? -54.638 -0.097 76.556 1.00 96.19 357 GLU A C 1
ATOM 2930 O O . GLU A 1 357 ? -55.121 0.330 77.607 1.00 96.19 357 GLU A O 1
ATOM 2935 N N . LYS A 1 358 ? -54.922 -1.322 76.085 1.00 96.44 358 LYS A N 1
ATOM 2936 C CA . LYS A 1 358 ? -55.824 -2.283 76.752 1.00 96.44 358 LYS A CA 1
ATOM 2937 C C . LYS A 1 358 ? -55.389 -2.521 78.202 1.00 96.44 358 LYS A C 1
ATOM 2939 O O . LYS A 1 358 ? -56.198 -2.374 79.116 1.00 96.44 358 LYS A O 1
ATOM 2944 N N . ARG A 1 359 ? -54.094 -2.767 78.442 1.00 96.25 359 ARG A N 1
ATOM 2945 C CA . ARG A 1 359 ? -53.507 -2.883 79.792 1.00 96.25 359 ARG A CA 1
ATOM 2946 C C . ARG A 1 359 ? -53.726 -1.621 80.633 1.00 96.25 359 ARG A C 1
ATOM 2948 O O . ARG A 1 359 ? -54.053 -1.715 81.812 1.00 96.25 359 ARG A O 1
ATOM 2955 N N . THR A 1 360 ? -53.543 -0.441 80.047 1.00 96.12 360 THR A N 1
ATOM 2956 C CA . THR A 1 360 ? -53.702 0.843 80.750 1.00 96.12 360 THR A CA 1
ATOM 2957 C C . THR A 1 360 ? -55.165 1.124 81.098 1.00 96.12 360 THR A C 1
ATOM 2959 O O . THR A 1 360 ? -55.449 1.644 82.175 1.00 96.12 360 THR A O 1
ATOM 2962 N N . ASN A 1 361 ? -56.106 0.743 80.234 1.00 95.50 361 ASN A N 1
ATOM 2963 C CA . ASN A 1 361 ? -57.537 0.860 80.502 1.00 95.50 361 ASN A CA 1
ATOM 2964 C C . ASN A 1 361 ? -57.998 -0.138 81.575 1.00 95.50 361 ASN A C 1
ATOM 2966 O O . ASN A 1 361 ? -58.664 0.283 82.516 1.00 95.50 361 ASN A O 1
ATOM 2970 N N . LEU A 1 362 ? -57.523 -1.389 81.539 1.00 95.88 362 LEU A N 1
ATOM 2971 C CA . LEU A 1 362 ? -57.731 -2.351 82.629 1.00 95.88 362 LEU A CA 1
ATOM 2972 C C . LEU A 1 362 ? -57.177 -1.835 83.966 1.00 95.88 362 LEU A C 1
ATOM 2974 O O . LEU A 1 362 ? -57.834 -1.974 84.993 1.00 95.88 362 LEU A O 1
ATOM 2978 N N . PHE A 1 363 ? -56.009 -1.179 83.986 1.00 95.62 363 PHE A N 1
ATOM 2979 C CA . PHE A 1 363 ? -55.514 -0.546 85.214 1.00 95.62 363 PHE A CA 1
ATOM 2980 C C . PHE A 1 363 ? -56.428 0.584 85.709 1.00 95.62 363 PHE A C 1
ATOM 2982 O O . PHE A 1 363 ? -56.681 0.642 86.911 1.00 95.62 363 PHE A O 1
ATOM 2989 N N . LYS A 1 364 ? -56.962 1.433 84.814 1.00 95.06 364 LYS A N 1
ATOM 2990 C CA . LYS A 1 364 ? -57.947 2.475 85.176 1.00 95.06 364 LYS A CA 1
ATOM 2991 C C . LYS A 1 364 ? -59.229 1.867 85.756 1.00 95.06 364 LYS A C 1
ATOM 2993 O O . LYS A 1 364 ? -59.758 2.388 86.734 1.00 95.06 364 LYS A O 1
ATOM 2998 N N . GLU A 1 365 ? -59.724 0.777 85.175 1.00 95.25 365 GLU A N 1
ATOM 2999 C CA . GLU A 1 365 ? -60.895 0.041 85.669 1.00 95.25 365 GLU A CA 1
ATOM 3000 C C . GLU A 1 365 ? -60.627 -0.594 87.036 1.00 95.25 365 GLU A C 1
ATOM 3002 O O . GLU A 1 365 ? -61.418 -0.406 87.954 1.00 95.25 365 GLU A O 1
ATOM 3007 N N . ILE A 1 366 ? -59.472 -1.240 87.226 1.00 91.75 366 ILE A N 1
ATOM 3008 C CA . ILE A 1 366 ? -59.048 -1.777 88.528 1.00 91.75 366 ILE A CA 1
ATOM 3009 C C . ILE A 1 366 ? -58.958 -0.664 89.582 1.00 91.75 366 ILE A C 1
ATOM 3011 O O . ILE A 1 366 ? -59.372 -0.880 90.720 1.00 91.75 366 ILE A O 1
ATOM 3015 N N . THR A 1 367 ? -58.449 0.529 89.245 1.00 91.25 367 THR A N 1
ATOM 3016 C CA . THR A 1 367 ? -58.448 1.660 90.190 1.00 91.25 367 THR A CA 1
ATOM 3017 C C . THR A 1 367 ? -59.854 2.164 90.502 1.00 91.25 367 THR A C 1
ATOM 3019 O O . THR A 1 367 ? -60.150 2.339 91.678 1.00 91.25 367 THR A O 1
ATOM 3022 N N . LYS A 1 368 ? -60.746 2.293 89.509 1.00 93.19 368 LYS A N 1
ATOM 3023 C CA . LYS A 1 368 ? -62.150 2.683 89.739 1.00 93.19 368 LYS A CA 1
ATOM 3024 C C . LYS A 1 368 ? -62.890 1.680 90.619 1.00 93.19 368 LYS A C 1
ATOM 3026 O O . LYS A 1 368 ? -63.495 2.072 91.606 1.00 93.19 368 LYS A O 1
ATOM 3031 N N . LEU A 1 369 ? -62.778 0.385 90.327 1.00 91.25 369 LEU A N 1
ATOM 3032 C CA . LEU A 1 369 ? -63.385 -0.670 91.142 1.00 91.25 369 LEU A CA 1
ATOM 3033 C C . LEU A 1 369 ? -62.841 -0.644 92.578 1.00 91.25 369 LEU A C 1
ATOM 3035 O O . LEU A 1 369 ? -63.601 -0.804 93.527 1.00 91.25 369 LEU A O 1
ATOM 3039 N N . ARG A 1 370 ? -61.543 -0.376 92.772 1.00 88.50 370 ARG A N 1
ATOM 3040 C CA . ARG A 1 370 ? -60.956 -0.181 94.111 1.00 88.50 370 ARG A CA 1
ATOM 3041 C C . ARG A 1 370 ? -61.457 1.079 94.820 1.00 88.50 370 ARG A C 1
ATOM 3043 O O . ARG A 1 370 ? -61.570 1.065 96.042 1.00 88.50 370 ARG A O 1
ATOM 3050 N N . GLU A 1 371 ? -61.744 2.152 94.089 1.00 87.94 371 GLU A N 1
ATOM 3051 C CA . GLU A 1 371 ? -62.356 3.374 94.627 1.00 87.94 371 GLU A CA 1
ATOM 3052 C C . GLU A 1 371 ? -63.822 3.134 95.029 1.00 87.94 371 GLU A C 1
ATOM 3054 O O . GLU A 1 371 ? -64.209 3.501 96.136 1.00 87.94 371 GLU A O 1
ATOM 3059 N N . GLU A 1 372 ? -64.602 2.443 94.191 1.00 89.31 372 GLU A N 1
ATOM 3060 C CA . GLU A 1 372 ? -66.005 2.069 94.437 1.00 89.31 372 GLU A CA 1
ATOM 3061 C C . GLU A 1 372 ? -66.160 1.087 95.612 1.00 89.31 372 GLU A C 1
ATOM 3063 O O . GLU A 1 372 ? -67.037 1.257 96.459 1.00 89.31 372 GLU A O 1
ATOM 3068 N N . ILE A 1 373 ? -65.283 0.080 95.708 1.00 88.31 373 ILE A N 1
ATOM 3069 C CA . ILE A 1 373 ? -65.235 -0.880 96.827 1.00 88.31 373 ILE A CA 1
ATOM 3070 C C . ILE A 1 373 ? -64.687 -0.209 98.109 1.00 88.31 373 ILE A C 1
ATOM 3072 O O . ILE A 1 373 ? -64.997 -0.625 99.232 1.00 88.31 373 ILE A O 1
ATOM 3076 N N . GLY A 1 374 ? -63.884 0.849 97.975 1.00 83.25 374 GLY A N 1
ATOM 3077 C CA . GLY A 1 374 ? -63.396 1.667 99.084 1.00 83.25 374 GLY A CA 1
ATOM 3078 C C . GLY A 1 374 ? -62.561 0.878 100.101 1.00 83.25 374 GLY A C 1
ATOM 3079 O O . GLY A 1 374 ? -61.497 0.343 99.786 1.00 83.25 374 GLY A O 1
ATOM 3080 N N . LEU A 1 375 ? -63.015 0.825 101.360 1.00 81.81 375 LEU A N 1
ATOM 3081 C CA . LEU A 1 375 ? -62.313 0.088 102.422 1.00 81.81 3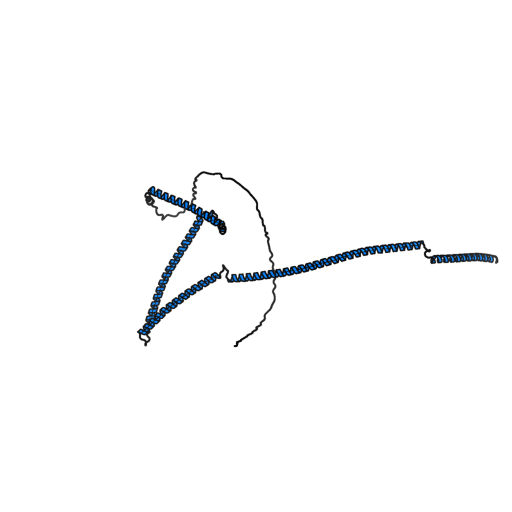75 LEU A CA 1
ATOM 3082 C C . LEU A 1 375 ? -62.575 -1.430 102.417 1.00 81.81 375 LEU A C 1
ATOM 3084 O O . LEU A 1 375 ? -61.857 -2.139 103.123 1.00 81.81 375 LEU A O 1
ATOM 3088 N N . LEU A 1 376 ? -63.540 -1.956 101.648 1.00 81.12 376 LEU A N 1
ATOM 3089 C CA . LEU A 1 376 ? -63.815 -3.405 101.633 1.00 81.12 376 LEU A CA 1
ATOM 3090 C C . LEU A 1 376 ? -62.639 -4.224 101.065 1.00 81.12 376 LEU A C 1
ATOM 3092 O O . LEU A 1 376 ? -62.358 -5.302 101.579 1.00 81.12 376 LEU A O 1
ATOM 3096 N N . ASP A 1 377 ? -61.895 -3.685 100.090 1.00 81.12 377 ASP A N 1
ATOM 3097 C CA . ASP A 1 377 ? -60.668 -4.292 99.525 1.00 81.12 377 ASP A CA 1
ATOM 3098 C C . ASP A 1 377 ? -59.488 -4.273 100.526 1.00 81.12 377 ASP A C 1
ATOM 3100 O O . ASP A 1 377 ? -58.436 -4.872 100.311 1.00 81.12 377 ASP A O 1
ATOM 3104 N N . LYS A 1 378 ? -59.640 -3.568 101.656 1.00 86.00 378 LYS A N 1
ATOM 3105 C CA . LYS A 1 378 ? -58.605 -3.381 102.683 1.00 86.00 378 LYS A CA 1
ATOM 3106 C C . LYS A 1 378 ? -59.142 -3.801 104.057 1.00 86.00 378 LYS A C 1
ATOM 3108 O O . LYS A 1 378 ? -59.246 -2.955 104.951 1.00 86.00 378 LYS A O 1
ATOM 3113 N N . PRO A 1 379 ? -59.423 -5.102 104.281 1.00 84.75 379 PRO A N 1
ATOM 3114 C CA . PRO A 1 379 ? -60.060 -5.594 105.508 1.00 84.75 379 PRO A CA 1
ATOM 3115 C C . PRO A 1 379 ? -59.289 -5.224 106.783 1.00 84.75 379 PRO A C 1
ATOM 3117 O O . PRO A 1 379 ? -59.899 -4.924 107.804 1.00 84.75 379 PRO A O 1
ATOM 3120 N N . PHE A 1 380 ? -57.955 -5.139 106.724 1.00 87.38 380 PHE A N 1
ATOM 3121 C CA . PHE A 1 380 ? -57.133 -4.633 107.830 1.00 87.38 380 PHE A CA 1
ATOM 3122 C C . PHE A 1 380 ? -57.496 -3.194 108.241 1.00 87.38 380 PHE A C 1
ATOM 3124 O O . PHE A 1 380 ? -57.594 -2.893 109.430 1.00 87.38 380 PHE A O 1
ATOM 3131 N N . LEU A 1 381 ? -57.717 -2.303 107.269 1.00 87.56 381 LEU A N 1
ATOM 3132 C CA . LEU A 1 381 ? -58.075 -0.910 107.532 1.00 87.56 381 LEU A CA 1
ATOM 3133 C C . LEU A 1 381 ? -59.517 -0.799 108.046 1.00 87.56 381 LEU A C 1
ATOM 3135 O O . LEU A 1 381 ? -59.779 0.003 108.939 1.00 87.56 381 LEU A O 1
ATOM 3139 N N . LEU A 1 382 ? -60.421 -1.650 107.545 1.00 87.69 382 LEU A N 1
ATOM 3140 C CA . LEU A 1 382 ? -61.797 -1.756 108.032 1.00 87.69 382 LEU A CA 1
ATOM 3141 C C . LEU A 1 382 ? -61.841 -2.220 109.502 1.00 87.69 382 LEU A C 1
ATOM 3143 O O . LEU A 1 382 ? -62.449 -1.552 110.334 1.00 87.69 382 LEU A O 1
ATOM 3147 N N . HIS A 1 383 ? -61.131 -3.301 109.847 1.00 88.12 383 HIS A N 1
ATOM 3148 C CA . HIS A 1 383 ? -61.013 -3.790 111.228 1.00 88.12 383 HIS A CA 1
ATOM 3149 C C . HIS A 1 383 ? -60.340 -2.779 112.158 1.00 88.12 383 HIS A C 1
ATOM 3151 O O . HIS A 1 383 ? -60.738 -2.650 113.318 1.00 88.12 383 HIS A O 1
ATOM 3157 N N . LYS A 1 384 ? -59.341 -2.034 111.667 1.00 89.94 384 LYS A N 1
ATOM 3158 C CA . LYS A 1 384 ? -58.729 -0.954 112.441 1.00 89.94 384 LYS A CA 1
ATOM 3159 C C . LYS A 1 384 ? -59.730 0.171 112.710 1.00 89.94 384 LYS A C 1
ATOM 3161 O O . LYS A 1 384 ? -59.889 0.548 113.863 1.00 89.94 384 LYS A O 1
ATOM 3166 N N . MET A 1 385 ? -60.458 0.636 111.694 1.00 88.88 385 MET A N 1
ATOM 3167 C CA . MET A 1 385 ? -61.499 1.657 111.857 1.00 88.88 385 MET A CA 1
ATOM 3168 C C . MET A 1 385 ? -62.608 1.199 112.818 1.00 88.88 385 MET A C 1
ATOM 3170 O O . MET A 1 385 ? -63.064 1.978 113.648 1.00 88.88 385 MET A O 1
ATOM 3174 N N . GLU A 1 386 ? -63.008 -0.073 112.762 1.00 89.75 386 GLU A N 1
ATOM 3175 C CA . GLU A 1 386 ? -63.963 -0.667 113.702 1.00 89.75 386 GLU A CA 1
ATOM 3176 C C . GLU A 1 386 ? -63.417 -0.678 115.145 1.00 89.75 386 GLU A C 1
ATOM 3178 O O . GLU A 1 386 ? -64.122 -0.314 116.087 1.00 89.75 386 GLU A O 1
ATOM 3183 N N . SER A 1 387 ? -62.142 -1.038 115.326 1.00 89.31 387 SER A N 1
ATOM 3184 C CA . SER A 1 387 ? -61.457 -0.990 116.623 1.00 89.31 387 SER A CA 1
ATOM 3185 C C . SER A 1 387 ? -61.342 0.439 117.166 1.00 89.31 387 SER A C 1
ATOM 3187 O O . SER A 1 387 ? -61.623 0.672 118.343 1.00 89.31 387 SER A O 1
ATOM 3189 N N . ASP A 1 388 ? -60.986 1.400 116.313 1.00 91.00 388 ASP A N 1
ATOM 3190 C CA . ASP A 1 388 ? -60.867 2.816 116.664 1.00 91.00 388 ASP A CA 1
ATOM 3191 C C . ASP A 1 388 ? -62.247 3.399 117.038 1.00 91.00 388 ASP A C 1
ATOM 3193 O O . ASP A 1 388 ? -62.369 4.102 118.040 1.00 91.00 388 ASP A O 1
ATOM 3197 N N . LEU A 1 389 ? -63.321 3.030 116.325 1.00 92.06 389 LEU A N 1
ATOM 3198 C CA . LEU A 1 389 ? -64.705 3.378 116.685 1.00 92.06 389 LEU A CA 1
ATOM 3199 C C . LEU A 1 389 ? -65.134 2.767 118.029 1.00 92.06 389 LEU A C 1
ATOM 3201 O O . LEU A 1 389 ? -65.777 3.451 118.832 1.00 92.06 389 LEU A O 1
ATOM 3205 N N . ARG A 1 390 ? -64.760 1.510 118.310 1.00 90.00 390 ARG A N 1
ATOM 3206 C CA . ARG A 1 390 ? -65.003 0.868 119.615 1.00 90.00 390 ARG A CA 1
ATOM 3207 C C . ARG A 1 390 ? -64.278 1.606 120.749 1.00 90.00 390 ARG A C 1
ATOM 3209 O O . ARG A 1 390 ? -64.889 1.833 121.798 1.00 90.00 390 ARG A O 1
ATOM 3216 N N . GLU A 1 391 ? -63.035 2.048 120.545 1.00 90.88 391 GLU A N 1
ATOM 3217 C CA . GLU A 1 391 ? -62.310 2.838 121.552 1.00 90.88 391 GLU A CA 1
ATOM 3218 C C . GLU A 1 391 ? -62.884 4.258 121.696 1.00 90.88 391 GLU A C 1
ATOM 3220 O O . GLU A 1 391 ? -63.074 4.719 122.820 1.00 90.88 391 GLU A O 1
ATOM 3225 N N . ILE A 1 392 ? -63.284 4.927 120.607 1.00 89.88 392 ILE A N 1
ATOM 3226 C CA . ILE A 1 392 ? -63.983 6.225 120.662 1.00 89.88 392 ILE A CA 1
ATOM 3227 C C . ILE A 1 392 ? -65.292 6.110 121.456 1.00 89.88 392 ILE A C 1
ATOM 3229 O O . ILE A 1 392 ? -65.566 6.956 122.309 1.00 89.88 392 ILE A O 1
ATOM 3233 N N . ALA A 1 393 ? -66.089 5.058 121.247 1.00 89.12 393 ALA A N 1
ATOM 3234 C CA . ALA A 1 393 ? -67.321 4.828 122.004 1.00 89.12 393 ALA A CA 1
ATOM 3235 C C . ALA A 1 393 ? -67.046 4.606 123.505 1.00 89.12 393 ALA A C 1
ATOM 3237 O O . ALA A 1 393 ? -67.743 5.157 124.365 1.00 89.12 393 ALA A O 1
ATOM 3238 N N . ARG A 1 394 ? -65.988 3.857 123.835 1.00 89.31 394 ARG A N 1
ATOM 3239 C CA . ARG A 1 394 ? -65.508 3.645 125.208 1.00 89.31 394 ARG A CA 1
ATOM 3240 C C . ARG A 1 394 ? -65.016 4.944 125.858 1.00 89.31 394 ARG A C 1
ATOM 3242 O O . ARG A 1 394 ? -65.389 5.227 127.000 1.00 89.31 394 ARG A O 1
ATOM 3249 N N . LEU A 1 395 ? -64.250 5.764 125.138 1.00 89.19 395 LEU A N 1
ATOM 3250 C CA . LEU A 1 395 ? -63.797 7.085 125.583 1.00 89.19 395 LEU A CA 1
ATOM 3251 C C . LEU A 1 395 ? -64.968 8.059 125.762 1.00 89.19 395 LEU A C 1
ATOM 3253 O O . LEU A 1 395 ? -65.006 8.777 126.761 1.00 89.19 395 LEU A O 1
ATOM 3257 N N . LYS A 1 396 ? -65.967 8.038 124.870 1.00 89.50 396 LYS A N 1
ATOM 3258 C CA . LYS A 1 396 ? -67.192 8.842 124.988 1.00 89.50 396 LYS A CA 1
ATOM 3259 C C . LYS A 1 396 ? -68.000 8.452 126.227 1.00 89.50 396 LYS A C 1
ATOM 3261 O O . LYS A 1 396 ? -68.292 9.323 127.038 1.00 89.50 396 LYS A O 1
ATOM 3266 N N . LYS A 1 397 ? -68.251 7.157 126.453 1.00 88.19 397 LYS A N 1
ATOM 3267 C CA . LYS A 1 397 ? -68.929 6.660 127.667 1.00 88.19 397 LYS A CA 1
ATOM 3268 C C . LYS A 1 397 ? -68.159 7.013 128.947 1.00 88.19 397 LYS A C 1
ATOM 3270 O O . LYS A 1 397 ? -68.763 7.333 129.971 1.00 88.19 397 LYS A O 1
ATOM 3275 N N . ARG A 1 398 ? -66.821 6.997 128.903 1.00 87.56 398 ARG A N 1
ATOM 3276 C CA . ARG A 1 398 ? -65.966 7.459 130.011 1.00 87.56 398 ARG A CA 1
ATOM 3277 C C . ARG A 1 398 ? -66.074 8.974 130.220 1.00 87.56 398 ARG A C 1
ATOM 3279 O O . ARG A 1 398 ? -66.175 9.397 131.364 1.00 87.56 398 ARG A O 1
ATOM 3286 N N . SER A 1 399 ? -66.106 9.770 129.152 1.00 86.06 399 SER A N 1
ATOM 3287 C CA . SER A 1 399 ? -66.316 11.225 129.198 1.00 86.06 399 SER A CA 1
ATOM 3288 C C . SER A 1 399 ? -67.694 11.586 129.759 1.00 86.06 399 SER A C 1
ATOM 3290 O O . SER A 1 399 ? -67.795 12.434 130.638 1.00 86.06 399 SER A O 1
ATOM 3292 N N . GLU A 1 400 ? -68.749 10.882 129.345 1.00 87.00 400 GLU A N 1
ATOM 3293 C CA . GLU A 1 400 ? -70.104 11.021 129.889 1.00 87.00 400 GLU A CA 1
ATOM 3294 C C . GLU A 1 400 ? -70.157 10.625 131.368 1.00 87.00 400 GLU A C 1
ATOM 3296 O O . GLU A 1 400 ? -70.675 11.387 132.176 1.00 87.00 400 GLU A O 1
ATOM 3301 N N . SER A 1 401 ? -69.532 9.510 131.763 1.00 81.81 401 SER A N 1
ATOM 3302 C CA . SER A 1 401 ? -69.421 9.120 133.176 1.00 81.81 401 SER A CA 1
ATOM 3303 C C . SER A 1 401 ? -68.653 10.151 134.013 1.00 81.81 401 SER A C 1
ATOM 3305 O O . SER A 1 401 ? -69.058 10.441 135.137 1.00 81.81 401 SER A O 1
ATOM 3307 N N . VAL A 1 402 ? -67.582 10.743 133.475 1.00 82.31 402 VAL A N 1
ATOM 3308 C CA . VAL A 1 402 ? -66.842 11.833 134.131 1.00 82.31 402 VAL A CA 1
ATOM 3309 C C . VAL A 1 402 ? -67.687 13.107 134.199 1.00 82.31 402 VAL A C 1
ATOM 3311 O O . VAL A 1 402 ? -67.725 13.721 135.256 1.00 82.31 402 VAL A O 1
ATOM 3314 N N . LYS A 1 403 ? -68.442 13.469 133.153 1.00 82.81 403 LYS A N 1
ATOM 3315 C CA . LYS A 1 403 ? -69.406 14.583 133.202 1.00 82.81 403 LYS A CA 1
ATOM 3316 C C . LYS A 1 403 ? -70.501 14.346 134.239 1.00 82.81 403 LYS A C 1
ATOM 3318 O O . LYS A 1 403 ? -70.807 15.258 134.993 1.00 82.81 403 LYS A O 1
ATOM 3323 N N . SER A 1 404 ? -71.063 13.141 134.330 1.00 77.25 404 SER A N 1
ATOM 3324 C CA . SER A 1 404 ? -72.041 12.796 135.369 1.00 77.25 404 SER A CA 1
ATOM 3325 C C . SER A 1 404 ? -71.440 12.852 136.773 1.00 77.25 404 SER A C 1
ATOM 3327 O O . SER A 1 404 ? -72.132 13.289 137.686 1.00 77.25 404 SER A O 1
ATOM 3329 N N . LYS A 1 405 ? -70.165 12.468 136.940 1.00 78.19 405 LYS A N 1
ATOM 3330 C CA . LYS A 1 405 ? -69.431 12.634 138.204 1.00 78.19 405 LYS A CA 1
ATOM 3331 C C . LYS A 1 405 ? -69.203 14.102 138.545 1.00 78.19 405 LYS A C 1
ATOM 3333 O O . LYS A 1 405 ? -69.545 14.497 139.645 1.00 78.19 405 LYS A O 1
ATOM 3338 N N . ILE A 1 406 ? -68.754 14.920 137.593 1.00 77.94 406 ILE A N 1
ATOM 3339 C CA . ILE A 1 406 ? -68.617 16.373 137.775 1.00 77.94 406 ILE A CA 1
ATOM 3340 C C . ILE A 1 406 ? -69.972 16.987 138.150 1.00 77.94 406 ILE A C 1
ATOM 3342 O O . ILE A 1 406 ? -70.051 17.694 139.139 1.00 77.94 406 ILE A O 1
ATOM 3346 N N . ILE A 1 407 ? -71.069 16.627 137.475 1.00 77.62 407 ILE A N 1
ATOM 3347 C CA . ILE A 1 407 ? -72.420 17.101 137.828 1.00 77.62 407 ILE A CA 1
ATOM 3348 C C . ILE A 1 407 ? -72.863 16.604 139.219 1.00 77.62 407 ILE A C 1
ATOM 3350 O O . ILE A 1 407 ? -73.562 17.329 139.930 1.00 77.62 407 ILE A O 1
ATOM 3354 N N . SER A 1 408 ? -72.496 15.386 139.640 1.00 74.75 408 SER A N 1
ATOM 3355 C CA . SER A 1 408 ? -72.792 14.912 141.001 1.00 74.75 408 SER A CA 1
ATOM 3356 C C . SER A 1 408 ? -71.917 15.578 142.060 1.00 74.75 408 SER A C 1
ATOM 3358 O O . SER A 1 408 ? -72.405 15.845 143.155 1.00 74.75 408 SER A O 1
ATOM 3360 N N . ASP A 1 409 ? -70.665 15.884 141.730 1.00 75.81 409 ASP A N 1
ATOM 3361 C CA . ASP A 1 409 ? -69.705 16.535 142.613 1.00 75.81 409 ASP A CA 1
ATOM 3362 C C . ASP A 1 409 ? -70.020 18.033 142.736 1.00 75.81 409 ASP A C 1
ATOM 3364 O O . ASP A 1 409 ? -70.049 18.532 143.851 1.00 75.81 409 ASP A O 1
ATOM 3368 N N . ASP A 1 410 ? -70.425 18.719 141.663 1.00 75.31 410 ASP A N 1
ATOM 3369 C CA . ASP A 1 410 ? -70.983 20.081 141.686 1.00 75.31 410 ASP A CA 1
ATOM 3370 C C . ASP A 1 410 ? -72.256 20.145 142.544 1.00 75.31 410 ASP A C 1
ATOM 3372 O O . ASP A 1 410 ? -72.423 21.054 143.361 1.00 75.31 410 ASP A O 1
ATOM 3376 N N . ARG A 1 411 ? -73.152 19.150 142.428 1.00 65.94 411 ARG A N 1
ATOM 3377 C CA . ARG A 1 411 ? -74.333 19.029 143.306 1.00 65.94 411 ARG A CA 1
ATOM 3378 C C . ARG A 1 411 ? -73.940 18.784 144.762 1.00 65.94 411 ARG A C 1
ATOM 3380 O O . ARG A 1 411 ? -74.554 19.362 145.655 1.00 65.94 411 ARG A O 1
ATOM 3387 N N . ARG A 1 412 ? -72.914 17.970 145.014 1.00 64.62 412 ARG A N 1
ATOM 3388 C CA . ARG A 1 412 ? -72.399 17.665 146.356 1.00 64.62 412 ARG A CA 1
ATOM 3389 C C . ARG A 1 412 ? -71.663 18.858 146.978 1.00 64.62 412 ARG A C 1
ATOM 3391 O O . ARG A 1 412 ? -71.832 19.110 148.164 1.00 64.62 412 ARG A O 1
ATOM 3398 N N . ILE A 1 413 ? -70.920 19.631 146.189 1.00 66.81 413 ILE A N 1
ATOM 3399 C CA . ILE A 1 413 ? -70.299 20.906 146.576 1.00 66.81 413 ILE A CA 1
ATOM 3400 C C . ILE A 1 413 ? -71.389 21.941 146.876 1.00 66.81 413 ILE A C 1
ATOM 3402 O O . ILE A 1 413 ? -71.331 22.597 147.912 1.00 66.81 413 ILE A O 1
ATOM 3406 N N . SER A 1 414 ? -72.438 22.017 146.051 1.00 60.97 414 SER A N 1
ATOM 3407 C CA . SER A 1 414 ? -73.607 22.875 146.306 1.00 60.97 414 SER A CA 1
ATOM 3408 C C . SER A 1 414 ? -74.343 22.495 147.600 1.00 60.97 414 SER A C 1
ATOM 3410 O O . SER A 1 414 ? -74.782 23.369 148.342 1.00 60.97 414 SER A O 1
ATOM 3412 N N . GLN A 1 415 ? -74.445 21.199 147.916 1.00 58.00 415 GLN A N 1
ATOM 3413 C CA . GLN A 1 415 ? -75.024 20.721 149.178 1.00 58.00 415 GLN A CA 1
ATOM 3414 C C . GLN A 1 415 ? -74.127 21.021 150.389 1.00 58.00 415 GLN A C 1
ATOM 3416 O O . GLN A 1 415 ? -74.630 21.483 151.410 1.00 58.00 415 GLN A O 1
ATOM 3421 N N . LEU A 1 416 ? -72.807 20.836 150.272 1.00 57.81 416 LEU A N 1
ATOM 3422 C CA . LEU A 1 416 ? -71.841 21.156 151.333 1.00 57.81 416 LEU A CA 1
ATOM 3423 C C . LEU A 1 416 ? -71.708 22.671 151.574 1.00 57.81 416 LEU A C 1
ATOM 3425 O O . LEU A 1 416 ? -71.488 23.092 152.708 1.00 57.81 416 LEU A O 1
ATOM 3429 N N . SER A 1 417 ? -71.909 23.494 150.541 1.00 54.44 417 SER A N 1
ATOM 3430 C CA . SER A 1 417 ? -71.991 24.957 150.654 1.00 54.44 417 SER A CA 1
ATOM 3431 C C . SER A 1 417 ? -73.212 25.423 151.458 1.00 54.44 417 SER A C 1
ATOM 3433 O O . SER A 1 417 ? -73.148 26.465 152.103 1.00 54.44 417 SER A O 1
ATOM 3435 N N . ASN A 1 418 ? -74.309 24.659 151.443 1.00 52.09 418 ASN A N 1
ATOM 3436 C CA . ASN A 1 418 ? -75.542 24.977 152.174 1.00 52.09 418 ASN A CA 1
ATOM 3437 C C . ASN A 1 418 ? -75.602 24.366 153.588 1.00 52.09 418 ASN A C 1
ATOM 3439 O O . ASN A 1 418 ? -76.583 24.579 154.292 1.00 52.09 418 ASN A O 1
ATOM 3443 N N . GLN A 1 419 ? -74.577 23.620 154.015 1.00 50.69 419 GLN A N 1
ATOM 3444 C CA . GLN A 1 419 ? -74.439 23.114 155.392 1.00 50.69 419 GLN A CA 1
ATOM 3445 C C . GLN A 1 419 ? -73.395 23.888 156.222 1.00 50.69 419 GLN A C 1
ATOM 3447 O O . GLN A 1 419 ? -73.091 23.483 157.339 1.00 50.69 419 GLN A O 1
ATOM 3452 N N . ASN A 1 420 ? -72.847 24.990 155.693 1.00 45.81 420 ASN A N 1
ATOM 3453 C CA . ASN A 1 420 ? -71.803 25.803 156.336 1.00 45.81 420 ASN A CA 1
ATOM 3454 C C . ASN A 1 420 ? -72.107 27.321 156.324 1.00 45.81 420 ASN A C 1
ATOM 3456 O O . ASN A 1 420 ? -71.188 28.143 156.264 1.00 45.81 420 ASN A O 1
ATOM 3460 N N . ARG A 1 421 ? -73.389 27.703 156.387 1.00 40.59 421 ARG A N 1
ATOM 3461 C CA . ARG A 1 421 ? -73.852 29.062 156.716 1.00 40.59 421 ARG A CA 1
ATOM 3462 C C . ARG A 1 421 ? -75.133 29.021 157.536 1.00 40.59 421 ARG A C 1
ATOM 3464 O O . ARG A 1 421 ? -75.987 28.176 157.199 1.00 40.59 421 ARG A O 1
#

Foldseek 3Di:
DDDDDDDDDDDDDDDDDDDDDDDDDDDDDDDDDDDDDDDDDDDDDDDYDDDDDDDDDDDDDDDDDDDDDDDDDDDDDDDDDDDDDPPPPPVVVVPPCPDPDVVNVVVVVVVVVVVVVVVVVVVVVVVVVVVVVVVVQCPDPVRVVVCVPPDPVNVPPVVVVVVVVVVVVVVVVVVVVVVVVVVVVVVVVVVVVVVVVVVVVVVVVVVLVVQLVVQLVPDDPPDDSVVSSVVSVVVSVVVVVVVVVVVVVVVVVVVVVVVVVVVVVVVVVVQPPDDPHGPVNVVVVVVVVVVVVVVVVVVVVVVVVVVVVVVVVVVVVVVVVVVVVVVVVVVVVVVVVVVVVVVVVVVVVVVVVVVVVVVVVVVVVVVVVCVVCPCVVPVVVVVVVVVVVVVVVVVVVVVVVVVVVVVVVVVVVVVVVVVPD